Protein AF-A0A964A871-F1 (afdb_monomer_lite)

Radius of gyration: 28.48 Å; chains: 1; bounding box: 63×63×90 Å

Structure (mmCIF, N/CA/C/O backbone):
data_AF-A0A964A871-F1
#
_entry.id   AF-A0A964A871-F1
#
loop_
_atom_site.group_PDB
_atom_site.id
_atom_site.type_symbol
_atom_site.label_atom_id
_atom_site.label_alt_id
_atom_site.label_comp_id
_atom_site.label_asym_id
_atom_site.label_entity_id
_atom_site.label_seq_id
_atom_site.pdbx_PDB_ins_code
_atom_site.Cartn_x
_atom_site.Cartn_y
_atom_site.Cartn_z
_atom_site.occupancy
_atom_site.B_iso_or_equiv
_atom_site.auth_seq_id
_atom_site.auth_comp_id
_atom_site.auth_asym_id
_atom_site.auth_atom_id
_atom_site.pdbx_PDB_model_num
ATOM 1 N N . MET A 1 1 ? 39.917 -18.165 -47.738 1.00 63.12 1 MET A N 1
ATOM 2 C CA . MET A 1 1 ? 38.813 -18.467 -46.802 1.00 63.12 1 MET A CA 1
ATOM 3 C C . MET A 1 1 ? 38.399 -17.151 -46.170 1.00 63.12 1 MET A C 1
ATOM 5 O O . MET A 1 1 ? 39.311 -16.365 -45.932 1.00 63.12 1 MET A O 1
ATOM 9 N N . PRO A 1 2 ? 37.097 -16.884 -45.977 1.00 76.44 2 PRO A N 1
ATOM 10 C CA . PRO A 1 2 ? 36.652 -15.647 -45.343 1.00 76.44 2 PRO A CA 1
ATOM 11 C C . PRO A 1 2 ? 37.225 -15.524 -43.928 1.00 76.44 2 PRO A C 1
ATOM 13 O O . PRO A 1 2 ? 37.448 -16.538 -43.257 1.00 76.44 2 PRO A O 1
ATOM 16 N N . THR A 1 3 ? 37.488 -14.298 -43.483 1.00 82.06 3 THR A N 1
ATOM 17 C CA . THR A 1 3 ? 37.895 -14.032 -42.096 1.00 82.06 3 THR A CA 1
ATOM 18 C C . THR A 1 3 ? 36.736 -14.305 -41.134 1.00 82.06 3 THR A C 1
ATOM 20 O O . THR A 1 3 ? 35.573 -14.426 -41.538 1.00 82.06 3 THR A O 1
ATOM 23 N N . ILE A 1 4 ? 37.028 -14.406 -39.833 1.00 72.31 4 ILE A N 1
ATOM 24 C CA . ILE A 1 4 ? 35.968 -14.550 -38.828 1.00 72.31 4 ILE A CA 1
ATOM 25 C C . ILE A 1 4 ? 35.052 -13.317 -38.835 1.00 72.31 4 ILE A C 1
ATOM 27 O O . ILE A 1 4 ? 33.841 -13.462 -38.708 1.00 72.31 4 ILE A O 1
ATOM 31 N N . GLU A 1 5 ? 35.599 -12.123 -39.081 1.00 73.31 5 GLU A N 1
ATOM 32 C CA . GLU A 1 5 ? 34.842 -10.877 -39.211 1.00 73.31 5 GLU A CA 1
ATOM 33 C C . GLU A 1 5 ? 33.914 -10.882 -40.432 1.00 73.31 5 GLU A C 1
ATOM 35 O O . GLU A 1 5 ? 32.744 -10.527 -40.307 1.00 73.31 5 GLU A O 1
ATOM 40 N N . GLU A 1 6 ? 34.399 -11.328 -41.594 1.00 75.69 6 GLU A N 1
ATOM 41 C CA . GLU A 1 6 ? 33.590 -11.452 -42.815 1.00 75.69 6 GLU A CA 1
ATOM 42 C C . GLU A 1 6 ? 32.471 -12.485 -42.641 1.00 75.69 6 GLU A C 1
ATOM 44 O O . GLU A 1 6 ? 31.343 -12.274 -43.086 1.00 75.69 6 GLU A O 1
ATOM 49 N N . THR A 1 7 ? 32.762 -13.578 -41.932 1.00 75.56 7 THR A N 1
ATOM 50 C CA . THR A 1 7 ? 31.786 -14.635 -41.639 1.00 75.56 7 THR A CA 1
ATOM 51 C C . THR A 1 7 ? 30.716 -14.149 -40.657 1.00 75.56 7 THR A C 1
ATOM 53 O O . THR A 1 7 ? 29.531 -14.402 -40.868 1.00 75.56 7 THR A O 1
ATOM 56 N N . ILE A 1 8 ? 31.104 -13.401 -39.617 1.00 70.19 8 ILE A N 1
ATOM 57 C CA . ILE A 1 8 ? 30.173 -12.772 -38.668 1.00 70.19 8 ILE A CA 1
ATOM 58 C C . ILE A 1 8 ? 29.296 -11.741 -39.386 1.00 70.19 8 ILE A C 1
ATOM 60 O O . ILE A 1 8 ? 28.079 -11.767 -39.226 1.00 70.19 8 ILE A O 1
ATOM 64 N N . ALA A 1 9 ? 29.884 -10.857 -40.196 1.00 71.31 9 ALA A N 1
ATOM 65 C CA . ALA A 1 9 ? 29.142 -9.832 -40.926 1.00 71.31 9 ALA A CA 1
ATOM 66 C C . ALA A 1 9 ? 28.119 -10.451 -41.892 1.00 71.31 9 ALA A C 1
ATOM 68 O O . ALA A 1 9 ? 26.971 -10.007 -41.939 1.00 71.31 9 ALA A O 1
ATOM 69 N N . ALA A 1 10 ? 28.503 -11.517 -42.602 1.00 76.50 10 ALA A N 1
ATOM 70 C CA . ALA A 1 10 ? 27.599 -12.265 -43.470 1.00 76.50 10 ALA A CA 1
ATOM 71 C C . ALA A 1 10 ? 26.461 -12.940 -42.684 1.00 76.50 10 ALA A C 1
ATOM 73 O O . ALA A 1 10 ? 25.301 -12.822 -43.074 1.00 76.50 10 ALA A O 1
ATOM 74 N N . ALA A 1 11 ? 26.766 -13.587 -41.553 1.00 71.50 11 ALA A N 1
ATOM 75 C CA . ALA A 1 11 ? 25.762 -14.238 -40.709 1.00 71.50 11 ALA A CA 1
ATOM 76 C C . ALA A 1 11 ? 24.770 -13.235 -40.089 1.00 71.50 11 ALA A C 1
ATOM 78 O O . ALA A 1 11 ? 23.569 -13.502 -40.038 1.00 71.50 11 ALA A O 1
ATOM 79 N N . VAL A 1 12 ? 25.249 -12.059 -39.666 1.00 68.19 12 VAL A N 1
ATOM 80 C CA . VAL A 1 12 ? 24.412 -10.961 -39.149 1.00 68.19 12 VAL A CA 1
ATOM 81 C C . VAL A 1 12 ? 23.514 -10.391 -40.248 1.00 68.19 12 VAL A C 1
ATOM 83 O O . VAL A 1 12 ? 22.324 -10.195 -40.010 1.00 68.19 12 VAL A O 1
ATOM 86 N N . ALA A 1 13 ? 24.049 -10.170 -41.452 1.00 72.50 13 ALA A N 1
ATOM 87 C CA . ALA A 1 13 ? 23.281 -9.669 -42.592 1.00 72.50 13 ALA A CA 1
ATOM 88 C C . ALA A 1 13 ? 22.192 -10.650 -43.064 1.00 72.50 13 ALA A C 1
ATOM 90 O O . ALA A 1 13 ? 21.162 -10.226 -43.580 1.00 72.50 13 ALA A O 1
ATOM 91 N N . GLN A 1 14 ? 22.413 -11.954 -42.879 1.00 76.81 14 GLN A N 1
ATOM 92 C CA . GLN A 1 14 ? 21.472 -13.013 -43.255 1.00 76.81 14 GLN A CA 1
ATOM 93 C C . GLN A 1 14 ? 20.518 -13.425 -42.130 1.00 76.81 14 GLN A C 1
ATOM 95 O O . GLN A 1 14 ? 19.639 -14.249 -42.368 1.00 76.81 14 GLN A O 1
ATOM 100 N N . HIS A 1 15 ? 20.670 -12.872 -40.923 1.00 68.12 15 HIS A N 1
ATOM 101 C CA . HIS A 1 15 ? 19.947 -13.319 -39.732 1.00 68.12 15 HIS A CA 1
ATOM 102 C C . HIS A 1 15 ? 20.097 -14.840 -39.484 1.00 68.12 15 HIS A C 1
ATOM 104 O O . HIS A 1 15 ? 19.110 -15.532 -39.256 1.00 68.12 15 HIS A O 1
ATOM 110 N N . ASP A 1 16 ? 21.318 -15.391 -39.530 1.00 74.25 16 ASP A N 1
ATOM 111 C CA . ASP A 1 16 ? 21.575 -16.819 -39.253 1.00 74.25 16 ASP A CA 1
ATOM 112 C C . ASP A 1 16 ? 21.994 -17.037 -37.784 1.00 74.25 16 ASP A C 1
ATOM 114 O O . ASP A 1 16 ? 23.165 -16.892 -37.415 1.00 74.25 16 ASP A O 1
ATOM 118 N N . THR A 1 17 ? 21.036 -17.398 -36.915 1.00 61.75 17 THR A N 1
ATOM 119 C CA . THR A 1 17 ? 21.287 -17.607 -35.473 1.00 61.75 17 THR A CA 1
ATOM 120 C C . THR A 1 17 ? 22.282 -18.727 -35.227 1.00 61.75 17 THR A C 1
ATOM 122 O O . THR A 1 17 ? 23.081 -18.667 -34.294 1.00 61.75 17 THR A O 1
ATOM 125 N N . LEU A 1 18 ? 22.201 -19.783 -36.034 1.00 60.41 18 LEU A N 1
ATOM 126 C CA . LEU A 1 18 ? 22.966 -20.996 -35.817 1.00 60.41 18 LEU A CA 1
ATOM 127 C C . LEU A 1 18 ? 24.430 -20.744 -36.174 1.00 60.41 18 LEU A C 1
ATOM 129 O O . LEU A 1 18 ? 25.315 -21.196 -35.450 1.00 60.41 18 LEU A O 1
ATOM 133 N N . ALA A 1 19 ? 24.688 -19.976 -37.236 1.00 67.81 19 ALA A N 1
ATOM 134 C CA . ALA A 1 19 ? 26.023 -19.500 -37.574 1.00 67.81 19 ALA A CA 1
ATOM 135 C C . ALA A 1 19 ? 26.585 -18.567 -36.490 1.00 67.81 19 ALA A C 1
ATOM 137 O O . ALA A 1 19 ? 27.701 -18.793 -36.030 1.00 67.81 19 ALA A O 1
ATOM 138 N N . ILE A 1 20 ? 25.809 -17.587 -36.012 1.00 67.69 20 ILE A N 1
ATOM 139 C CA . ILE A 1 20 ? 26.242 -16.666 -34.942 1.00 67.69 20 ILE A CA 1
ATOM 140 C C . ILE A 1 20 ? 26.603 -17.432 -33.658 1.00 67.69 20 ILE A C 1
ATOM 142 O O . ILE A 1 20 ? 27.668 -17.208 -33.082 1.00 67.69 20 ILE A O 1
ATOM 146 N N . LEU A 1 21 ? 25.758 -18.375 -33.230 1.00 65.50 21 LEU A N 1
ATOM 147 C CA . LEU A 1 21 ? 26.001 -19.185 -32.032 1.00 65.50 21 LEU A CA 1
ATOM 148 C C . LEU A 1 21 ? 27.200 -20.127 -32.196 1.00 65.50 21 LEU A C 1
ATOM 150 O O . LEU A 1 21 ? 27.968 -20.301 -31.252 1.00 65.50 21 LEU A O 1
ATOM 154 N N . ARG A 1 22 ? 27.401 -20.703 -33.389 1.00 71.06 22 ARG A N 1
ATOM 155 C CA . ARG A 1 22 ? 28.573 -21.543 -33.700 1.00 71.06 22 ARG A CA 1
ATOM 156 C C . ARG A 1 22 ? 29.882 -20.753 -33.707 1.00 71.06 22 ARG A C 1
ATOM 158 O O . ARG A 1 22 ? 30.920 -21.325 -33.395 1.00 71.06 22 ARG A O 1
ATOM 165 N N . LEU A 1 23 ? 29.836 -19.466 -34.053 1.00 69.31 23 LEU A N 1
ATOM 166 C CA . LEU A 1 23 ? 30.998 -18.570 -34.078 1.00 69.31 23 LEU A CA 1
ATOM 167 C C . LEU A 1 23 ? 31.337 -17.988 -32.694 1.00 69.31 23 LEU A C 1
ATOM 169 O O . LEU A 1 23 ? 32.443 -17.492 -32.500 1.00 69.31 23 LEU A O 1
ATOM 173 N N . ALA A 1 24 ? 30.426 -18.061 -31.719 1.00 71.94 24 ALA A N 1
ATOM 174 C CA . ALA A 1 24 ? 30.599 -17.528 -30.364 1.00 71.94 24 ALA A CA 1
ATOM 175 C C . ALA A 1 24 ? 31.431 -18.453 -29.446 1.00 71.94 24 ALA A C 1
ATOM 177 O O . ALA A 1 24 ? 31.011 -18.814 -28.339 1.00 71.94 24 ALA A O 1
ATOM 178 N N . THR A 1 25 ? 32.616 -18.850 -29.911 1.00 70.88 25 THR A N 1
ATOM 179 C CA . THR A 1 25 ? 33.481 -19.847 -29.259 1.00 70.88 25 THR A CA 1
ATOM 180 C C . THR A 1 25 ? 34.234 -19.309 -28.039 1.00 70.88 25 THR A C 1
ATOM 182 O O . THR A 1 25 ? 34.526 -20.076 -27.125 1.00 70.88 25 THR A O 1
ATOM 185 N N . ASP A 1 26 ? 34.503 -18.002 -27.983 1.00 75.81 26 ASP A N 1
ATOM 186 C CA . ASP A 1 26 ? 35.212 -17.321 -26.890 1.00 75.81 26 ASP A CA 1
ATOM 187 C C . ASP A 1 26 ? 34.774 -15.847 -26.733 1.00 75.81 26 ASP A C 1
ATOM 189 O O . ASP A 1 26 ? 33.965 -15.333 -27.511 1.00 75.81 26 ASP A O 1
ATOM 193 N N . ASP A 1 27 ? 35.299 -15.155 -25.716 1.00 73.19 27 ASP A N 1
ATOM 194 C CA . ASP A 1 27 ? 34.928 -13.768 -25.391 1.00 73.19 27 ASP A CA 1
ATOM 195 C C . ASP A 1 27 ? 35.350 -12.754 -26.465 1.00 73.19 27 ASP A C 1
ATOM 197 O O . ASP A 1 27 ? 34.672 -11.742 -26.667 1.00 73.19 27 ASP A O 1
ATOM 201 N N . THR A 1 28 ? 36.431 -13.031 -27.199 1.00 76.69 28 THR A N 1
ATOM 202 C CA . THR A 1 28 ? 36.906 -12.168 -28.289 1.00 76.69 28 THR A CA 1
ATOM 203 C C . THR A 1 28 ? 35.955 -12.254 -29.478 1.00 76.69 28 THR A C 1
ATOM 205 O O . THR A 1 28 ? 35.540 -11.223 -30.013 1.00 76.69 28 THR A O 1
ATOM 208 N N . ALA A 1 29 ? 35.554 -13.466 -29.867 1.00 74.56 29 ALA A N 1
ATOM 209 C CA . ALA A 1 29 ? 34.570 -13.688 -30.920 1.00 74.56 29 ALA A CA 1
ATOM 210 C C . ALA A 1 29 ? 33.202 -13.088 -30.549 1.00 74.56 29 ALA A C 1
ATOM 212 O O . ALA A 1 29 ? 32.589 -12.407 -31.371 1.00 74.56 29 ALA A O 1
ATOM 213 N N . ARG A 1 30 ? 32.760 -13.234 -29.291 1.00 78.62 30 ARG A N 1
ATOM 214 C CA . ARG A 1 30 ? 31.531 -12.591 -28.780 1.00 78.62 30 ARG A CA 1
ATOM 215 C C . ARG A 1 30 ? 31.594 -11.070 -28.854 1.00 78.62 30 ARG A C 1
ATOM 217 O O . ARG A 1 30 ? 30.640 -10.451 -29.316 1.00 78.62 30 ARG A O 1
ATOM 224 N N . GLY A 1 31 ? 32.714 -10.466 -28.451 1.00 75.25 31 GLY A N 1
ATOM 225 C CA . GLY A 1 31 ? 32.927 -9.022 -28.567 1.00 75.25 31 GLY A CA 1
ATOM 226 C C . GLY A 1 31 ? 32.790 -8.532 -30.011 1.00 75.25 31 GLY A C 1
ATOM 227 O O . GLY A 1 31 ? 32.080 -7.561 -30.261 1.00 75.25 31 GLY A O 1
ATOM 228 N N . LYS A 1 32 ? 33.382 -9.258 -30.969 1.00 78.38 32 LYS A N 1
ATOM 229 C CA . LYS A 1 32 ? 33.272 -8.952 -32.405 1.00 78.38 32 LYS A CA 1
ATOM 230 C C . LYS A 1 32 ? 31.845 -9.107 -32.938 1.00 78.38 32 LYS A C 1
ATOM 232 O O . LYS A 1 32 ? 31.415 -8.283 -33.737 1.00 78.38 32 LYS A O 1
ATOM 237 N N . ILE A 1 33 ? 31.097 -10.113 -32.478 1.00 74.44 33 ILE A N 1
ATOM 238 C CA . ILE A 1 33 ? 29.673 -10.282 -32.813 1.00 74.44 33 ILE A CA 1
ATOM 239 C C . ILE A 1 33 ? 28.850 -9.101 -32.281 1.00 74.44 33 ILE A C 1
ATOM 241 O O . ILE A 1 33 ? 28.061 -8.532 -33.032 1.00 74.44 33 ILE A O 1
ATOM 245 N N . ILE A 1 34 ? 29.056 -8.693 -31.023 1.00 73.75 34 ILE A N 1
ATOM 246 C CA . ILE A 1 34 ? 28.368 -7.535 -30.426 1.00 73.75 34 ILE A CA 1
ATOM 247 C C . ILE A 1 34 ? 28.674 -6.263 -31.221 1.00 73.75 34 ILE A C 1
ATOM 249 O O . ILE A 1 34 ? 27.758 -5.516 -31.559 1.00 73.75 34 ILE A O 1
ATOM 253 N N . ASP A 1 35 ? 29.944 -6.026 -31.552 1.00 77.12 35 ASP A N 1
ATOM 254 C CA . ASP A 1 35 ? 30.360 -4.846 -32.310 1.00 77.12 35 ASP A CA 1
ATOM 255 C C . ASP A 1 35 ? 29.781 -4.863 -33.739 1.00 77.12 35 ASP A C 1
ATOM 257 O O . ASP A 1 35 ? 29.324 -3.827 -34.228 1.00 77.12 35 ASP A O 1
ATOM 261 N N . ALA A 1 36 ? 29.705 -6.035 -34.382 1.00 72.81 36 ALA A N 1
ATOM 262 C CA . ALA A 1 36 ? 29.074 -6.206 -35.690 1.00 72.81 36 ALA A CA 1
ATOM 263 C C . ALA A 1 36 ? 27.561 -5.940 -35.644 1.00 72.81 36 ALA A C 1
ATOM 265 O O . ALA A 1 36 ? 27.058 -5.182 -36.471 1.00 72.81 36 ALA A O 1
ATOM 266 N N . VAL A 1 37 ? 26.840 -6.481 -34.653 1.00 70.69 37 VAL A N 1
ATOM 267 C CA . VAL A 1 37 ? 25.411 -6.189 -34.438 1.00 70.69 37 VAL A CA 1
ATOM 268 C C . VAL A 1 37 ? 25.214 -4.694 -34.194 1.00 70.69 37 VAL A C 1
ATOM 270 O O . VAL A 1 37 ? 24.400 -4.062 -34.855 1.00 70.69 37 VAL A O 1
ATOM 273 N N . ASN A 1 38 ? 26.015 -4.086 -33.324 1.00 70.62 38 ASN A N 1
ATOM 274 C CA . ASN A 1 38 ? 25.939 -2.659 -33.019 1.00 70.62 38 ASN A CA 1
ATOM 275 C C . ASN A 1 38 ? 26.237 -1.737 -34.214 1.00 70.62 38 ASN A C 1
ATOM 277 O O . ASN A 1 38 ? 25.784 -0.593 -34.218 1.00 70.62 38 ASN A O 1
ATOM 281 N N . THR A 1 39 ? 27.015 -2.206 -35.190 1.00 71.44 39 THR A N 1
ATOM 282 C CA . THR A 1 39 ? 27.419 -1.428 -36.374 1.00 71.44 39 THR A CA 1
ATOM 283 C C . THR A 1 39 ? 26.468 -1.635 -37.554 1.00 71.44 39 THR A C 1
ATOM 285 O O . THR A 1 39 ? 26.250 -0.709 -38.329 1.00 71.44 39 THR A O 1
ATOM 288 N N . ALA A 1 40 ? 25.889 -2.830 -37.691 1.00 59.25 40 ALA A N 1
ATOM 289 C CA . ALA A 1 40 ? 25.063 -3.215 -38.837 1.00 59.25 40 ALA A CA 1
ATOM 290 C C . ALA A 1 40 ? 23.543 -3.111 -38.595 1.00 59.25 40 ALA A C 1
ATOM 292 O O . ALA A 1 40 ? 22.768 -3.280 -39.536 1.00 59.25 40 ALA A O 1
ATOM 293 N N . ALA A 1 41 ? 23.088 -2.905 -37.354 1.00 58.81 41 ALA A N 1
ATOM 294 C CA . ALA A 1 41 ? 21.712 -3.228 -36.980 1.00 58.81 41 ALA A CA 1
ATOM 295 C C . ALA A 1 41 ? 20.633 -2.264 -37.495 1.00 58.81 41 ALA A C 1
ATOM 297 O O . ALA A 1 41 ? 20.577 -1.086 -37.147 1.00 58.81 41 ALA A O 1
ATOM 298 N N . SER A 1 42 ? 19.663 -2.861 -38.188 1.00 64.19 42 SER A N 1
ATOM 299 C CA . SER A 1 42 ? 18.258 -2.472 -38.076 1.00 64.19 42 SER A CA 1
ATOM 300 C C . SER A 1 42 ? 17.673 -3.010 -36.753 1.00 64.19 42 SER A C 1
ATOM 302 O O . SER A 1 42 ? 18.202 -3.985 -36.205 1.00 64.19 42 SER A O 1
ATOM 304 N N . PRO A 1 43 ? 16.548 -2.473 -36.249 1.00 63.78 43 PRO A N 1
ATOM 305 C CA . PRO A 1 43 ? 15.905 -2.992 -35.040 1.00 63.78 43 PRO A CA 1
ATOM 306 C C . PRO A 1 43 ? 15.613 -4.502 -35.038 1.00 63.78 43 PRO A C 1
ATOM 308 O O . PRO A 1 43 ? 15.657 -5.139 -33.985 1.00 63.78 43 PRO A O 1
ATOM 311 N N . ALA A 1 44 ? 15.363 -5.091 -36.214 1.00 63.03 44 ALA A N 1
ATOM 312 C CA . ALA A 1 44 ? 15.117 -6.524 -36.374 1.00 63.03 44 ALA A CA 1
ATOM 313 C C . ALA A 1 44 ? 16.355 -7.374 -36.033 1.00 63.03 44 ALA A C 1
ATOM 315 O O . ALA A 1 44 ? 16.238 -8.424 -35.403 1.00 63.03 44 ALA A O 1
ATOM 316 N N . THR A 1 45 ? 17.553 -6.899 -36.385 1.00 66.31 45 THR A N 1
ATOM 317 C CA . THR A 1 45 ? 18.824 -7.576 -36.090 1.00 66.31 45 THR A CA 1
ATOM 318 C C . THR A 1 45 ? 19.107 -7.606 -34.583 1.00 66.31 45 THR A C 1
ATOM 320 O O . THR A 1 45 ? 19.540 -8.633 -34.059 1.00 66.31 45 THR A O 1
ATOM 323 N N . CYS A 1 46 ? 18.797 -6.521 -33.863 1.00 65.56 46 CYS A N 1
ATOM 324 C CA . CYS A 1 46 ? 18.915 -6.465 -32.401 1.00 65.56 46 CYS A CA 1
ATOM 325 C C . CYS A 1 46 ? 17.930 -7.411 -31.696 1.00 65.56 46 CYS A C 1
ATOM 327 O O . CYS A 1 46 ? 18.336 -8.150 -30.798 1.00 65.56 46 CYS A O 1
ATOM 329 N N . GLY A 1 47 ? 16.657 -7.432 -32.114 1.00 62.59 47 GLY A N 1
ATOM 330 C CA . GLY A 1 47 ? 15.648 -8.342 -31.552 1.00 62.59 47 GLY A CA 1
ATOM 331 C C . GLY A 1 47 ? 15.998 -9.819 -31.769 1.00 62.59 47 GLY A C 1
ATOM 332 O O . GLY A 1 47 ? 15.869 -10.639 -30.860 1.00 62.59 47 GLY A O 1
ATOM 333 N N . PHE A 1 48 ? 16.538 -10.144 -32.943 1.00 64.81 48 PHE A N 1
ATOM 334 C CA . PHE A 1 48 ? 17.005 -11.488 -33.277 1.00 64.81 48 PHE A CA 1
ATOM 335 C C . PHE A 1 48 ? 18.194 -11.944 -32.417 1.00 64.81 48 PHE A C 1
ATOM 337 O O . PHE A 1 48 ? 18.203 -13.065 -31.906 1.00 64.81 48 PHE A O 1
ATOM 344 N N . PHE A 1 49 ? 19.178 -11.062 -32.204 1.00 70.12 49 PHE A N 1
ATOM 345 C CA . PHE A 1 49 ? 20.314 -11.335 -31.323 1.00 70.12 49 PHE A CA 1
ATOM 346 C C . PHE A 1 49 ? 19.860 -11.586 -29.878 1.00 70.12 49 PHE A C 1
ATOM 348 O O . PHE A 1 49 ? 20.286 -12.571 -29.276 1.00 70.12 49 PHE A O 1
ATOM 355 N N . LEU A 1 50 ? 18.925 -10.784 -29.351 1.00 68.19 50 LEU A N 1
ATOM 356 C CA . LEU A 1 50 ? 18.339 -11.000 -28.021 1.00 68.19 50 LEU A CA 1
ATOM 357 C C . LEU A 1 50 ? 17.707 -12.390 -27.876 1.00 68.19 50 LEU A C 1
ATOM 359 O O . LEU A 1 50 ? 17.959 -13.069 -26.883 1.00 68.19 50 LEU A O 1
ATOM 363 N N . GLY A 1 51 ? 16.968 -12.854 -28.888 1.00 62.53 51 GLY A N 1
ATOM 364 C CA . GLY A 1 51 ? 16.380 -14.198 -28.900 1.00 62.53 51 GLY A CA 1
ATOM 365 C C . GLY A 1 51 ? 17.395 -15.331 -28.691 1.00 62.53 51 GLY A C 1
ATOM 366 O O . GLY A 1 51 ? 17.085 -16.344 -28.061 1.00 62.53 51 GLY A O 1
ATOM 367 N N . SER A 1 52 ? 18.627 -15.137 -29.167 1.00 65.50 52 SER A N 1
ATOM 368 C CA . SER A 1 52 ? 19.681 -16.158 -29.192 1.00 65.50 52 SER A CA 1
ATOM 369 C C . SER A 1 52 ? 20.517 -16.281 -27.910 1.00 65.50 52 SER A C 1
ATOM 371 O O . SER A 1 52 ? 21.162 -17.304 -27.695 1.00 65.50 52 SER A O 1
ATOM 373 N N . ILE A 1 53 ? 20.499 -15.274 -27.030 1.00 67.31 53 ILE A N 1
ATOM 374 C CA . ILE A 1 53 ? 21.369 -15.205 -25.834 1.00 67.31 53 ILE A CA 1
ATOM 375 C C . ILE A 1 53 ? 20.894 -16.132 -24.703 1.00 67.31 53 ILE A C 1
ATOM 377 O O . ILE A 1 53 ? 21.668 -16.470 -23.803 1.00 67.31 53 ILE A O 1
ATOM 381 N N . SER A 1 54 ? 19.640 -16.586 -24.755 1.00 61.38 54 SER A N 1
ATOM 382 C CA . SER A 1 54 ? 18.975 -17.304 -23.660 1.00 61.38 54 SER A CA 1
ATOM 383 C C . SER A 1 54 ? 19.646 -18.622 -23.226 1.00 61.38 54 SER A C 1
ATOM 385 O O . SER A 1 54 ? 19.378 -19.081 -22.118 1.00 61.38 54 SER A O 1
ATOM 387 N N . SER A 1 55 ? 20.562 -19.205 -24.014 1.00 54.34 55 SER A N 1
ATOM 388 C CA . SER A 1 55 ? 21.205 -20.496 -23.708 1.00 54.34 55 SER A CA 1
ATOM 389 C C . SER A 1 55 ? 22.666 -20.444 -23.210 1.00 54.34 55 SER A C 1
ATOM 391 O O . SER A 1 55 ? 23.176 -21.484 -22.798 1.00 54.34 55 SER A O 1
ATOM 393 N N . THR A 1 56 ? 23.369 -19.294 -23.222 1.00 59.06 56 THR A N 1
ATOM 394 C CA . THR A 1 56 ? 24.803 -19.178 -22.804 1.00 59.06 56 THR A CA 1
ATOM 395 C C . THR A 1 56 ? 25.153 -17.878 -22.048 1.00 59.06 56 THR A C 1
ATOM 397 O O . THR A 1 56 ? 26.285 -17.382 -22.090 1.00 59.06 56 THR A O 1
ATOM 400 N N . ALA A 1 57 ? 24.172 -17.340 -21.320 1.00 61.84 57 ALA A N 1
ATOM 401 C CA . ALA A 1 57 ? 24.148 -16.039 -20.639 1.00 61.84 57 ALA A CA 1
ATOM 402 C C . ALA A 1 57 ? 25.473 -15.524 -20.030 1.00 61.84 57 ALA A C 1
ATOM 404 O O . ALA A 1 57 ? 25.874 -14.398 -20.318 1.00 61.84 57 ALA A O 1
ATOM 405 N N . GLY A 1 58 ? 26.171 -16.320 -19.208 1.00 65.25 58 GLY A N 1
ATOM 406 C CA . GLY A 1 58 ? 27.295 -15.827 -18.391 1.00 65.25 58 GLY A CA 1
ATOM 407 C C . GLY A 1 58 ? 28.476 -15.261 -19.190 1.00 65.25 58 GLY A C 1
ATOM 408 O O . GLY A 1 58 ? 29.120 -14.308 -18.765 1.00 65.25 58 GLY A O 1
ATOM 409 N N . SER A 1 59 ? 28.723 -15.803 -20.381 1.00 66.81 59 SER A N 1
ATOM 410 C CA . SER A 1 59 ? 29.854 -15.399 -21.223 1.00 66.81 59 SER A CA 1
ATOM 411 C C . SER A 1 59 ? 29.572 -14.174 -22.105 1.00 66.81 59 SER A C 1
ATOM 413 O O . SER A 1 59 ? 30.470 -13.398 -22.425 1.00 66.81 59 SER A O 1
ATOM 415 N N . TRP A 1 60 ? 28.303 -13.938 -22.442 1.00 72.06 60 TRP A N 1
ATOM 416 C CA . TRP A 1 60 ? 27.871 -12.729 -23.147 1.00 72.06 60 TRP A CA 1
ATOM 417 C C . TRP A 1 60 ? 27.864 -11.504 -22.235 1.00 72.06 60 TRP A C 1
ATOM 419 O O . TRP A 1 60 ? 28.206 -10.410 -22.678 1.00 72.06 60 TRP A O 1
ATOM 429 N N . VAL A 1 61 ? 27.525 -11.692 -20.955 1.00 73.56 61 VAL A N 1
ATOM 430 C CA . VAL A 1 61 ? 27.554 -10.627 -19.942 1.00 73.56 61 VAL A CA 1
ATOM 431 C C . VAL A 1 61 ? 28.955 -10.031 -19.806 1.00 73.56 61 VAL A C 1
ATOM 433 O O . VAL A 1 61 ? 29.092 -8.810 -19.824 1.00 73.56 61 VAL A O 1
ATOM 436 N N . ALA A 1 62 ? 29.993 -10.872 -19.740 1.00 73.12 62 ALA A N 1
ATOM 437 C CA . ALA A 1 62 ? 31.382 -10.428 -19.602 1.00 73.12 62 ALA A CA 1
ATOM 438 C C . ALA A 1 62 ? 31.875 -9.591 -20.801 1.00 73.12 62 ALA A C 1
ATOM 440 O O . ALA A 1 62 ? 32.633 -8.638 -20.626 1.00 73.12 62 ALA A O 1
ATOM 441 N N . ALA A 1 63 ? 31.414 -9.903 -22.017 1.00 74.19 63 ALA A N 1
ATOM 442 C CA . ALA A 1 63 ? 31.790 -9.182 -23.236 1.00 74.19 63 ALA A CA 1
ATOM 443 C C . ALA A 1 63 ? 31.034 -7.847 -23.431 1.00 74.19 63 ALA A C 1
ATOM 445 O O . ALA A 1 63 ? 31.434 -7.005 -24.249 1.00 74.19 63 ALA A O 1
ATOM 446 N N . MET A 1 64 ? 29.938 -7.649 -22.696 1.00 77.12 64 MET A N 1
ATOM 447 C CA . MET A 1 64 ? 29.029 -6.518 -22.839 1.00 77.12 64 MET A CA 1
ATOM 448 C C . MET A 1 64 ? 29.441 -5.370 -21.910 1.00 77.12 64 MET A C 1
ATOM 450 O O . MET A 1 64 ? 28.971 -5.281 -20.778 1.00 77.12 64 MET A O 1
ATOM 454 N N . THR A 1 65 ? 30.320 -4.481 -22.379 1.00 81.00 65 THR A N 1
ATOM 455 C CA . THR A 1 65 ? 30.695 -3.250 -21.656 1.00 81.00 65 THR A CA 1
ATOM 456 C C . THR A 1 65 ? 29.556 -2.233 -21.638 1.00 81.00 65 THR A C 1
ATOM 458 O O . THR A 1 65 ? 28.613 -2.335 -22.422 1.00 81.00 65 THR A O 1
ATOM 461 N N . ASP A 1 66 ? 29.664 -1.214 -20.787 1.00 78.81 66 ASP A N 1
ATOM 462 C CA . ASP A 1 66 ? 28.648 -0.168 -20.677 1.00 78.81 66 ASP A CA 1
ATOM 463 C C . ASP A 1 66 ? 28.405 0.565 -22.009 1.00 78.81 66 ASP A C 1
ATOM 465 O O . ASP A 1 66 ? 27.276 0.619 -22.492 1.00 78.81 66 ASP A O 1
ATOM 469 N N . ALA A 1 67 ? 29.472 0.996 -22.688 1.00 79.19 67 ALA A N 1
ATOM 470 C CA . ALA A 1 67 ? 29.374 1.649 -23.996 1.00 79.19 67 ALA A CA 1
ATOM 471 C C . ALA A 1 67 ? 28.766 0.743 -25.088 1.00 79.19 67 ALA A C 1
ATOM 473 O O . ALA A 1 67 ? 28.056 1.219 -25.979 1.00 79.19 67 ALA A O 1
ATOM 474 N N . ARG A 1 68 ? 29.037 -0.571 -25.039 1.00 79.44 68 ARG A N 1
ATOM 475 C CA . ARG A 1 68 ? 28.440 -1.547 -25.968 1.00 79.44 68 ARG A CA 1
ATOM 476 C C . ARG A 1 68 ? 26.959 -1.741 -25.685 1.00 79.44 68 ARG A C 1
ATOM 478 O O . ARG A 1 68 ? 26.182 -1.821 -26.632 1.00 79.44 68 ARG A O 1
ATOM 485 N N . PHE A 1 69 ? 26.585 -1.790 -24.412 1.00 80.19 69 PHE A N 1
ATOM 486 C CA . PHE A 1 69 ? 25.210 -1.964 -23.977 1.00 80.19 69 PHE A CA 1
ATOM 487 C C . PHE A 1 69 ? 24.353 -0.735 -24.309 1.00 80.19 69 PHE A C 1
ATOM 489 O O . PHE A 1 69 ? 23.264 -0.884 -24.854 1.00 80.19 69 PHE A O 1
ATOM 496 N N . GLU A 1 70 ? 24.846 0.480 -24.055 1.00 76.25 70 GLU A N 1
ATOM 497 C CA . GLU A 1 70 ? 24.146 1.719 -24.424 1.00 76.25 70 GLU A CA 1
ATOM 498 C C . GLU A 1 70 ? 23.871 1.787 -25.927 1.00 76.25 70 GLU A C 1
ATOM 500 O O . GLU A 1 70 ? 22.741 2.045 -26.345 1.00 76.25 70 GLU A O 1
ATOM 505 N N . ARG A 1 71 ? 24.882 1.482 -26.749 1.00 74.94 71 ARG A N 1
ATOM 506 C CA . ARG A 1 71 ? 24.737 1.426 -28.208 1.00 74.94 71 ARG A CA 1
ATOM 507 C C . ARG A 1 71 ? 23.727 0.362 -28.636 1.00 74.94 71 ARG A C 1
ATOM 509 O O . ARG A 1 71 ? 22.877 0.627 -29.483 1.00 74.94 71 ARG A O 1
ATOM 516 N N . PHE A 1 72 ? 23.788 -0.810 -28.010 1.00 75.69 72 PHE A N 1
ATOM 517 C CA . PHE A 1 72 ? 22.870 -1.912 -28.268 1.00 75.69 72 PHE A CA 1
ATOM 518 C C . PHE A 1 72 ? 21.414 -1.527 -27.973 1.00 75.69 72 PHE A C 1
ATOM 520 O O . PHE A 1 72 ? 20.535 -1.708 -28.816 1.00 75.69 72 PHE A O 1
ATOM 527 N N . MET A 1 73 ? 21.160 -0.924 -26.810 1.00 76.12 73 MET A N 1
ATOM 528 C CA . MET A 1 73 ? 19.827 -0.450 -26.427 1.00 76.12 73 MET A CA 1
ATOM 529 C C . MET A 1 73 ? 19.356 0.737 -27.272 1.00 76.12 73 MET A C 1
ATOM 531 O O . MET A 1 73 ? 18.157 0.874 -27.513 1.00 76.12 73 MET A O 1
ATOM 535 N N . GLY A 1 74 ? 20.276 1.580 -27.751 1.00 73.31 74 GLY A N 1
ATOM 536 C CA . GLY A 1 74 ? 19.978 2.645 -28.708 1.00 73.31 74 GLY A CA 1
ATOM 537 C C . GLY A 1 74 ? 19.405 2.110 -30.024 1.00 73.31 74 GLY A C 1
ATOM 538 O O . GLY A 1 74 ? 18.436 2.669 -30.535 1.00 73.31 74 GLY A O 1
ATOM 539 N N . ASN A 1 75 ? 19.946 0.990 -30.515 1.00 70.12 75 ASN A N 1
ATOM 540 C CA . ASN A 1 75 ? 19.546 0.362 -31.779 1.00 70.12 75 ASN A CA 1
ATOM 541 C C . ASN A 1 75 ? 18.345 -0.592 -31.651 1.00 70.12 75 ASN A C 1
ATOM 543 O O . ASN A 1 75 ? 17.610 -0.798 -32.620 1.00 70.12 75 ASN A O 1
ATOM 547 N N . ALA A 1 76 ? 18.121 -1.179 -30.473 1.00 67.38 76 ALA A N 1
ATOM 548 C CA . ALA A 1 76 ? 16.943 -2.000 -30.223 1.00 67.38 76 ALA A CA 1
ATOM 549 C C . ALA A 1 76 ? 15.670 -1.131 -30.281 1.00 67.38 76 ALA A C 1
ATOM 551 O O . ALA A 1 76 ? 15.529 -0.166 -29.522 1.00 67.38 76 ALA A O 1
ATOM 552 N N . ALA A 1 77 ? 14.717 -1.468 -31.160 1.00 64.94 77 ALA A N 1
ATOM 553 C CA . ALA A 1 77 ? 13.356 -0.936 -31.039 1.00 64.94 77 ALA A CA 1
ATOM 554 C C . ALA A 1 77 ? 12.697 -1.462 -29.754 1.00 64.94 77 ALA A C 1
ATOM 556 O O . ALA A 1 77 ? 13.303 -2.218 -28.994 1.00 64.94 77 ALA A O 1
ATOM 557 N N . ASN A 1 78 ? 11.461 -1.030 -29.499 1.00 62.78 78 ASN A N 1
ATOM 558 C CA . ASN A 1 78 ? 10.669 -1.484 -28.360 1.00 62.78 78 ASN A CA 1
ATOM 559 C C . ASN A 1 78 ? 10.772 -3.007 -28.211 1.00 62.78 78 ASN A C 1
ATOM 561 O O . ASN A 1 78 ? 10.454 -3.756 -29.133 1.00 62.78 78 ASN A O 1
ATOM 565 N N . ILE A 1 79 ? 11.225 -3.440 -27.039 1.00 66.75 79 ILE A N 1
ATOM 566 C CA . ILE A 1 79 ? 11.265 -4.845 -26.650 1.00 66.75 79 ILE A CA 1
ATOM 567 C C . ILE A 1 79 ? 9.804 -5.231 -26.523 1.00 66.75 79 ILE A C 1
ATOM 569 O O . ILE A 1 79 ? 9.136 -4.690 -25.654 1.00 66.75 79 ILE A O 1
ATOM 573 N N . ALA A 1 80 ? 9.249 -6.044 -27.412 1.00 60.84 80 ALA A N 1
ATOM 574 C CA . ALA A 1 80 ? 7.804 -6.310 -27.416 1.00 60.84 80 ALA A CA 1
ATOM 575 C C . ALA A 1 80 ? 7.464 -7.694 -26.850 1.00 60.84 80 ALA A C 1
ATOM 577 O O . ALA A 1 80 ? 6.389 -7.872 -26.285 1.00 60.84 80 ALA A O 1
ATOM 578 N N . ASP A 1 81 ? 8.389 -8.652 -26.946 1.00 69.00 81 ASP A N 1
ATOM 579 C CA . ASP A 1 81 ? 8.171 -10.031 -26.513 1.00 69.00 81 ASP A CA 1
ATOM 580 C C . ASP A 1 81 ? 8.934 -10.400 -25.223 1.00 69.00 81 ASP A C 1
ATOM 582 O O . ASP A 1 81 ? 9.891 -9.738 -24.803 1.00 69.00 81 ASP A O 1
ATOM 586 N N . ALA A 1 82 ? 8.481 -11.476 -24.571 1.00 66.56 82 ALA A N 1
ATOM 587 C CA . ALA A 1 82 ? 9.030 -11.961 -23.305 1.00 66.56 82 ALA A CA 1
ATOM 588 C C . ALA A 1 82 ? 10.466 -12.507 -23.424 1.00 66.56 82 ALA A C 1
ATOM 590 O O . ALA A 1 82 ? 11.229 -12.454 -22.457 1.00 66.56 82 ALA A O 1
ATOM 591 N N . ILE A 1 83 ? 10.860 -13.013 -24.597 1.00 66.81 83 ILE A N 1
ATOM 592 C CA . ILE A 1 83 ? 12.207 -13.545 -24.827 1.00 66.81 83 ILE A CA 1
ATOM 593 C C . ILE A 1 83 ? 13.205 -12.386 -24.843 1.00 66.81 83 ILE A C 1
ATOM 595 O O . ILE A 1 83 ? 14.219 -12.433 -24.147 1.00 66.81 83 ILE A O 1
ATOM 599 N N . GLN A 1 84 ? 12.890 -11.316 -25.571 1.00 70.06 84 GLN A N 1
ATOM 600 C CA . GLN A 1 84 ? 13.696 -10.104 -25.632 1.00 70.06 84 GLN A CA 1
ATOM 601 C C . GLN A 1 84 ? 13.784 -9.421 -24.261 1.00 70.06 84 GLN A C 1
ATOM 603 O O . GLN A 1 84 ? 14.865 -8.983 -23.872 1.00 70.06 84 GLN A O 1
ATOM 608 N N . TYR A 1 85 ? 12.686 -9.387 -23.496 1.00 75.62 85 TYR A N 1
ATOM 609 C CA . TYR A 1 85 ? 12.679 -8.887 -22.114 1.00 75.62 85 TYR A CA 1
ATOM 610 C C . TYR A 1 85 ? 13.678 -9.650 -21.231 1.00 75.62 85 TYR A C 1
ATOM 612 O O . TYR A 1 85 ? 14.547 -9.046 -20.598 1.00 75.62 85 TYR A O 1
ATOM 620 N N . ASN A 1 86 ? 13.613 -10.984 -21.243 1.00 73.56 86 ASN A N 1
ATOM 621 C CA . ASN A 1 86 ? 14.519 -11.830 -20.467 1.00 73.56 86 ASN A CA 1
ATOM 622 C C . ASN A 1 86 ? 15.974 -11.696 -20.929 1.00 73.56 86 ASN A C 1
ATOM 624 O O . ASN A 1 86 ? 16.888 -11.670 -20.103 1.00 73.56 86 ASN A O 1
ATOM 628 N N . ALA A 1 87 ? 16.207 -11.574 -22.235 1.00 72.12 87 ALA A N 1
ATOM 629 C CA . ALA A 1 87 ? 17.537 -11.386 -22.795 1.00 72.12 87 ALA A CA 1
ATOM 630 C C . ALA A 1 87 ? 18.152 -10.038 -22.392 1.00 72.12 87 ALA A C 1
ATOM 632 O O . ALA A 1 87 ? 19.331 -9.988 -22.042 1.00 72.12 87 ALA A O 1
ATOM 633 N N . VAL A 1 88 ? 17.364 -8.959 -22.353 1.00 78.19 88 VAL A N 1
ATOM 634 C CA . VAL A 1 88 ? 17.842 -7.657 -21.866 1.00 78.19 88 VAL A CA 1
ATOM 635 C C . VAL A 1 88 ? 18.171 -7.703 -20.383 1.00 78.19 88 VAL A C 1
ATOM 637 O O . VAL A 1 88 ? 19.240 -7.231 -20.007 1.00 78.19 88 VAL A O 1
ATOM 640 N N . TRP A 1 89 ? 17.343 -8.331 -19.546 1.00 79.56 89 TRP A N 1
ATOM 641 C CA . TRP A 1 89 ? 17.698 -8.541 -18.137 1.00 79.56 89 TRP A CA 1
ATOM 642 C C . TRP A 1 89 ? 18.940 -9.406 -17.958 1.00 79.56 89 TRP A C 1
ATOM 644 O O . TRP A 1 89 ? 19.749 -9.148 -17.069 1.00 79.56 89 TRP A O 1
ATOM 654 N N . THR A 1 90 ? 19.110 -10.410 -18.813 1.00 76.31 90 THR A N 1
ATOM 655 C CA . THR A 1 90 ? 20.294 -11.267 -18.815 1.00 76.31 90 THR A CA 1
ATOM 656 C C . THR A 1 90 ? 21.549 -10.457 -19.132 1.00 76.31 90 THR A C 1
ATOM 658 O O . THR A 1 90 ? 22.520 -10.534 -18.388 1.00 76.31 90 THR A O 1
ATOM 661 N N . LEU A 1 91 ? 21.522 -9.638 -20.188 1.00 74.31 91 LEU A N 1
ATOM 662 C CA . LEU A 1 91 ? 22.641 -8.779 -20.591 1.00 74.31 91 LEU A CA 1
ATOM 663 C C . LEU A 1 91 ? 22.922 -7.649 -19.592 1.00 74.31 91 LEU A C 1
ATOM 665 O O . LEU A 1 91 ? 24.085 -7.315 -19.337 1.00 74.31 91 LEU A O 1
ATOM 669 N N . TYR A 1 92 ? 21.863 -7.056 -19.039 1.00 76.56 92 TYR A N 1
ATOM 670 C CA . TYR A 1 92 ? 21.963 -6.029 -18.008 1.00 76.56 92 TYR A CA 1
ATOM 671 C C . TYR A 1 92 ? 22.604 -6.600 -16.736 1.00 76.56 92 TYR A C 1
ATOM 673 O O . TYR A 1 92 ? 23.424 -5.921 -16.123 1.00 76.56 92 TYR A O 1
ATOM 681 N N . ASN A 1 93 ? 22.353 -7.882 -16.434 1.00 72.69 93 ASN A N 1
ATOM 682 C CA . ASN A 1 93 ? 22.916 -8.632 -15.310 1.00 72.69 93 ASN A CA 1
ATOM 683 C C . ASN A 1 93 ? 22.482 -8.068 -13.938 1.00 72.69 93 ASN A C 1
ATOM 685 O O . ASN A 1 93 ? 21.284 -7.884 -13.717 1.00 72.69 93 ASN A O 1
ATOM 689 N N . ASP A 1 94 ? 23.405 -7.873 -12.987 1.00 70.44 94 ASP A N 1
ATOM 690 C CA . ASP A 1 94 ? 23.138 -7.264 -11.685 1.00 70.44 94 ASP A CA 1
ATOM 691 C C . ASP A 1 94 ? 23.074 -5.734 -11.845 1.00 70.44 94 ASP A C 1
ATOM 693 O O . ASP A 1 94 ? 24.105 -5.115 -12.148 1.00 70.44 94 ASP A O 1
ATOM 697 N N . PRO A 1 95 ? 21.900 -5.110 -11.624 1.00 65.19 95 PRO A N 1
ATOM 698 C CA . PRO A 1 95 ? 21.730 -3.665 -11.739 1.00 65.19 95 PRO A CA 1
ATOM 699 C C . PRO A 1 95 ? 22.710 -2.855 -10.879 1.00 65.19 95 PRO A C 1
ATOM 701 O O . PRO A 1 95 ? 23.036 -1.726 -11.240 1.00 65.19 95 PRO A O 1
ATOM 704 N N . GLY A 1 96 ? 23.209 -3.422 -9.772 1.00 66.31 96 GLY A N 1
ATOM 705 C CA . GLY A 1 96 ? 24.188 -2.772 -8.894 1.00 66.31 96 GLY A CA 1
ATOM 706 C C . GLY A 1 96 ? 25.601 -2.665 -9.479 1.00 66.31 96 GLY A C 1
ATOM 707 O O . GLY A 1 96 ? 26.434 -1.950 -8.930 1.00 66.31 96 GLY A O 1
ATOM 708 N N . THR A 1 97 ? 25.877 -3.349 -10.594 1.00 70.69 97 THR A N 1
ATOM 709 C CA . THR A 1 97 ? 27.199 -3.370 -11.250 1.00 70.69 97 THR A CA 1
ATOM 710 C C . THR A 1 97 ? 27.268 -2.536 -12.531 1.00 70.69 97 THR A C 1
ATOM 712 O O . THR A 1 97 ? 28.352 -2.323 -13.069 1.00 70.69 97 THR A O 1
ATOM 715 N N . ARG A 1 98 ? 26.122 -2.051 -13.024 1.00 76.19 98 ARG A N 1
ATOM 716 C CA . ARG A 1 98 ? 25.996 -1.250 -14.252 1.00 76.19 98 ARG A CA 1
ATOM 717 C C . ARG A 1 98 ? 25.836 0.224 -13.924 1.00 76.19 98 ARG A C 1
ATOM 719 O O . ARG A 1 98 ? 25.200 0.556 -12.928 1.00 76.19 98 ARG A O 1
ATOM 726 N N . SER A 1 99 ? 26.327 1.125 -14.774 1.00 80.62 99 SER A N 1
ATOM 727 C CA . SER A 1 99 ? 26.091 2.563 -14.584 1.00 80.62 99 SER A CA 1
ATOM 728 C C . SER A 1 99 ? 24.597 2.926 -14.580 1.00 80.62 99 SER A C 1
ATOM 730 O O . SER A 1 99 ? 23.740 2.250 -15.156 1.00 80.62 99 SER A O 1
ATOM 732 N N . ALA A 1 100 ? 24.258 4.031 -13.922 1.00 78.75 100 ALA A N 1
ATOM 733 C CA . ALA A 1 100 ? 22.878 4.498 -13.859 1.00 78.75 100 ALA A CA 1
ATOM 734 C C . ALA A 1 100 ? 22.346 5.034 -15.195 1.00 78.75 100 ALA A C 1
ATOM 736 O O . ALA A 1 100 ? 21.146 4.942 -15.446 1.00 78.75 100 ALA A O 1
ATOM 737 N N . ALA A 1 101 ? 23.217 5.540 -16.075 1.00 80.94 101 ALA A N 1
ATOM 738 C CA . ALA A 1 101 ? 22.845 5.894 -17.446 1.00 80.94 101 ALA A CA 1
ATOM 739 C C . ALA A 1 101 ? 22.239 4.683 -18.175 1.00 80.94 101 ALA A C 1
ATOM 741 O O . ALA A 1 101 ? 21.155 4.777 -18.755 1.00 80.94 101 ALA A O 1
ATOM 742 N N . ILE A 1 102 ? 22.860 3.511 -18.015 1.00 81.94 102 ILE A N 1
ATOM 743 C CA . ILE A 1 102 ? 22.321 2.253 -18.528 1.00 81.94 102 ILE A CA 1
ATOM 744 C C . ILE A 1 102 ? 21.005 1.895 -17.856 1.00 81.94 102 ILE A C 1
ATOM 746 O O . ILE A 1 102 ? 20.062 1.543 -18.556 1.00 81.94 102 ILE A O 1
ATOM 750 N N . ALA A 1 103 ? 20.902 2.004 -16.529 1.00 85.00 103 ALA A N 1
ATOM 751 C CA . ALA A 1 103 ? 19.651 1.721 -15.820 1.00 85.00 103 ALA A CA 1
ATOM 752 C C . ALA A 1 103 ? 18.469 2.523 -16.404 1.00 85.00 103 ALA A C 1
ATOM 754 O O . ALA A 1 103 ? 17.398 1.966 -16.648 1.00 85.00 103 ALA A O 1
ATOM 755 N N . ARG A 1 104 ? 18.682 3.812 -16.705 1.00 83.31 104 ARG A N 1
ATOM 756 C CA . ARG A 1 104 ? 17.685 4.687 -17.348 1.00 83.31 104 ARG A CA 1
ATOM 757 C C . ARG A 1 104 ? 17.379 4.261 -18.787 1.00 83.31 104 ARG A C 1
ATOM 759 O O . ARG A 1 104 ? 16.209 4.203 -19.164 1.00 83.31 104 ARG A O 1
ATOM 766 N N . ALA A 1 105 ? 18.401 3.936 -19.580 1.00 81.75 105 ALA A N 1
ATOM 767 C CA . ALA A 1 105 ? 18.224 3.475 -20.958 1.00 81.75 105 ALA A CA 1
ATOM 768 C C . ALA A 1 105 ? 17.452 2.146 -21.030 1.00 81.75 105 ALA A C 1
ATOM 770 O O . ALA A 1 105 ? 16.569 1.986 -21.870 1.00 81.75 105 ALA A O 1
ATOM 771 N N . VAL A 1 106 ? 17.742 1.212 -20.119 1.00 84.44 106 VAL A N 1
ATOM 772 C CA . VAL A 1 106 ? 17.009 -0.053 -19.979 1.00 84.44 106 VAL A CA 1
ATOM 773 C C . VAL A 1 106 ? 15.563 0.209 -19.587 1.00 84.44 106 VAL A C 1
ATOM 775 O O . VAL A 1 106 ? 14.662 -0.337 -20.222 1.00 84.44 106 VAL A O 1
ATOM 778 N N . TRP A 1 107 ? 15.330 1.059 -18.583 1.00 87.00 107 TRP A N 1
ATOM 779 C CA . TRP A 1 107 ? 13.982 1.395 -18.127 1.00 87.00 107 TRP A CA 1
ATOM 780 C C . TRP A 1 107 ? 13.091 1.853 -19.282 1.00 87.00 107 TRP A C 1
ATOM 782 O O . TRP A 1 107 ? 12.036 1.268 -19.513 1.00 87.00 107 TRP A O 1
ATOM 792 N N . ALA A 1 108 ? 13.560 2.836 -20.056 1.00 82.88 108 ALA A N 1
ATOM 793 C CA . ALA A 1 108 ? 12.818 3.414 -21.176 1.00 82.88 108 ALA A CA 1
ATOM 794 C C . ALA A 1 108 ? 12.498 2.411 -22.303 1.00 82.88 108 ALA A C 1
ATOM 796 O O . ALA A 1 108 ? 11.669 2.698 -23.162 1.00 82.88 108 ALA A O 1
ATOM 797 N N . LYS A 1 109 ? 13.168 1.253 -22.330 1.00 80.56 109 LYS A N 1
ATOM 798 C CA . LYS A 1 109 ? 12.955 0.193 -23.326 1.00 80.56 109 LYS A CA 1
ATOM 799 C C . LYS A 1 109 ? 12.088 -0.945 -22.803 1.00 80.56 109 LYS A C 1
ATOM 801 O O . LYS A 1 109 ? 11.373 -1.563 -23.590 1.00 80.56 109 LYS A O 1
ATOM 806 N N . LEU A 1 110 ? 12.177 -1.243 -21.507 1.00 80.19 110 LEU A N 1
ATOM 807 C CA . LEU A 1 110 ? 11.428 -2.329 -20.879 1.00 80.19 110 LEU A CA 1
ATOM 808 C C . LEU A 1 110 ? 10.029 -1.908 -20.435 1.00 80.19 110 LEU A C 1
ATOM 810 O O . LEU A 1 110 ? 9.127 -2.739 -20.463 1.00 80.19 110 LEU A O 1
ATOM 814 N N . PHE A 1 111 ? 9.834 -0.654 -20.032 1.00 83.94 111 PHE A N 1
ATOM 815 C CA . PHE A 1 111 ? 8.608 -0.226 -19.363 1.00 83.94 111 PHE A CA 1
ATOM 816 C C . PHE A 1 111 ? 7.959 0.959 -20.060 1.00 83.94 111 PHE A C 1
ATOM 818 O O . PHE A 1 111 ? 8.638 1.855 -20.559 1.00 83.94 111 PHE A O 1
ATOM 825 N N . THR A 1 112 ? 6.627 0.975 -20.061 1.00 79.44 112 THR A N 1
ATOM 826 C CA . THR A 1 112 ? 5.855 2.122 -20.556 1.00 79.44 112 THR A CA 1
ATOM 827 C C . THR A 1 112 ? 5.734 3.231 -19.515 1.00 79.44 112 THR A C 1
ATOM 829 O O . THR A 1 112 ? 5.489 4.378 -19.883 1.00 79.44 112 THR A O 1
ATOM 832 N N . ALA A 1 113 ? 5.903 2.905 -18.228 1.00 85.50 113 ALA A N 1
ATOM 833 C CA . ALA A 1 113 ? 5.845 3.881 -17.150 1.00 85.50 113 ALA A CA 1
ATOM 834 C C . ALA A 1 113 ? 6.949 4.927 -17.291 1.00 85.50 113 ALA A C 1
ATOM 836 O O . ALA A 1 113 ? 8.137 4.603 -17.374 1.00 85.50 113 ALA A O 1
ATOM 837 N N . GLN A 1 114 ? 6.558 6.198 -17.276 1.00 88.81 114 GLN A N 1
ATOM 838 C CA . GLN A 1 114 ? 7.498 7.306 -17.377 1.00 88.81 114 GLN A CA 1
ATOM 839 C C . GLN A 1 114 ? 8.012 7.706 -15.997 1.00 88.81 114 GLN A C 1
ATOM 841 O O . GLN A 1 114 ? 7.236 7.883 -15.061 1.00 88.81 114 GLN A O 1
ATOM 846 N N . ILE A 1 115 ? 9.324 7.900 -15.871 1.00 89.94 115 ILE A N 1
ATOM 847 C CA . ILE A 1 115 ? 9.890 8.552 -14.688 1.00 89.94 115 ILE A CA 1
ATOM 848 C C . ILE A 1 115 ? 9.741 10.056 -14.878 1.00 89.94 115 ILE A C 1
ATOM 850 O O . ILE A 1 115 ? 10.305 10.630 -15.813 1.00 89.94 115 ILE A O 1
ATOM 854 N N . LEU A 1 116 ? 8.971 10.693 -14.002 1.00 89.31 116 LEU A N 1
ATOM 855 C CA . LEU A 1 116 ? 8.675 12.113 -14.131 1.00 89.31 116 LEU A CA 1
ATOM 856 C C . LEU A 1 116 ? 9.906 12.975 -13.869 1.00 89.31 116 LEU A C 1
ATOM 858 O O . LEU A 1 116 ? 10.683 12.743 -12.944 1.00 89.31 116 LEU A O 1
ATOM 862 N N . SER A 1 117 ? 10.060 13.994 -14.709 1.00 88.31 117 SER A N 1
ATOM 863 C CA . SER A 1 117 ? 11.127 14.985 -14.592 1.00 88.31 117 SER A CA 1
ATOM 864 C C . SER A 1 117 ? 10.776 16.067 -13.564 1.00 88.31 117 SER A C 1
ATOM 866 O O . SER A 1 117 ? 9.589 16.315 -13.321 1.00 88.31 117 SER A O 1
ATOM 868 N N . PRO A 1 118 ? 11.781 16.766 -13.000 1.00 88.00 118 PRO A N 1
ATOM 869 C CA . PRO A 1 118 ? 11.543 17.933 -12.161 1.00 88.00 118 PRO A CA 1
ATOM 870 C C . PRO A 1 118 ? 10.596 18.949 -12.803 1.00 88.00 118 PRO A C 1
ATOM 872 O O . PRO A 1 118 ? 10.734 19.280 -13.979 1.00 88.00 118 PRO A O 1
ATOM 875 N N . GLY A 1 119 ? 9.632 19.441 -12.022 1.00 79.94 119 GLY A N 1
ATOM 876 C CA . GLY A 1 119 ? 8.633 20.413 -12.480 1.00 79.94 119 GLY A CA 1
ATOM 877 C C . GLY A 1 119 ? 7.432 19.825 -13.232 1.00 79.94 119 GLY A C 1
ATOM 878 O O . GLY A 1 119 ? 6.566 20.587 -13.662 1.00 79.94 119 GLY A O 1
ATOM 879 N N . ALA A 1 120 ? 7.331 18.499 -13.381 1.00 81.81 120 ALA A N 1
ATOM 880 C CA . ALA A 1 120 ? 6.143 17.880 -13.963 1.00 81.81 120 ALA A CA 1
ATOM 881 C C . ALA A 1 120 ? 4.899 18.128 -13.087 1.00 81.81 120 ALA A C 1
ATOM 883 O O . ALA A 1 120 ? 4.851 17.751 -11.919 1.00 81.81 120 ALA A O 1
ATOM 884 N N . THR A 1 121 ? 3.868 18.741 -13.671 1.00 69.94 121 THR A N 1
ATOM 885 C CA . THR A 1 121 ? 2.612 19.112 -12.991 1.00 69.94 121 THR A CA 1
ATOM 886 C C . THR A 1 121 ? 1.522 18.041 -13.086 1.00 69.94 121 THR A C 1
ATOM 888 O O . THR A 1 121 ? 0.406 18.251 -12.615 1.00 69.94 121 THR A O 1
ATOM 891 N N . SER A 1 122 ? 1.829 16.886 -13.686 1.00 65.94 122 SER A N 1
ATOM 892 C CA . SER A 1 122 ? 0.897 15.767 -13.891 1.00 65.94 122 SER A CA 1
ATOM 893 C C . SER A 1 122 ? 0.536 15.011 -12.610 1.00 65.94 122 SER A C 1
ATOM 895 O O . SER A 1 122 ? -0.364 14.174 -12.630 1.00 65.94 122 SER A O 1
ATOM 897 N N . VAL A 1 123 ? 1.192 15.309 -11.487 1.00 67.56 123 VAL A N 1
ATOM 898 C CA . VAL A 1 123 ? 0.954 14.636 -10.209 1.00 67.56 123 VAL A CA 1
ATOM 899 C C . VAL A 1 123 ? 0.212 15.584 -9.270 1.00 67.56 123 VAL A C 1
ATOM 901 O O . VAL A 1 123 ? 0.803 16.432 -8.601 1.00 67.56 123 VAL A O 1
ATOM 904 N N . THR A 1 124 ? -1.112 15.449 -9.243 1.00 69.88 124 THR A N 1
ATOM 905 C CA . THR A 1 124 ? -1.986 16.163 -8.301 1.00 69.88 124 THR A CA 1
ATOM 906 C C . THR A 1 124 ? -2.536 15.173 -7.277 1.00 69.88 124 THR A C 1
ATOM 908 O O . THR A 1 124 ? -3.007 14.100 -7.659 1.00 69.88 124 THR A O 1
ATOM 911 N N . TRP A 1 125 ? -2.487 15.537 -5.991 1.00 66.88 125 TRP A N 1
ATOM 912 C CA . TRP A 1 125 ? -2.993 14.721 -4.879 1.00 66.88 125 TRP A CA 1
ATOM 913 C C . TRP A 1 125 ? -4.459 14.276 -5.125 1.00 66.88 125 TRP A C 1
ATOM 915 O O . TRP A 1 125 ? -5.279 15.112 -5.527 1.00 66.88 125 TRP A O 1
ATOM 925 N N . PRO A 1 126 ? -4.840 13.003 -4.884 1.00 57.03 126 PRO A N 1
ATOM 926 C CA . PRO A 1 126 ? -6.210 12.510 -5.037 1.00 57.03 126 PRO A CA 1
ATOM 927 C C . PRO A 1 126 ? -7.155 13.208 -4.065 1.00 57.03 126 PRO A C 1
ATOM 929 O O . PRO A 1 126 ? -6.918 13.229 -2.861 1.00 57.03 126 PRO A O 1
ATOM 932 N N . GLY A 1 127 ? -8.224 13.818 -4.579 1.00 57.16 127 GLY A N 1
ATOM 933 C CA . GLY A 1 127 ? -9.096 14.667 -3.758 1.00 57.16 127 GLY A CA 1
ATOM 934 C C . GLY A 1 127 ? -8.422 15.963 -3.288 1.00 57.16 127 GLY A C 1
ATOM 935 O O . GLY A 1 127 ? -9.003 16.710 -2.510 1.00 57.16 127 GLY A O 1
ATOM 936 N N . GLY A 1 128 ? -7.212 16.255 -3.781 1.00 56.72 128 GLY A N 1
ATOM 937 C CA . GLY A 1 128 ? -6.473 17.474 -3.475 1.00 56.72 128 GLY A CA 1
ATOM 938 C C . GLY A 1 128 ? -7.098 18.714 -4.094 1.00 56.72 128 GLY A C 1
ATOM 939 O O . GLY A 1 128 ? -6.721 19.811 -3.706 1.00 56.72 128 GLY A O 1
ATOM 940 N N . THR A 1 129 ? -8.042 18.552 -5.026 1.00 68.94 129 THR A N 1
ATOM 941 C CA . THR A 1 129 ? -8.837 19.661 -5.537 1.00 68.94 129 THR A CA 1
ATOM 942 C C . THR A 1 129 ? -10.068 19.896 -4.687 1.00 68.94 129 THR A C 1
ATOM 944 O O . THR A 1 129 ? -10.998 19.089 -4.715 1.00 68.94 129 THR A O 1
ATOM 947 N N . SER A 1 130 ? -10.086 21.011 -3.964 1.00 79.25 130 SER A N 1
ATOM 948 C CA . SER A 1 130 ? -11.263 21.492 -3.246 1.00 79.25 130 SER A CA 1
ATOM 949 C C . SER A 1 130 ? -11.712 22.826 -3.820 1.00 79.25 130 SER A C 1
ATOM 951 O O . SER A 1 130 ? -10.912 23.601 -4.346 1.00 79.25 130 SER A O 1
ATOM 953 N N . THR A 1 131 ? -13.009 23.093 -3.730 1.00 83.81 131 THR A N 1
ATOM 954 C CA . THR A 1 131 ? -13.579 24.387 -4.095 1.00 83.81 131 THR A CA 1
ATOM 955 C C . THR A 1 131 ? -14.025 25.115 -2.841 1.00 83.81 131 THR A C 1
ATOM 957 O O . THR A 1 131 ? -14.740 24.536 -2.023 1.00 83.81 131 THR A O 1
ATOM 960 N N . SER A 1 132 ? -13.636 26.378 -2.701 1.00 86.06 132 SER A N 1
ATOM 961 C CA . SER A 1 132 ? -14.155 27.269 -1.664 1.00 86.06 132 SER A CA 1
ATOM 962 C C . SER A 1 132 ? -14.823 28.479 -2.306 1.00 86.06 132 SER A C 1
ATOM 964 O O . SER A 1 132 ? -14.382 28.960 -3.349 1.00 86.06 132 SER A O 1
ATOM 966 N N . THR A 1 133 ? -15.882 28.982 -1.680 1.00 83.50 133 THR A N 1
ATOM 967 C CA . THR A 1 133 ? -16.604 30.171 -2.140 1.00 83.50 133 THR A CA 1
ATOM 968 C C . THR A 1 133 ? -16.635 31.187 -1.010 1.00 83.50 133 THR A C 1
ATOM 970 O O . THR A 1 133 ? -17.024 30.852 0.105 1.00 83.50 133 THR A O 1
ATOM 973 N N . ASP A 1 134 ? -16.222 32.415 -1.310 1.00 83.88 134 ASP A N 1
ATOM 974 C CA . ASP A 1 134 ? -16.301 33.565 -0.414 1.00 83.88 134 ASP A CA 1
ATOM 975 C C . ASP A 1 134 ? -17.061 34.690 -1.127 1.00 83.88 134 ASP A C 1
ATOM 977 O O . ASP A 1 134 ? -16.584 35.291 -2.098 1.00 83.88 134 ASP A O 1
ATOM 981 N N . GLY A 1 135 ? -18.307 34.903 -0.701 1.00 88.75 135 GLY A N 1
ATOM 982 C CA . GLY A 1 135 ? -19.244 35.799 -1.372 1.00 88.75 135 GLY A CA 1
ATOM 983 C C . GLY A 1 135 ? -19.443 35.429 -2.846 1.00 88.75 135 GLY A C 1
ATOM 984 O O . GLY A 1 135 ? -19.929 34.348 -3.170 1.00 88.75 135 GLY A O 1
ATOM 985 N N . SER A 1 136 ? -19.080 36.344 -3.748 1.00 87.44 136 SER A N 1
ATOM 986 C CA . SER A 1 136 ? -19.170 36.161 -5.204 1.00 87.44 136 SER A CA 1
ATOM 987 C C . SER A 1 136 ? -17.918 35.545 -5.839 1.00 87.44 136 SER A C 1
ATOM 989 O O . SER A 1 136 ? -17.897 35.336 -7.053 1.00 87.44 136 SER A O 1
ATOM 991 N N . THR A 1 137 ? -16.877 35.260 -5.053 1.00 88.19 137 THR A N 1
ATOM 992 C CA . THR A 1 137 ? -15.603 34.730 -5.551 1.00 88.19 137 THR A CA 1
ATOM 993 C C . THR A 1 137 ? -15.498 33.251 -5.219 1.00 88.19 137 THR A C 1
ATOM 995 O O . THR A 1 137 ? -15.753 32.840 -4.091 1.00 88.19 137 THR A O 1
ATOM 998 N N . SER A 1 138 ? -15.113 32.434 -6.197 1.00 91.12 138 SER A N 1
ATOM 999 C CA . SER A 1 138 ? -14.829 31.013 -5.972 1.00 91.12 138 SER A CA 1
ATOM 1000 C C . SER A 1 138 ? -13.385 30.695 -6.311 1.00 91.12 138 SER A C 1
ATOM 1002 O O . SER A 1 138 ? -12.817 31.256 -7.251 1.00 91.12 138 SER A O 1
ATOM 1004 N N . TRP A 1 139 ? -12.816 29.780 -5.539 1.00 88.94 139 TRP A N 1
ATOM 1005 C CA . TRP A 1 139 ? -11.439 29.333 -5.634 1.00 88.94 139 TRP A CA 1
ATOM 1006 C C . TRP A 1 139 ? -11.406 27.824 -5.784 1.00 88.94 139 TRP A C 1
ATOM 1008 O O . TRP A 1 139 ? -12.174 27.110 -5.144 1.00 88.94 139 TRP A O 1
ATOM 1018 N N . GLU A 1 140 ? -10.490 27.345 -6.609 1.00 91.38 140 GLU A N 1
ATOM 1019 C CA . GLU A 1 140 ? -10.094 25.948 -6.649 1.00 91.38 140 GLU A CA 1
ATOM 1020 C C . GLU A 1 140 ? -8.698 25.836 -6.052 1.00 91.38 140 GLU A C 1
ATOM 1022 O O . GLU A 1 140 ? -7.794 26.585 -6.423 1.00 91.38 140 GLU A O 1
ATOM 1027 N N . TRP A 1 141 ? -8.527 24.902 -5.134 1.00 88.88 141 TRP A N 1
ATOM 1028 C CA . TRP A 1 141 ? -7.256 24.567 -4.510 1.00 88.88 141 TRP A CA 1
ATOM 1029 C C . TRP A 1 141 ? -6.709 23.296 -5.137 1.00 88.88 141 TRP A C 1
ATOM 1031 O O . TRP A 1 141 ? -7.475 22.519 -5.690 1.00 88.88 141 TRP A O 1
ATOM 1041 N N . ARG A 1 142 ? -5.398 23.068 -5.080 1.00 87.56 142 ARG A N 1
ATOM 1042 C CA . ARG A 1 142 ? -4.783 21.773 -5.383 1.00 87.56 142 ARG A CA 1
ATOM 1043 C C . ARG A 1 142 ? -3.496 21.572 -4.605 1.00 87.56 142 ARG A C 1
ATOM 1045 O O . ARG A 1 142 ? -2.778 22.532 -4.347 1.00 87.56 142 ARG A O 1
ATOM 1052 N N . THR A 1 143 ? -3.149 20.321 -4.333 1.00 85.88 143 THR A N 1
ATOM 1053 C CA . THR A 1 143 ? -1.808 19.951 -3.865 1.00 85.88 143 THR A CA 1
ATOM 1054 C C . THR A 1 143 ? -1.045 19.303 -5.013 1.00 85.88 143 THR A C 1
ATOM 1056 O O . THR A 1 143 ? -1.455 18.258 -5.522 1.00 85.88 143 THR A O 1
ATOM 1059 N N . LEU A 1 144 ? 0.054 19.933 -5.422 1.00 86.94 144 LEU A N 1
ATOM 1060 C CA . LEU A 1 144 ? 1.013 19.380 -6.368 1.00 86.94 144 LEU A CA 1
ATOM 1061 C C . LEU A 1 144 ? 2.099 18.616 -5.629 1.00 86.94 144 LEU A C 1
ATOM 1063 O O . LEU A 1 144 ? 2.602 19.074 -4.604 1.00 86.94 144 LEU A O 1
ATOM 1067 N N . TYR A 1 145 ? 2.516 17.498 -6.200 1.00 87.69 145 TYR A N 1
ATOM 1068 C CA . TYR A 1 145 ? 3.802 16.910 -5.860 1.00 87.69 145 TYR A CA 1
ATOM 1069 C C . TYR A 1 145 ? 4.890 17.571 -6.685 1.00 87.69 145 TYR A C 1
ATOM 1071 O O . TYR A 1 145 ? 4.641 17.995 -7.812 1.00 87.69 145 TYR A O 1
ATOM 1079 N N . MET A 1 146 ? 6.085 17.664 -6.115 1.00 88.38 146 MET A N 1
ATOM 1080 C CA . MET A 1 146 ? 7.240 18.288 -6.747 1.00 88.38 146 MET A CA 1
ATOM 1081 C C . MET A 1 146 ? 8.257 17.199 -7.096 1.00 88.38 146 MET A C 1
ATOM 1083 O O . MET A 1 146 ? 9.088 16.863 -6.246 1.00 88.38 146 MET A O 1
ATOM 1087 N N . PRO A 1 147 ? 8.189 16.590 -8.298 1.00 90.50 147 PRO A N 1
ATOM 1088 C CA . PRO A 1 147 ? 9.142 15.562 -8.663 1.00 90.50 147 PRO A CA 1
ATOM 1089 C C . PRO A 1 147 ? 10.573 16.095 -8.650 1.00 90.50 147 PRO A C 1
ATOM 1091 O O . PRO A 1 147 ? 10.828 17.252 -8.993 1.00 90.50 147 PRO A O 1
ATOM 1094 N N . VAL A 1 148 ? 11.505 15.222 -8.307 1.00 90.69 148 VAL A N 1
ATOM 1095 C CA . VAL A 1 148 ? 12.944 15.414 -8.444 1.00 90.69 148 VAL A CA 1
ATOM 1096 C C . VAL A 1 148 ? 13.495 14.329 -9.360 1.00 90.69 148 VAL A C 1
ATOM 1098 O O . VAL A 1 148 ? 12.903 13.262 -9.523 1.00 90.69 148 VAL A O 1
ATOM 1101 N N . ALA A 1 149 ? 14.641 14.588 -9.981 1.00 90.56 149 ALA A N 1
ATOM 1102 C CA . ALA A 1 149 ? 15.313 13.556 -10.752 1.00 90.56 149 ALA A CA 1
ATOM 1103 C C . ALA A 1 149 ? 15.868 12.513 -9.770 1.00 90.56 149 ALA A C 1
ATOM 1105 O O . ALA A 1 149 ? 16.572 12.909 -8.840 1.00 90.56 149 ALA A O 1
ATOM 1106 N N . PRO A 1 150 ? 15.602 11.206 -9.945 1.00 89.44 150 PRO A N 1
ATOM 1107 C CA . PRO A 1 150 ? 16.210 10.208 -9.082 1.00 89.44 150 PRO A CA 1
ATOM 1108 C C . PRO A 1 150 ? 17.725 10.234 -9.255 1.00 89.44 150 PRO A C 1
ATOM 1110 O O . PRO A 1 150 ? 18.232 10.261 -10.388 1.00 89.44 150 PRO A O 1
ATOM 1113 N N . ALA A 1 151 ? 18.432 10.172 -8.130 1.00 89.62 151 ALA A N 1
ATOM 1114 C CA . ALA A 1 151 ? 19.866 9.964 -8.115 1.00 89.62 151 ALA A CA 1
ATOM 1115 C C . ALA A 1 151 ? 20.209 8.630 -8.791 1.00 89.62 151 ALA A C 1
ATOM 1117 O O . ALA A 1 151 ? 19.411 7.690 -8.832 1.00 89.62 151 ALA A O 1
ATOM 1118 N N . ASP A 1 152 ? 21.425 8.538 -9.307 1.00 85.88 152 ASP A N 1
ATOM 1119 C CA . ASP A 1 152 ? 21.897 7.381 -10.066 1.00 85.88 152 ASP A CA 1
ATOM 1120 C C . ASP A 1 152 ? 21.769 6.061 -9.292 1.00 85.88 152 ASP A C 1
ATOM 1122 O O . ASP A 1 152 ? 21.208 5.083 -9.793 1.00 85.88 152 ASP A O 1
ATOM 1126 N N . LEU A 1 153 ? 22.193 6.060 -8.028 1.00 83.62 153 LEU A N 1
ATOM 1127 C CA . LEU A 1 153 ? 22.066 4.901 -7.146 1.00 83.62 153 LEU A CA 1
ATOM 1128 C C . LEU A 1 153 ? 20.598 4.554 -6.844 1.00 83.62 153 LEU A C 1
ATOM 1130 O O . LEU A 1 153 ? 20.233 3.380 -6.793 1.00 83.62 153 LEU A O 1
ATOM 1134 N N . THR A 1 154 ? 19.734 5.559 -6.686 1.00 87.12 154 THR A N 1
ATOM 1135 C CA . THR A 1 154 ? 18.287 5.362 -6.502 1.00 87.12 154 THR A CA 1
ATOM 1136 C C . THR A 1 154 ? 17.673 4.662 -7.711 1.00 87.12 154 THR A C 1
ATOM 1138 O O . THR A 1 154 ? 16.873 3.740 -7.554 1.00 87.12 154 THR A O 1
ATOM 1141 N N . MET A 1 155 ? 18.080 5.051 -8.922 1.00 88.31 155 MET A N 1
ATOM 1142 C CA . MET A 1 155 ? 17.619 4.418 -10.156 1.00 88.31 155 MET A CA 1
ATOM 1143 C C . MET A 1 155 ? 18.056 2.949 -10.241 1.00 88.31 155 MET A C 1
ATOM 1145 O O . MET A 1 155 ? 17.242 2.081 -10.552 1.00 88.31 155 MET A O 1
ATOM 1149 N N . GLN A 1 156 ? 19.317 2.646 -9.918 1.00 83.88 156 GLN A N 1
ATOM 1150 C CA . GLN A 1 156 ? 19.801 1.260 -9.860 1.00 83.88 156 GLN A CA 1
ATOM 1151 C C . GLN A 1 156 ? 19.001 0.426 -8.852 1.00 83.88 156 GLN A C 1
ATOM 1153 O O . GLN A 1 156 ? 18.591 -0.693 -9.154 1.00 83.88 156 GLN A O 1
ATOM 1158 N N . ARG A 1 157 ? 18.715 0.982 -7.669 1.00 83.56 157 ARG A N 1
ATOM 1159 C CA . ARG A 1 157 ? 17.897 0.313 -6.647 1.00 83.56 157 ARG A CA 1
ATOM 1160 C C . ARG A 1 157 ? 16.486 0.052 -7.138 1.00 83.56 157 ARG A C 1
ATOM 1162 O O . ARG A 1 157 ? 16.002 -1.064 -6.982 1.00 83.56 157 ARG A O 1
ATOM 1169 N N . LEU A 1 158 ? 15.848 1.029 -7.782 1.00 86.50 158 LEU A N 1
ATOM 1170 C CA . LEU A 1 158 ? 14.532 0.817 -8.380 1.00 86.50 158 LEU A CA 1
ATOM 1171 C C . LEU A 1 158 ? 14.569 -0.382 -9.339 1.00 86.50 158 LEU A C 1
ATOM 1173 O O . LEU A 1 158 ? 13.734 -1.274 -9.209 1.00 86.50 158 LEU A O 1
ATOM 1177 N N . MET A 1 159 ? 15.578 -0.461 -10.216 1.00 86.25 159 MET A N 1
ATOM 1178 C CA . MET A 1 159 ? 15.759 -1.591 -11.138 1.00 86.25 159 MET A CA 1
ATOM 1179 C C . MET A 1 159 ? 15.897 -2.941 -10.417 1.00 86.25 159 MET A C 1
ATOM 1181 O O . MET A 1 159 ? 15.292 -3.920 -10.848 1.00 86.25 159 MET A O 1
ATOM 1185 N N . VAL A 1 160 ? 16.633 -3.011 -9.301 1.00 82.19 160 VAL A N 1
ATOM 1186 C CA . VAL A 1 160 ? 16.697 -4.223 -8.454 1.00 82.19 160 VAL A CA 1
ATOM 1187 C C . VAL A 1 160 ? 15.318 -4.573 -7.890 1.00 82.19 160 VAL A C 1
ATOM 1189 O O . VAL A 1 160 ? 14.903 -5.734 -7.903 1.00 82.19 160 VAL A O 1
ATOM 1192 N N . GLY A 1 161 ? 14.595 -3.566 -7.402 1.00 80.69 161 GLY A N 1
ATOM 1193 C CA . GLY A 1 161 ? 13.268 -3.721 -6.819 1.00 80.69 161 GLY A CA 1
ATOM 1194 C C . GLY A 1 161 ? 12.266 -4.280 -7.819 1.00 80.69 161 GLY A C 1
ATOM 1195 O O . GLY A 1 161 ? 11.549 -5.221 -7.494 1.00 80.69 161 GLY A O 1
ATOM 1196 N N . ILE A 1 162 ? 12.251 -3.764 -9.042 1.00 85.81 162 ILE A N 1
ATOM 1197 C CA . ILE A 1 162 ? 11.238 -4.122 -10.038 1.00 85.81 162 ILE A CA 1
ATOM 1198 C C . ILE A 1 162 ? 11.597 -5.336 -10.901 1.00 85.81 162 ILE A C 1
ATOM 1200 O O . ILE A 1 162 ? 10.699 -5.921 -11.495 1.00 85.81 162 ILE A O 1
ATOM 1204 N N . ARG A 1 163 ? 12.869 -5.757 -10.961 1.00 84.38 163 ARG A N 1
ATOM 1205 C CA . ARG A 1 163 ? 13.313 -6.893 -11.791 1.00 84.38 163 ARG A CA 1
ATOM 1206 C C . ARG A 1 163 ? 12.487 -8.180 -11.611 1.00 84.38 163 ARG A C 1
ATOM 1208 O O . ARG A 1 163 ? 12.233 -8.830 -12.619 1.00 84.38 163 ARG A O 1
ATOM 1215 N N . PRO A 1 164 ? 12.076 -8.591 -10.394 1.00 85.12 164 PRO A N 1
ATOM 1216 C CA . PRO A 1 164 ? 11.285 -9.814 -10.228 1.00 85.12 164 PRO A CA 1
ATOM 1217 C C . PRO A 1 164 ? 9.818 -9.672 -10.645 1.00 85.12 164 PRO A C 1
ATOM 1219 O O . PRO A 1 164 ? 9.087 -10.657 -10.601 1.00 85.12 164 PRO A O 1
ATOM 1222 N N . LEU A 1 165 ? 9.367 -8.460 -10.978 1.00 87.81 165 LEU A N 1
ATOM 1223 C CA . LEU A 1 165 ? 7.974 -8.177 -11.295 1.00 87.81 165 LEU A CA 1
ATOM 1224 C C . LEU A 1 165 ? 7.705 -8.453 -12.782 1.00 87.81 165 LEU A C 1
ATOM 1226 O O . LEU A 1 165 ? 8.509 -8.052 -13.630 1.00 87.81 165 LEU A O 1
ATOM 1230 N N . PRO A 1 166 ? 6.565 -9.076 -13.130 1.00 86.56 166 PRO A N 1
ATOM 1231 C CA . PRO A 1 166 ? 6.128 -9.177 -14.513 1.00 86.56 166 PRO A CA 1
ATOM 1232 C C . PRO A 1 166 ? 6.057 -7.800 -15.163 1.00 86.56 166 PRO A C 1
ATOM 1234 O O . PRO A 1 166 ? 5.587 -6.830 -14.569 1.00 86.56 166 PRO A O 1
ATOM 1237 N N . ARG A 1 167 ? 6.505 -7.714 -16.413 1.00 82.38 167 ARG A N 1
ATOM 1238 C CA . ARG A 1 167 ? 6.577 -6.446 -17.142 1.00 82.38 167 ARG A CA 1
ATOM 1239 C C . ARG A 1 167 ? 5.245 -5.690 -17.169 1.00 82.38 167 ARG A C 1
ATOM 1241 O O . ARG A 1 167 ? 5.228 -4.508 -16.835 1.00 82.38 167 ARG A O 1
ATOM 1248 N N . GLY A 1 168 ? 4.142 -6.380 -17.470 1.00 79.88 168 GLY A N 1
ATOM 1249 C CA . GLY A 1 168 ? 2.807 -5.772 -17.541 1.00 79.88 168 GLY A CA 1
ATOM 1250 C C . GLY A 1 168 ? 2.331 -5.165 -16.221 1.00 79.88 168 GLY A C 1
ATOM 1251 O O . GLY A 1 168 ? 1.491 -4.261 -16.203 1.00 79.88 168 GLY A O 1
ATOM 1252 N N . HIS A 1 169 ? 2.930 -5.567 -15.099 1.00 87.00 169 HIS A N 1
ATOM 1253 C CA . HIS A 1 169 ? 2.620 -4.986 -13.800 1.00 87.00 169 HIS A CA 1
ATOM 1254 C C . HIS A 1 169 ? 3.216 -3.582 -13.641 1.00 87.00 169 HIS A C 1
ATOM 1256 O O . HIS A 1 169 ? 2.632 -2.758 -12.940 1.00 87.00 169 HIS A O 1
ATOM 1262 N N . ILE A 1 170 ? 4.311 -3.277 -14.343 1.00 84.06 170 ILE A N 1
ATOM 1263 C CA . ILE A 1 170 ? 4.981 -1.966 -14.344 1.00 84.06 170 ILE A CA 1
ATOM 1264 C C . ILE A 1 170 ? 4.416 -1.034 -15.422 1.00 84.06 170 ILE A C 1
ATOM 1266 O O . ILE A 1 170 ? 4.799 0.129 -15.492 1.00 84.06 170 ILE A O 1
ATOM 1270 N N . ASN A 1 171 ? 3.450 -1.487 -16.225 1.00 74.00 171 ASN A N 1
ATOM 1271 C CA . ASN A 1 171 ? 2.751 -0.642 -17.194 1.00 74.00 171 ASN A CA 1
ATOM 1272 C C . ASN A 1 171 ? 1.686 0.242 -16.534 1.00 74.00 171 ASN A C 1
ATOM 1274 O O . ASN A 1 171 ? 0.486 0.127 -16.782 1.00 74.00 171 ASN A O 1
ATOM 1278 N N . MET A 1 172 ? 2.158 1.110 -15.652 1.00 78.38 172 MET A N 1
ATOM 1279 C CA . MET A 1 172 ? 1.437 2.252 -15.101 1.00 78.38 172 MET A CA 1
ATOM 1280 C C . MET A 1 172 ? 1.770 3.516 -15.901 1.00 78.38 172 MET A C 1
ATOM 1282 O O . MET A 1 172 ? 2.662 3.493 -16.751 1.00 78.38 172 MET A O 1
ATOM 1286 N N . ALA A 1 173 ? 1.068 4.620 -15.639 1.00 80.19 173 ALA A N 1
ATOM 1287 C CA . ALA A 1 173 ? 1.318 5.869 -16.351 1.00 80.19 173 ALA A CA 1
ATOM 1288 C C . ALA A 1 173 ? 2.688 6.451 -15.975 1.00 80.19 173 ALA A C 1
ATOM 1290 O O . ALA A 1 173 ? 3.510 6.731 -16.849 1.00 80.19 173 ALA A O 1
ATOM 1291 N N . ASN A 1 174 ? 2.953 6.600 -14.671 1.00 87.88 174 ASN A N 1
ATOM 1292 C CA . ASN A 1 174 ? 4.140 7.307 -14.197 1.00 87.88 174 ASN A CA 1
ATOM 1293 C C . ASN A 1 174 ? 4.730 6.730 -12.903 1.00 87.88 174 ASN A C 1
ATOM 1295 O O . ASN A 1 174 ? 4.031 6.142 -12.077 1.00 87.88 174 ASN A O 1
ATOM 1299 N N . ILE A 1 175 ? 6.013 7.016 -12.691 1.00 90.31 175 ILE A N 1
ATOM 1300 C CA . ILE A 1 175 ? 6.691 6.956 -11.397 1.00 90.31 175 ILE A CA 1
ATOM 1301 C C . ILE A 1 175 ? 7.251 8.344 -11.093 1.00 90.31 175 ILE A C 1
ATOM 1303 O O . ILE A 1 175 ? 7.960 8.934 -11.910 1.00 90.31 175 ILE A O 1
ATOM 1307 N N . ALA A 1 176 ? 6.946 8.868 -9.912 1.00 91.00 176 ALA A N 1
ATOM 1308 C CA . ALA A 1 176 ? 7.425 10.163 -9.453 1.00 91.00 176 ALA A CA 1
ATOM 1309 C C . ALA A 1 176 ? 8.329 9.977 -8.234 1.00 91.00 176 ALA A C 1
ATOM 1311 O O . ALA A 1 176 ? 7.880 9.473 -7.210 1.00 91.00 176 ALA A O 1
ATOM 1312 N N . PHE A 1 177 ? 9.579 10.425 -8.317 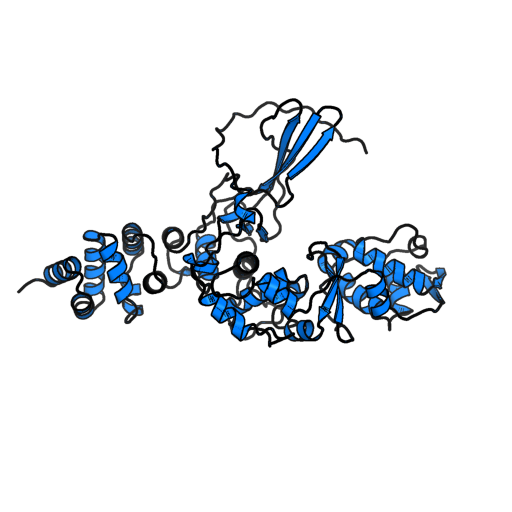1.00 91.19 177 PHE A N 1
ATOM 1313 C CA . PHE A 1 177 ? 10.430 10.586 -7.138 1.00 91.19 177 PHE A CA 1
ATOM 1314 C C . PHE A 1 177 ? 10.163 11.961 -6.556 1.00 91.19 177 PHE A C 1
ATOM 1316 O O . PHE A 1 177 ? 10.295 12.943 -7.277 1.00 91.19 177 PHE A O 1
ATOM 1323 N N . VAL A 1 178 ? 9.724 12.047 -5.306 1.00 89.75 178 VAL A N 1
ATOM 1324 C CA . VAL A 1 178 ? 9.195 13.293 -4.748 1.00 89.75 178 VAL A CA 1
ATOM 1325 C C . VAL A 1 178 ? 9.743 13.521 -3.346 1.00 89.75 178 VAL A C 1
ATOM 1327 O O . VAL A 1 178 ? 9.727 12.622 -2.507 1.00 89.75 178 VAL A O 1
ATOM 1330 N N . ASN A 1 179 ? 10.179 14.749 -3.073 1.00 87.25 179 ASN A N 1
ATOM 1331 C CA . ASN A 1 179 ? 10.616 15.181 -1.743 1.00 87.25 179 ASN A CA 1
ATOM 1332 C C . ASN A 1 179 ? 9.580 16.077 -1.033 1.00 87.25 179 ASN A C 1
ATOM 1334 O O . ASN A 1 179 ? 9.531 16.129 0.198 1.00 87.25 179 ASN A O 1
ATOM 1338 N N . GLN A 1 180 ? 8.768 16.805 -1.803 1.00 89.56 180 GLN A N 1
ATOM 1339 C CA . GLN A 1 180 ? 7.924 17.890 -1.320 1.00 89.56 180 GLN A CA 1
ATOM 1340 C C . GLN A 1 180 ? 6.584 17.971 -2.057 1.00 89.56 180 GLN A C 1
ATOM 1342 O O . GLN A 1 180 ? 6.410 17.487 -3.177 1.00 89.56 180 GLN A O 1
ATOM 1347 N N . THR A 1 181 ? 5.640 18.651 -1.414 1.00 89.44 181 THR A N 1
ATOM 1348 C CA . THR A 1 181 ? 4.362 19.084 -1.977 1.00 89.44 181 THR A CA 1
ATOM 1349 C C . THR A 1 181 ? 4.271 20.604 -1.997 1.00 89.44 181 THR A C 1
ATOM 1351 O O . THR A 1 181 ? 4.863 21.280 -1.158 1.00 89.44 181 THR A O 1
ATOM 1354 N N . GLN A 1 182 ? 3.491 21.146 -2.928 1.00 89.62 182 GLN A N 1
ATOM 1355 C CA . GLN A 1 182 ? 3.149 22.562 -3.009 1.00 89.62 182 GLN A CA 1
ATOM 1356 C C . GLN A 1 182 ? 1.633 22.705 -3.113 1.00 89.62 182 GLN A C 1
ATOM 1358 O O . GLN A 1 182 ? 1.021 22.188 -4.048 1.00 89.62 182 GLN A O 1
ATOM 1363 N N . GLN A 1 183 ? 1.020 23.446 -2.191 1.00 89.69 183 GLN A N 1
ATOM 1364 C CA . GLN A 1 183 ? -0.365 23.867 -2.373 1.00 89.69 183 GLN A CA 1
ATOM 1365 C C . GLN A 1 183 ? -0.435 25.010 -3.381 1.00 89.69 183 GLN A C 1
ATOM 1367 O O . GLN A 1 183 ? 0.396 25.920 -3.376 1.00 89.69 183 GLN A O 1
ATOM 1372 N N . GLN A 1 184 ? -1.432 24.960 -4.252 1.00 90.81 184 GLN A N 1
ATOM 1373 C CA . GLN A 1 184 ? -1.753 26.013 -5.196 1.00 90.81 184 GLN A CA 1
ATOM 1374 C C . GLN A 1 184 ? -3.242 26.319 -5.149 1.00 90.81 184 GLN A C 1
ATOM 1376 O O . GLN A 1 184 ? -4.051 25.467 -4.793 1.00 90.81 184 GLN A O 1
ATOM 1381 N N . TYR A 1 185 ? -3.603 27.522 -5.563 1.00 92.12 185 TYR A N 1
ATOM 1382 C CA . TYR A 1 185 ? -4.985 27.946 -5.713 1.00 92.12 185 TYR A CA 1
ATOM 1383 C C . TYR A 1 185 ? -5.149 28.749 -6.997 1.00 92.12 185 TYR A C 1
ATOM 1385 O O . TYR A 1 185 ? -4.201 29.374 -7.476 1.00 92.12 185 TYR A O 1
ATOM 1393 N N . ARG A 1 186 ? -6.347 28.733 -7.568 1.00 93.19 186 ARG A N 1
ATOM 1394 C CA . ARG A 1 186 ? -6.744 29.636 -8.648 1.00 93.19 186 ARG A CA 1
ATOM 1395 C C . ARG A 1 186 ? -8.154 30.134 -8.407 1.00 93.19 186 ARG A C 1
ATOM 1397 O O . ARG A 1 186 ? -9.001 29.400 -7.906 1.00 93.19 186 ARG A O 1
ATOM 1404 N N . GLN A 1 187 ? -8.416 31.369 -8.801 1.00 93.44 187 GLN A N 1
ATOM 1405 C CA . GLN A 1 187 ? -9.782 31.869 -8.869 1.00 93.44 187 GLN A CA 1
ATOM 1406 C C . GLN A 1 187 ? -10.512 31.148 -10.008 1.00 93.44 187 GLN A C 1
ATOM 1408 O O . GLN A 1 187 ? -9.915 30.916 -11.060 1.00 93.44 187 GLN A O 1
ATOM 1413 N N . THR A 1 188 ? -11.780 30.800 -9.822 1.00 92.19 188 THR A N 1
ATOM 1414 C CA . THR A 1 188 ? -12.649 30.234 -10.868 1.00 92.19 188 THR A CA 1
ATOM 1415 C C . THR A 1 188 ? -13.828 31.145 -11.206 1.00 92.19 188 THR A C 1
ATOM 1417 O O . THR A 1 188 ? -14.325 31.097 -12.329 1.00 92.19 188 THR A O 1
ATOM 1420 N N . VAL A 1 189 ? -14.238 32.014 -10.275 1.00 89.44 189 VAL A N 1
ATOM 1421 C CA . VAL A 1 189 ? -15.329 32.992 -10.433 1.00 89.44 189 VAL A CA 1
ATOM 1422 C C . VAL A 1 189 ? -14.893 34.329 -9.820 1.00 89.44 189 VAL A C 1
ATOM 1424 O O . VAL A 1 189 ? -14.320 34.293 -8.730 1.00 89.44 189 VAL A O 1
ATOM 1427 N N . PRO A 1 190 ? -15.160 35.491 -10.460 1.00 89.75 190 PRO A N 1
ATOM 1428 C CA . PRO A 1 190 ? -15.909 35.681 -11.717 1.00 89.75 190 PRO A CA 1
ATOM 1429 C C . PRO A 1 190 ? -15.138 35.314 -12.992 1.00 89.75 190 PRO A C 1
ATOM 1431 O O . PRO A 1 190 ? -15.744 35.120 -14.041 1.00 89.75 190 PRO A O 1
ATOM 1434 N N . SER A 1 191 ? -13.817 35.201 -12.912 1.00 91.75 191 SER A N 1
ATOM 1435 C CA . SER A 1 191 ? -12.962 34.774 -14.019 1.00 91.75 191 SER A CA 1
ATOM 1436 C C . SER A 1 191 ? -11.928 33.763 -13.539 1.00 91.75 191 SER A C 1
ATOM 1438 O O . SER A 1 191 ? -11.477 33.817 -12.390 1.00 91.75 191 SER A O 1
ATOM 1440 N N . VAL A 1 192 ? -11.564 32.837 -14.429 1.00 93.44 192 VAL A N 1
ATOM 1441 C CA . VAL A 1 192 ? -10.561 31.810 -14.144 1.00 93.44 192 VAL A CA 1
ATOM 1442 C C . VAL A 1 192 ? -9.169 32.438 -14.167 1.00 93.44 192 VAL A C 1
ATOM 1444 O O . VAL A 1 192 ? -8.724 32.937 -15.199 1.00 93.44 192 VAL A O 1
ATOM 1447 N N . GLY A 1 193 ? -8.493 32.413 -13.020 1.00 91.75 193 GLY A N 1
ATOM 1448 C CA . GLY A 1 193 ? -7.120 32.883 -12.857 1.00 91.75 193 GLY A CA 1
ATOM 1449 C C . GLY A 1 193 ? -6.072 31.802 -13.133 1.00 91.75 193 GLY A C 1
ATOM 1450 O O . GLY A 1 193 ? -6.381 30.624 -13.331 1.00 91.75 193 GLY A O 1
ATOM 1451 N N . ALA A 1 194 ? -4.801 32.208 -13.108 1.00 92.62 194 ALA A N 1
ATOM 1452 C CA . ALA A 1 194 ? -3.675 31.280 -13.100 1.00 92.62 194 ALA A CA 1
ATOM 1453 C C . ALA A 1 194 ? -3.530 30.592 -11.731 1.00 92.62 194 ALA A C 1
ATOM 1455 O O . ALA A 1 194 ? -3.983 31.107 -10.706 1.00 92.62 194 ALA A O 1
ATOM 1456 N N . TRP A 1 195 ? -2.866 29.437 -11.718 1.00 90.75 195 TRP A N 1
ATOM 1457 C CA . TRP A 1 195 ? -2.478 28.778 -10.474 1.00 90.75 195 TRP A CA 1
ATOM 1458 C C . TRP A 1 195 ? -1.395 29.584 -9.756 1.00 90.75 195 TRP A C 1
ATOM 1460 O O . TRP A 1 195 ? -0.353 29.882 -10.335 1.00 90.75 195 TRP A O 1
ATOM 1470 N N . THR A 1 196 ? -1.638 29.883 -8.485 1.00 92.81 196 THR A N 1
ATOM 1471 C CA . THR A 1 196 ? -0.733 30.615 -7.597 1.00 92.81 196 THR A CA 1
ATOM 1472 C C . THR A 1 196 ? -0.309 29.705 -6.451 1.00 92.81 196 THR A C 1
ATOM 1474 O O . THR A 1 196 ? -1.147 29.018 -5.871 1.00 92.81 196 THR A O 1
ATOM 1477 N N . ASN A 1 197 ? 0.981 29.690 -6.109 1.00 91.75 197 ASN A N 1
ATOM 1478 C CA . ASN A 1 197 ? 1.475 28.952 -4.945 1.00 91.75 197 ASN A CA 1
ATOM 1479 C C . ASN A 1 197 ? 0.902 29.547 -3.651 1.00 91.75 197 ASN A C 1
ATOM 1481 O O . ASN A 1 197 ? 0.859 30.765 -3.482 1.00 91.75 197 ASN A O 1
ATOM 1485 N N . HIS A 1 198 ? 0.492 28.682 -2.729 1.00 89.44 198 HIS A N 1
ATOM 1486 C CA . HIS A 1 198 ? 0.035 29.054 -1.398 1.00 89.44 198 HIS A CA 1
ATOM 1487 C C . HIS A 1 198 ? 0.899 28.395 -0.329 1.00 89.44 198 HIS A C 1
ATOM 1489 O O . HIS A 1 198 ? 1.110 27.183 -0.360 1.00 89.44 198 HIS A O 1
ATOM 1495 N N . GLY A 1 199 ? 1.349 29.196 0.636 1.00 86.31 199 GLY A N 1
ATOM 1496 C CA . GLY A 1 199 ? 2.091 28.715 1.796 1.00 86.31 199 GLY A CA 1
ATOM 1497 C C . GLY A 1 199 ? 3.464 28.121 1.471 1.00 86.31 199 GLY A C 1
ATOM 1498 O O . GLY A 1 199 ? 3.973 28.208 0.351 1.00 86.31 199 GLY A O 1
ATOM 1499 N N . ALA A 1 200 ? 4.074 27.535 2.502 1.00 83.94 200 ALA A N 1
ATOM 1500 C CA . ALA A 1 200 ? 5.327 26.804 2.382 1.00 83.94 200 ALA A CA 1
ATOM 1501 C C . ALA A 1 200 ? 5.103 25.425 1.743 1.00 83.94 200 ALA A C 1
ATOM 1503 O O . ALA A 1 200 ? 4.029 24.833 1.856 1.00 83.94 200 ALA A O 1
ATOM 1504 N N . THR A 1 201 ? 6.146 24.891 1.113 1.00 86.50 201 THR A N 1
ATOM 1505 C CA . THR A 1 201 ? 6.161 23.504 0.643 1.00 86.50 201 THR A CA 1
ATOM 1506 C C . THR A 1 201 ? 6.047 22.536 1.820 1.00 86.50 201 THR A C 1
ATOM 1508 O O . THR A 1 201 ? 6.765 22.685 2.811 1.00 86.50 201 THR A O 1
ATOM 1511 N N . GLY A 1 202 ? 5.192 21.521 1.702 1.00 83.50 202 GLY A N 1
ATOM 1512 C CA . GLY A 1 202 ? 5.097 20.432 2.675 1.00 83.50 202 GLY A CA 1
ATOM 1513 C C . GLY A 1 202 ? 6.121 19.337 2.381 1.00 83.50 202 GLY A C 1
ATOM 1514 O O . GLY A 1 202 ? 6.428 19.076 1.220 1.00 83.50 202 GLY A O 1
ATOM 1515 N N . THR A 1 203 ? 6.642 18.667 3.404 1.00 84.06 203 THR A N 1
ATOM 1516 C CA . THR A 1 203 ? 7.460 17.459 3.224 1.00 84.06 203 THR A CA 1
ATOM 1517 C C . THR A 1 203 ? 6.576 16.238 2.990 1.00 84.06 203 THR A C 1
ATOM 1519 O O . THR A 1 203 ? 5.431 16.188 3.439 1.00 84.06 203 THR A O 1
ATOM 1522 N N . ILE A 1 204 ? 7.105 15.235 2.290 1.00 80.12 204 ILE A N 1
ATOM 1523 C CA . ILE A 1 204 ? 6.420 13.949 2.120 1.00 80.12 204 ILE A CA 1
ATOM 1524 C C . ILE A 1 204 ? 7.068 12.914 3.027 1.00 80.12 204 ILE A C 1
ATOM 1526 O O . ILE A 1 204 ? 8.278 12.710 2.981 1.00 80.12 204 ILE A O 1
ATOM 1530 N N . GLY A 1 205 ? 6.247 12.266 3.854 1.00 73.56 205 GLY A N 1
ATOM 1531 C CA . GLY A 1 205 ? 6.715 11.280 4.827 1.00 73.56 205 GLY A CA 1
ATOM 1532 C C . GLY A 1 205 ? 6.818 9.847 4.298 1.00 73.56 205 GLY A C 1
ATOM 1533 O O . GLY A 1 205 ? 7.585 9.065 4.848 1.00 73.56 205 GLY A O 1
ATOM 1534 N N . THR A 1 206 ? 6.063 9.478 3.255 1.00 79.62 206 THR A N 1
ATOM 1535 C CA . THR A 1 206 ? 6.033 8.100 2.727 1.00 79.62 206 THR A CA 1
ATOM 1536 C C . THR A 1 206 ? 5.655 8.033 1.248 1.00 79.62 206 THR A C 1
ATOM 1538 O O . THR A 1 206 ? 5.017 8.949 0.730 1.00 79.62 206 THR A O 1
ATOM 1541 N N . SER A 1 207 ? 6.070 6.953 0.584 1.00 84.69 207 SER A N 1
ATOM 1542 C CA . SER A 1 207 ? 5.603 6.549 -0.748 1.00 84.69 207 SER A CA 1
ATOM 1543 C C . SER A 1 207 ? 4.122 6.144 -0.708 1.00 84.69 207 SER A C 1
ATOM 1545 O O . SER A 1 207 ? 3.625 5.801 0.368 1.00 84.69 207 SER A O 1
ATOM 1547 N N . TYR A 1 208 ? 3.432 6.241 -1.847 1.00 84.75 208 TYR A N 1
ATOM 1548 C CA . TYR A 1 208 ? 2.040 5.802 -2.037 1.00 84.75 208 TYR A CA 1
ATOM 1549 C C . TYR A 1 208 ? 1.707 5.687 -3.537 1.00 84.75 208 TYR A C 1
ATOM 1551 O O . TYR A 1 208 ? 2.348 6.313 -4.389 1.00 84.75 208 TYR A O 1
ATOM 1559 N N . TYR A 1 209 ? 0.652 4.946 -3.866 1.00 86.50 209 TYR A N 1
ATOM 1560 C CA . TYR A 1 209 ? 0.047 4.914 -5.196 1.00 86.50 209 TYR A CA 1
ATOM 1561 C C . TYR A 1 209 ? -1.092 5.932 -5.345 1.00 86.50 209 TYR A C 1
ATOM 1563 O O . TYR A 1 209 ? -1.957 6.074 -4.481 1.00 86.50 209 TYR A O 1
ATOM 1571 N N . LEU A 1 210 ? -1.104 6.625 -6.483 1.00 81.81 210 LEU A N 1
ATOM 1572 C CA . LEU A 1 210 ? -2.126 7.585 -6.879 1.00 81.81 210 LEU A CA 1
ATOM 1573 C C . LEU A 1 210 ? -3.002 7.002 -7.978 1.00 81.81 210 LEU A C 1
ATOM 1575 O O . LEU A 1 210 ? -2.627 7.022 -9.149 1.00 81.81 210 LEU A O 1
ATOM 1579 N N . ASP A 1 211 ? -4.180 6.519 -7.599 1.00 76.38 211 ASP A N 1
ATOM 1580 C CA . ASP A 1 211 ? -5.115 5.869 -8.521 1.00 76.38 211 ASP A CA 1
ATOM 1581 C C . ASP A 1 211 ? -5.627 6.824 -9.617 1.00 76.38 211 ASP A C 1
ATOM 1583 O O . ASP A 1 211 ? -5.620 6.500 -10.803 1.00 76.38 211 ASP A O 1
ATOM 1587 N N . ASN A 1 212 ? -5.937 8.075 -9.253 1.00 73.44 212 ASN A N 1
ATOM 1588 C CA . ASN A 1 212 ? -6.478 9.098 -10.160 1.00 73.44 212 ASN A CA 1
ATOM 1589 C C . ASN A 1 212 ? -5.573 9.446 -11.354 1.00 73.44 212 ASN A C 1
ATOM 1591 O O . ASN A 1 212 ? -6.073 9.903 -12.379 1.00 73.44 212 ASN A O 1
ATOM 1595 N N . CYS A 1 213 ? -4.256 9.306 -11.206 1.00 72.12 213 CYS A N 1
ATOM 1596 C CA . CYS A 1 213 ? -3.280 9.555 -12.268 1.00 72.12 213 CYS A CA 1
ATOM 1597 C C . CYS A 1 213 ? -2.363 8.353 -12.515 1.00 72.12 213 CYS A C 1
ATOM 1599 O O . CYS A 1 213 ? -1.320 8.500 -13.156 1.00 72.12 213 CYS A O 1
ATOM 1601 N N . GLN A 1 214 ? -2.733 7.185 -11.981 1.00 82.19 214 GLN A N 1
ATOM 1602 C CA . GLN A 1 214 ? -2.002 5.922 -12.068 1.00 82.19 214 GLN A CA 1
ATOM 1603 C C . GLN A 1 214 ? -0.490 6.088 -11.863 1.00 82.19 214 GLN A C 1
ATOM 1605 O O . GLN A 1 214 ? 0.323 5.598 -12.652 1.00 82.19 214 GLN A O 1
ATOM 1610 N N . THR A 1 215 ? -0.121 6.839 -10.825 1.00 85.44 215 THR A N 1
ATOM 1611 C CA . THR A 1 215 ? 1.266 7.225 -10.550 1.00 85.44 215 THR A CA 1
ATOM 1612 C C . THR A 1 215 ? 1.731 6.623 -9.237 1.00 85.44 215 THR A C 1
ATOM 1614 O O . THR A 1 215 ? 1.110 6.839 -8.201 1.00 85.44 215 THR A O 1
ATOM 1617 N N . VAL A 1 216 ? 2.854 5.911 -9.257 1.00 88.69 216 VAL A N 1
ATOM 1618 C CA . VAL A 1 216 ? 3.549 5.530 -8.023 1.00 88.69 216 VAL A CA 1
ATOM 1619 C C . VAL A 1 216 ? 4.424 6.696 -7.584 1.00 88.69 216 VAL A C 1
ATOM 1621 O O . VAL A 1 216 ? 5.326 7.113 -8.314 1.00 88.69 216 VAL A O 1
ATOM 1624 N N . VAL A 1 217 ? 4.159 7.231 -6.395 1.00 88.00 217 VAL A N 1
ATOM 1625 C CA . VAL A 1 217 ? 5.010 8.242 -5.772 1.00 88.00 217 VAL A CA 1
ATOM 1626 C C . VAL A 1 217 ? 5.984 7.563 -4.827 1.00 88.00 217 VAL A C 1
ATOM 1628 O O . VAL A 1 217 ? 5.593 6.844 -3.912 1.00 88.00 217 VAL A O 1
ATOM 1631 N N . ILE A 1 218 ? 7.264 7.824 -5.047 1.00 89.12 218 ILE A N 1
ATOM 1632 C CA . ILE A 1 218 ? 8.378 7.300 -4.276 1.00 89.12 218 ILE A CA 1
ATOM 1633 C C . ILE A 1 218 ? 9.023 8.458 -3.529 1.00 89.12 218 ILE A C 1
ATOM 1635 O O . ILE A 1 218 ? 9.463 9.429 -4.147 1.00 89.12 218 ILE A O 1
ATOM 1639 N N . VAL A 1 219 ? 9.112 8.359 -2.205 1.00 87.25 219 VAL A N 1
ATOM 1640 C CA . VAL A 1 219 ? 9.787 9.400 -1.424 1.00 87.25 219 VAL A CA 1
ATOM 1641 C C . VAL A 1 219 ? 11.287 9.364 -1.652 1.00 87.25 219 VAL A C 1
ATOM 1643 O O . VAL A 1 219 ? 11.934 8.320 -1.535 1.00 87.25 219 VAL A O 1
ATOM 1646 N N . SER A 1 220 ? 11.834 10.540 -1.935 1.00 87.94 220 SER A N 1
ATOM 1647 C CA . SER A 1 220 ? 13.261 10.782 -2.090 1.00 87.94 220 SER A CA 1
ATOM 1648 C C . SER A 1 220 ? 13.682 12.049 -1.352 1.00 87.94 220 SER A C 1
ATOM 1650 O O . SER A 1 220 ? 12.854 12.885 -0.990 1.00 87.94 220 SER A O 1
ATOM 1652 N N . ASP A 1 221 ? 14.984 12.217 -1.137 1.00 87.25 221 ASP A N 1
ATOM 1653 C CA . ASP A 1 221 ? 15.521 13.496 -0.680 1.00 87.25 221 ASP A CA 1
ATOM 1654 C C . ASP A 1 221 ? 15.523 14.531 -1.825 1.00 87.25 221 ASP A C 1
ATOM 1656 O O . ASP A 1 221 ? 15.141 14.244 -2.963 1.00 87.25 221 ASP A O 1
ATOM 1660 N N . ALA A 1 222 ? 15.946 15.763 -1.528 1.00 85.19 222 ALA A N 1
ATOM 1661 C CA . ALA A 1 222 ? 16.004 16.837 -2.520 1.00 85.19 222 ALA A CA 1
ATOM 1662 C C . ALA A 1 222 ? 17.029 16.614 -3.644 1.00 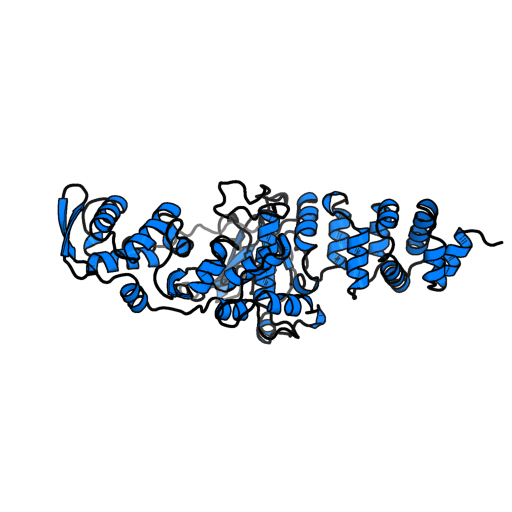85.19 222 ALA A C 1
ATOM 1664 O O . ALA A 1 222 ? 16.895 17.215 -4.706 1.00 85.19 222 ALA A O 1
ATOM 1665 N N . ALA A 1 223 ? 18.022 15.750 -3.429 1.00 86.25 223 ALA A N 1
ATOM 1666 C CA . ALA A 1 223 ? 18.983 15.326 -4.441 1.00 86.25 223 ALA A CA 1
ATOM 1667 C C . ALA A 1 223 ? 18.518 14.066 -5.205 1.00 86.25 223 ALA A C 1
ATOM 1669 O O . ALA A 1 223 ? 19.252 13.563 -6.055 1.00 86.25 223 ALA A O 1
ATOM 1670 N N . GLY A 1 224 ? 17.319 13.544 -4.914 1.00 83.31 224 GLY A N 1
ATOM 1671 C CA . GLY A 1 224 ? 16.786 12.322 -5.516 1.00 83.31 224 GLY A CA 1
ATOM 1672 C C . GLY A 1 224 ? 17.338 11.026 -4.917 1.00 83.31 224 GLY A C 1
ATOM 1673 O O . GLY A 1 224 ? 17.179 9.956 -5.515 1.00 83.31 224 GLY A O 1
ATOM 1674 N N . GLY A 1 225 ? 18.010 11.093 -3.768 1.00 84.94 225 GLY A N 1
ATOM 1675 C CA . GLY A 1 225 ? 18.476 9.944 -2.996 1.00 84.94 225 GLY A CA 1
ATOM 1676 C C . GLY A 1 225 ? 17.338 9.209 -2.281 1.00 84.94 225 GLY A C 1
ATOM 1677 O O . GLY A 1 225 ? 16.243 9.740 -2.093 1.00 84.94 225 GLY A O 1
ATOM 1678 N N . THR A 1 226 ? 17.582 7.962 -1.879 1.00 79.25 226 THR A N 1
ATOM 1679 C CA . THR A 1 226 ? 16.629 7.172 -1.083 1.00 79.25 226 THR A CA 1
ATOM 1680 C C . THR A 1 226 ? 16.677 7.598 0.383 1.00 79.25 226 THR A C 1
ATOM 1682 O O . THR A 1 226 ? 17.743 7.549 0.995 1.00 79.25 226 THR A O 1
ATOM 1685 N N . THR A 1 227 ? 15.537 7.932 0.983 1.00 64.62 227 THR A N 1
ATOM 1686 C CA . THR A 1 227 ? 15.474 8.425 2.372 1.00 64.62 227 THR A CA 1
ATOM 1687 C C . THR A 1 227 ? 15.475 7.326 3.440 1.00 64.62 227 THR A C 1
ATOM 1689 O O . THR A 1 227 ? 15.679 7.635 4.606 1.00 64.62 227 THR A O 1
ATOM 1692 N N . ASN A 1 228 ? 15.300 6.049 3.069 1.00 65.25 228 ASN A N 1
ATOM 1693 C CA . ASN A 1 228 ? 15.194 4.916 3.998 1.00 65.25 228 ASN A CA 1
ATOM 1694 C C . ASN A 1 228 ? 15.790 3.641 3.377 1.00 65.25 228 ASN A C 1
ATOM 1696 O O . ASN A 1 228 ? 15.087 2.868 2.728 1.00 65.25 228 ASN A O 1
ATOM 1700 N N . ASP A 1 229 ? 17.094 3.426 3.543 1.00 64.00 229 ASP A N 1
ATOM 1701 C CA . ASP A 1 229 ? 17.802 2.306 2.901 1.00 64.00 229 ASP A CA 1
ATOM 1702 C C . ASP A 1 229 ? 18.284 1.219 3.873 1.00 64.00 229 ASP A C 1
ATOM 1704 O O . ASP A 1 229 ? 19.115 0.376 3.547 1.00 64.00 229 ASP A O 1
ATOM 1708 N N . PHE A 1 230 ? 17.754 1.204 5.093 1.00 61.19 230 PHE A N 1
ATOM 1709 C CA . PHE A 1 230 ? 18.030 0.115 6.023 1.00 61.19 230 PHE A CA 1
ATOM 1710 C C . PHE A 1 230 ? 17.294 -1.163 5.593 1.00 61.19 230 PHE A C 1
ATOM 1712 O O . PHE A 1 230 ? 16.174 -1.122 5.072 1.00 61.19 230 PHE A O 1
ATOM 1719 N N . ALA A 1 231 ? 17.935 -2.311 5.818 1.00 59.09 231 ALA A N 1
ATOM 1720 C CA . ALA A 1 231 ? 17.344 -3.621 5.576 1.00 59.09 231 ALA A CA 1
ATOM 1721 C C . ALA A 1 231 ? 16.154 -3.861 6.519 1.00 59.09 231 ALA A C 1
ATOM 1723 O O . ALA A 1 231 ? 16.251 -3.664 7.737 1.00 59.09 231 ALA A O 1
ATOM 1724 N N . MET A 1 232 ? 15.034 -4.316 5.962 1.00 53.09 232 MET A N 1
ATOM 1725 C CA . MET A 1 232 ? 13.871 -4.717 6.747 1.00 53.09 232 MET A CA 1
ATOM 1726 C C . MET A 1 232 ? 14.104 -6.065 7.441 1.00 53.09 232 MET A C 1
ATOM 1728 O O . MET A 1 232 ? 14.805 -6.927 6.923 1.00 53.09 232 MET A O 1
ATOM 1732 N N . GLY A 1 233 ? 13.498 -6.275 8.612 1.00 48.06 233 GLY A N 1
ATOM 1733 C CA . GLY A 1 233 ? 13.680 -7.508 9.395 1.00 48.06 233 GLY A CA 1
ATOM 1734 C C . GLY A 1 233 ? 14.782 -7.439 10.457 1.00 48.06 233 GLY A C 1
ATOM 1735 O O . GLY A 1 233 ? 15.024 -8.423 11.152 1.00 48.06 233 GLY A O 1
ATOM 1736 N N . THR A 1 234 ? 15.401 -6.272 10.660 1.00 39.62 234 THR A N 1
ATOM 1737 C CA . THR A 1 234 ? 16.047 -5.962 11.942 1.00 39.62 234 THR A CA 1
ATOM 1738 C C . THR A 1 234 ? 14.957 -5.675 12.985 1.00 39.62 234 THR A C 1
ATOM 1740 O O . THR A 1 234 ? 13.902 -5.108 12.678 1.00 39.62 234 THR A O 1
ATOM 1743 N N . SER A 1 235 ? 15.178 -6.141 14.212 1.00 33.19 235 SER A N 1
ATOM 1744 C CA . SER A 1 235 ? 14.213 -6.389 15.301 1.00 33.19 235 SER A CA 1
ATOM 1745 C C . SER A 1 235 ? 13.338 -5.212 15.782 1.00 33.19 235 SER A C 1
ATOM 1747 O O . SER A 1 235 ? 12.555 -5.390 16.710 1.00 33.19 235 SER A O 1
ATOM 1749 N N . GLY A 1 236 ? 13.405 -4.034 15.156 1.00 34.78 236 GLY A N 1
ATOM 1750 C CA . GLY A 1 236 ? 12.581 -2.861 15.480 1.00 34.78 236 GLY A CA 1
ATOM 1751 C C . GLY A 1 236 ? 11.355 -2.630 14.582 1.00 34.78 236 GLY A C 1
ATOM 1752 O O . GLY A 1 236 ? 10.532 -1.780 14.901 1.00 34.78 236 GLY A O 1
ATOM 1753 N N . SER A 1 237 ? 11.204 -3.358 13.469 1.00 35.84 237 SER A N 1
ATOM 1754 C CA . SER A 1 237 ? 10.173 -3.064 12.447 1.00 35.84 237 SER A CA 1
ATOM 1755 C C . SER A 1 237 ? 8.799 -3.710 12.692 1.00 35.84 237 SER A C 1
ATOM 1757 O O . SER A 1 237 ? 7.843 -3.412 11.980 1.00 35.84 237 SER A O 1
ATOM 1759 N N . GLY A 1 238 ? 8.664 -4.599 13.683 1.00 37.38 238 GLY A N 1
ATOM 1760 C CA . GLY A 1 238 ? 7.402 -5.304 13.963 1.00 37.38 238 GLY A CA 1
ATOM 1761 C C . GLY A 1 238 ? 6.936 -6.259 12.850 1.00 37.38 238 GLY A C 1
ATOM 1762 O O . GLY A 1 238 ? 5.856 -6.839 12.954 1.00 37.38 238 GLY A O 1
ATOM 1763 N N . VAL A 1 239 ? 7.745 -6.439 11.803 1.00 38.88 239 VAL A N 1
ATOM 1764 C CA . VAL A 1 239 ? 7.582 -7.465 10.775 1.00 38.88 239 VAL A CA 1
ATOM 1765 C C . VAL A 1 239 ? 8.354 -8.687 11.260 1.00 38.88 239 VAL A C 1
ATOM 1767 O O . VAL A 1 239 ? 9.557 -8.601 11.511 1.00 38.88 239 VAL A O 1
ATOM 1770 N N . GLY A 1 240 ? 7.661 -9.814 11.452 1.00 38.59 240 GLY A N 1
ATOM 1771 C CA . GLY A 1 240 ? 8.319 -11.085 11.749 1.00 38.59 240 GLY A CA 1
ATOM 1772 C C . GLY A 1 240 ? 9.385 -11.346 10.689 1.00 38.59 240 GLY A C 1
ATOM 1773 O O . GLY A 1 240 ? 9.100 -11.217 9.501 1.00 38.59 240 GLY A O 1
ATOM 1774 N N . GLY A 1 241 ? 10.619 -11.623 11.119 1.00 35.44 241 GLY A N 1
ATOM 1775 C CA . GLY A 1 241 ? 11.741 -11.837 10.212 1.00 35.44 241 GLY A CA 1
ATOM 1776 C C . GLY A 1 241 ? 11.376 -12.887 9.168 1.00 35.44 241 GLY A C 1
ATOM 1777 O O . GLY A 1 241 ? 11.204 -14.060 9.500 1.00 35.44 241 GLY A O 1
ATOM 1778 N N . VAL A 1 242 ? 11.222 -12.454 7.916 1.00 38.53 242 VAL A N 1
ATOM 1779 C CA . VAL A 1 242 ? 10.941 -13.345 6.792 1.00 38.53 242 VAL A CA 1
ATOM 1780 C C . VAL A 1 242 ? 12.193 -14.191 6.595 1.00 38.53 242 VAL A C 1
ATOM 1782 O O . VAL A 1 242 ? 13.220 -13.724 6.107 1.00 38.53 242 VAL A O 1
ATOM 1785 N N . THR A 1 243 ? 12.144 -15.429 7.069 1.00 34.88 243 THR A N 1
ATOM 1786 C CA . THR A 1 243 ? 13.247 -16.379 6.957 1.00 34.88 243 THR A CA 1
ATOM 1787 C C . THR A 1 243 ? 13.280 -16.887 5.517 1.00 34.88 243 THR A C 1
ATOM 1789 O O . THR A 1 243 ? 12.341 -17.549 5.086 1.00 34.88 243 THR A O 1
ATOM 1792 N N . GLY A 1 244 ? 14.343 -16.576 4.763 1.00 38.38 244 GLY A N 1
ATOM 1793 C CA . GLY A 1 244 ? 14.647 -17.271 3.500 1.00 38.38 244 GLY A CA 1
ATOM 1794 C C . GLY A 1 244 ? 14.907 -16.428 2.245 1.00 38.38 244 GLY A C 1
ATOM 1795 O O . GLY A 1 244 ? 15.160 -17.019 1.200 1.00 38.38 244 GLY A O 1
ATOM 1796 N N . GLY A 1 245 ? 14.898 -15.092 2.308 1.00 42.31 245 GLY A N 1
ATOM 1797 C CA . GLY A 1 245 ? 15.260 -14.228 1.171 1.00 42.31 245 GLY A CA 1
ATOM 1798 C C . GLY A 1 245 ? 16.185 -13.076 1.578 1.00 42.31 245 GLY A C 1
ATOM 1799 O O . GLY A 1 245 ? 16.265 -12.768 2.770 1.00 42.31 245 GLY A O 1
ATOM 1800 N N . PRO A 1 246 ? 16.902 -12.430 0.635 1.00 50.81 246 PRO A N 1
ATOM 1801 C CA . PRO A 1 246 ? 17.642 -11.214 0.949 1.00 50.81 246 PRO A CA 1
ATOM 1802 C C . PRO A 1 246 ? 16.661 -10.163 1.476 1.00 50.81 246 PRO A C 1
ATOM 1804 O O . PRO A 1 246 ? 15.663 -9.852 0.824 1.00 50.81 246 PRO A O 1
ATOM 1807 N N . ALA A 1 247 ? 16.930 -9.640 2.672 1.00 60.62 247 ALA A N 1
ATOM 1808 C CA . ALA A 1 247 ? 16.132 -8.577 3.260 1.00 60.62 247 ALA A CA 1
ATOM 1809 C C . ALA A 1 247 ? 16.105 -7.376 2.306 1.00 60.62 247 ALA A C 1
ATOM 1811 O O . ALA A 1 247 ? 17.142 -6.771 2.030 1.00 60.62 247 ALA A O 1
ATOM 1812 N N . LEU A 1 248 ? 14.922 -7.041 1.786 1.00 69.94 248 LEU A N 1
ATOM 1813 C CA . LEU A 1 248 ? 14.753 -5.817 1.016 1.00 69.94 248 LEU A CA 1
ATOM 1814 C C . LEU A 1 248 ? 15.055 -4.611 1.900 1.00 69.94 248 LEU A C 1
ATOM 1816 O O . LEU A 1 248 ? 14.736 -4.605 3.092 1.00 69.94 248 LEU A O 1
ATOM 1820 N N . THR A 1 249 ? 15.621 -3.566 1.304 1.00 75.38 249 THR A N 1
ATOM 1821 C CA . THR A 1 249 ? 15.624 -2.261 1.959 1.00 75.38 249 THR A CA 1
ATOM 1822 C C . THR A 1 249 ? 14.203 -1.711 1.985 1.00 75.38 249 THR A C 1
ATOM 1824 O O . THR A 1 249 ? 13.357 -2.093 1.168 1.00 75.38 249 THR A O 1
ATOM 1827 N N . TRP A 1 250 ? 13.927 -0.824 2.936 1.00 74.62 250 TRP A N 1
ATOM 1828 C CA . TRP A 1 250 ? 12.614 -0.191 3.073 1.00 74.62 250 TRP A CA 1
ATOM 1829 C C . TRP A 1 250 ? 12.132 0.434 1.754 1.00 74.62 250 TRP A C 1
ATOM 1831 O O . TRP A 1 250 ? 11.001 0.207 1.332 1.00 74.62 250 TRP A O 1
ATOM 1841 N N . PHE A 1 251 ? 13.026 1.127 1.043 1.00 81.00 251 PHE A N 1
ATOM 1842 C CA . PHE A 1 251 ? 12.768 1.660 -0.295 1.00 81.00 251 PHE A CA 1
ATOM 1843 C C . PHE A 1 251 ? 12.276 0.598 -1.293 1.00 81.00 251 PHE A C 1
ATOM 1845 O O . PHE A 1 251 ? 11.271 0.808 -1.972 1.00 81.00 251 PHE A O 1
ATOM 1852 N N . LEU A 1 252 ? 12.966 -0.544 -1.387 1.00 82.38 252 LEU A N 1
ATOM 1853 C CA . LEU A 1 252 ? 12.623 -1.602 -2.345 1.00 82.38 252 LEU A CA 1
ATOM 1854 C C . LEU A 1 252 ? 11.278 -2.245 -2.018 1.00 82.38 252 LEU A C 1
ATOM 1856 O O . LEU A 1 252 ? 10.509 -2.570 -2.922 1.00 82.38 252 LEU A O 1
ATOM 1860 N N . ASN A 1 253 ? 11.006 -2.436 -0.729 1.00 83.19 253 ASN A N 1
ATOM 1861 C CA . ASN A 1 253 ? 9.738 -2.976 -0.276 1.00 83.19 253 ASN A CA 1
ATOM 1862 C C . ASN A 1 253 ? 8.582 -2.020 -0.581 1.00 83.19 253 ASN A C 1
ATOM 1864 O O . ASN A 1 253 ? 7.626 -2.441 -1.222 1.00 83.19 253 ASN A O 1
ATOM 1868 N N . HIS A 1 254 ? 8.724 -0.737 -0.241 1.00 84.19 254 HIS A N 1
ATOM 1869 C CA . HIS A 1 254 ? 7.727 0.284 -0.556 1.00 84.19 254 HIS A CA 1
ATOM 1870 C C . HIS A 1 254 ? 7.471 0.379 -2.059 1.00 84.19 254 HIS A C 1
ATOM 1872 O O . HIS A 1 254 ? 6.327 0.337 -2.485 1.00 84.19 254 HIS A O 1
ATOM 1878 N N . ALA A 1 255 ? 8.514 0.429 -2.893 1.00 85.94 255 ALA A N 1
ATOM 1879 C CA . ALA A 1 255 ? 8.327 0.494 -4.343 1.00 85.94 255 ALA A CA 1
ATOM 1880 C C . ALA A 1 255 ? 7.495 -0.689 -4.877 1.00 85.94 255 ALA A C 1
ATOM 1882 O O . ALA A 1 255 ? 6.615 -0.496 -5.713 1.00 85.94 255 ALA A O 1
ATOM 1883 N N . ARG A 1 256 ? 7.730 -1.910 -4.376 1.00 89.56 256 ARG A N 1
ATOM 1884 C CA . ARG A 1 256 ? 6.924 -3.092 -4.735 1.00 89.56 256 ARG A CA 1
ATOM 1885 C C . ARG A 1 256 ? 5.504 -3.014 -4.198 1.00 89.56 256 ARG A C 1
ATOM 1887 O O . ARG A 1 256 ? 4.585 -3.391 -4.919 1.00 89.56 256 ARG A O 1
ATOM 1894 N N . HIS A 1 257 ? 5.347 -2.522 -2.976 1.00 90.69 257 HIS A N 1
ATOM 1895 C CA . HIS A 1 257 ? 4.056 -2.315 -2.340 1.00 90.69 257 HIS A CA 1
ATOM 1896 C C . HIS A 1 257 ? 3.189 -1.363 -3.171 1.00 90.69 257 HIS A C 1
ATOM 1898 O O . HIS A 1 257 ? 2.074 -1.719 -3.551 1.00 90.69 257 HIS A O 1
ATOM 1904 N N . GLU A 1 258 ? 3.740 -0.222 -3.589 1.00 91.00 258 GLU A N 1
ATOM 1905 C CA . GLU A 1 258 ? 3.004 0.743 -4.410 1.00 91.00 258 GLU A CA 1
ATOM 1906 C C . GLU A 1 258 ? 2.674 0.212 -5.811 1.00 91.00 258 GLU A C 1
ATOM 1908 O O . GLU A 1 258 ? 1.587 0.458 -6.338 1.00 91.00 258 GLU A O 1
ATOM 1913 N N . VAL A 1 259 ? 3.573 -0.572 -6.421 1.00 91.62 259 VAL A N 1
ATOM 1914 C CA . VAL A 1 259 ? 3.245 -1.306 -7.655 1.00 91.62 259 VAL A CA 1
ATOM 1915 C C . VAL A 1 259 ? 2.111 -2.304 -7.396 1.00 91.62 259 VAL A C 1
ATOM 1917 O O . VAL A 1 259 ? 1.228 -2.456 -8.238 1.00 91.62 259 VAL A O 1
ATOM 1920 N N . GLY A 1 260 ? 2.103 -2.959 -6.235 1.00 93.81 260 GLY A N 1
ATOM 1921 C CA . GLY A 1 260 ? 1.038 -3.852 -5.793 1.00 93.81 260 GLY A CA 1
ATOM 1922 C C . GLY A 1 260 ? -0.321 -3.158 -5.750 1.00 93.81 260 GLY A C 1
ATOM 1923 O O . GLY A 1 260 ? -1.285 -3.706 -6.281 1.00 93.81 260 GLY A O 1
ATOM 1924 N N . HIS A 1 261 ? -0.402 -1.930 -5.231 1.00 92.44 261 HIS A N 1
ATOM 1925 C CA . HIS A 1 261 ? -1.625 -1.124 -5.326 1.00 92.44 261 HIS A CA 1
ATOM 1926 C C . HIS A 1 261 ? -2.026 -0.843 -6.779 1.00 92.44 261 HIS A C 1
ATOM 1928 O O . HIS A 1 261 ? -3.183 -1.059 -7.146 1.00 92.44 261 HIS A O 1
ATOM 1934 N N . ALA A 1 262 ? -1.076 -0.433 -7.626 1.00 89.56 262 ALA A N 1
ATOM 1935 C CA . ALA A 1 262 ? -1.340 -0.151 -9.037 1.00 89.56 262 ALA A CA 1
ATOM 1936 C C . ALA A 1 262 ? -1.848 -1.381 -9.805 1.00 89.56 262 ALA A C 1
ATOM 1938 O O . ALA A 1 262 ? -2.694 -1.281 -10.692 1.00 89.56 262 ALA A O 1
ATOM 1939 N N . VAL A 1 263 ? -1.324 -2.567 -9.499 1.00 91.94 263 VAL A N 1
ATOM 1940 C CA . VAL A 1 263 ? -1.806 -3.836 -10.056 1.00 91.94 263 VAL A CA 1
ATOM 1941 C C . VAL A 1 263 ? -3.173 -4.194 -9.478 1.00 91.94 263 VAL A C 1
ATOM 1943 O O . VAL A 1 263 ? -4.072 -4.556 -10.230 1.00 91.94 263 VAL A O 1
ATOM 1946 N N . GLY A 1 264 ? -3.352 -4.050 -8.165 1.00 92.56 264 GLY A N 1
ATOM 1947 C CA . GLY A 1 264 ? -4.580 -4.412 -7.461 1.00 92.56 264 GLY A CA 1
ATOM 1948 C C . GLY A 1 264 ? -5.803 -3.613 -7.895 1.00 92.56 264 GLY A C 1
ATOM 1949 O O . GLY A 1 264 ? -6.910 -4.152 -7.886 1.00 92.56 264 GLY A O 1
ATOM 1950 N N . ALA A 1 265 ? -5.605 -2.364 -8.320 1.00 89.00 265 ALA A N 1
ATOM 1951 C CA . ALA A 1 265 ? -6.661 -1.497 -8.833 1.00 89.00 265 ALA A CA 1
ATOM 1952 C C . ALA A 1 265 ? -7.104 -1.834 -10.272 1.00 89.00 265 ALA A C 1
ATOM 1954 O O . ALA A 1 265 ? -8.204 -1.462 -10.677 1.00 89.00 265 ALA A O 1
ATOM 1955 N N . ARG A 1 266 ? -6.284 -2.546 -11.059 1.00 86.75 266 ARG A N 1
ATOM 1956 C CA . ARG A 1 266 ? -6.539 -2.774 -12.490 1.00 86.75 266 ARG A CA 1
ATOM 1957 C C . ARG A 1 266 ? -7.315 -4.059 -12.764 1.00 86.75 266 ARG A C 1
ATOM 1959 O O . ARG A 1 266 ? -7.137 -5.078 -12.100 1.00 86.75 266 ARG A O 1
ATOM 1966 N N . SER A 1 267 ? -8.120 -4.011 -13.825 1.00 86.69 267 SER A N 1
ATOM 1967 C CA . SER A 1 267 ? -8.642 -5.206 -14.494 1.00 86.69 267 SER A CA 1
ATOM 1968 C C . SER A 1 267 ? -7.661 -5.644 -15.578 1.00 86.69 267 SER A C 1
ATOM 1970 O O . SER A 1 267 ? -7.263 -4.837 -16.420 1.00 86.69 267 SER A O 1
ATOM 1972 N N . LEU A 1 268 ? -7.269 -6.915 -15.551 1.00 84.81 268 LEU A N 1
ATOM 1973 C CA . LEU A 1 268 ? -6.286 -7.492 -16.466 1.00 84.81 268 LEU A CA 1
ATOM 1974 C C . LEU A 1 268 ? -6.923 -8.672 -17.199 1.00 84.81 268 LEU A C 1
ATOM 1976 O O . LEU A 1 268 ? -7.560 -9.524 -16.579 1.00 84.81 268 LEU A O 1
ATOM 1980 N N . ALA A 1 269 ? -6.791 -8.721 -18.524 1.00 81.94 269 ALA A N 1
ATOM 1981 C CA . ALA A 1 269 ? -7.413 -9.773 -19.320 1.00 81.94 269 ALA A CA 1
ATOM 1982 C C . ALA A 1 269 ? -6.882 -11.157 -18.913 1.00 81.94 269 ALA A C 1
ATOM 1984 O O . ALA A 1 269 ? -5.686 -11.344 -18.700 1.00 81.94 269 ALA A O 1
ATOM 1985 N N . GLY A 1 270 ? -7.789 -12.130 -18.810 1.00 84.62 270 GLY A N 1
ATOM 1986 C CA . GLY A 1 270 ? -7.472 -13.479 -18.329 1.00 84.62 270 GLY A CA 1
ATOM 1987 C C . GLY A 1 270 ? -7.421 -13.612 -16.803 1.00 84.62 270 GLY A C 1
ATOM 1988 O O . GLY A 1 270 ? -7.360 -14.734 -16.305 1.00 84.62 270 GLY A O 1
ATOM 1989 N N . VAL A 1 271 ? -7.518 -12.505 -16.058 1.00 91.19 271 VAL A N 1
ATOM 1990 C CA . VAL A 1 271 ? -7.668 -12.508 -14.599 1.00 91.19 271 VAL A CA 1
ATOM 1991 C C . VAL A 1 271 ? -9.149 -12.276 -14.265 1.00 91.19 271 VAL A C 1
ATOM 1993 O O . VAL A 1 271 ? -9.734 -11.308 -14.748 1.00 91.19 271 VAL A O 1
ATOM 1996 N N . PRO A 1 272 ? -9.796 -13.152 -13.475 1.00 91.50 272 PRO A N 1
ATOM 1997 C CA . PRO A 1 272 ? -11.250 -13.115 -13.280 1.00 91.50 272 PRO A CA 1
ATOM 1998 C C . PRO A 1 272 ? -11.754 -11.906 -12.475 1.00 91.50 272 PRO A C 1
ATOM 2000 O O . PRO A 1 272 ? -12.942 -11.599 -12.515 1.00 91.50 272 PRO A O 1
ATOM 2003 N N . GLU A 1 273 ? -10.879 -11.243 -11.722 1.00 94.38 273 GLU A N 1
ATOM 2004 C CA . GLU A 1 273 ? -11.198 -10.096 -10.871 1.00 94.38 273 GLU A CA 1
ATOM 2005 C C . GLU A 1 273 ? -9.939 -9.246 -10.633 1.00 94.38 273 GLU A C 1
ATOM 2007 O O . GLU A 1 273 ? -8.817 -9.713 -10.841 1.00 94.38 273 GLU A O 1
ATOM 2012 N N . THR A 1 274 ? -10.106 -8.004 -10.175 1.00 94.38 274 THR A N 1
ATOM 2013 C CA . THR A 1 274 ? -8.967 -7.168 -9.768 1.00 94.38 274 THR A CA 1
ATOM 2014 C C . THR A 1 274 ? -8.330 -7.698 -8.481 1.00 94.38 274 THR A C 1
ATOM 2016 O O . THR A 1 274 ? -8.979 -8.378 -7.683 1.00 94.38 274 THR A O 1
ATOM 2019 N N . GLY A 1 275 ? -7.067 -7.353 -8.219 1.00 95.62 275 GLY A N 1
ATOM 2020 C CA . GLY A 1 275 ? -6.406 -7.756 -6.971 1.00 95.62 275 GLY A CA 1
ATOM 2021 C C . GLY A 1 275 ? -7.124 -7.249 -5.712 1.00 95.62 275 GLY A C 1
ATOM 2022 O O . GLY A 1 275 ? -7.249 -7.980 -4.728 1.00 95.62 275 GLY A O 1
ATOM 2023 N N . ASN A 1 276 ? -7.690 -6.039 -5.760 1.00 94.69 276 ASN A N 1
ATOM 2024 C CA . ASN A 1 276 ? -8.472 -5.477 -4.655 1.00 94.69 276 ASN A CA 1
ATOM 2025 C C . ASN A 1 276 ? -9.775 -6.264 -4.410 1.00 94.69 276 ASN A C 1
ATOM 2027 O O . ASN A 1 276 ? -10.153 -6.493 -3.256 1.00 94.69 276 ASN A O 1
ATOM 2031 N N . ALA A 1 277 ? -10.452 -6.715 -5.472 1.00 96.31 277 ALA A N 1
ATOM 2032 C CA . ALA A 1 277 ? -11.650 -7.552 -5.364 1.00 96.31 277 ALA A CA 1
ATOM 2033 C C . ALA A 1 277 ? -11.320 -8.952 -4.815 1.00 96.31 277 ALA A C 1
ATOM 2035 O O . ALA A 1 277 ? -12.001 -9.441 -3.902 1.00 96.31 277 ALA A O 1
ATOM 2036 N N . PHE A 1 278 ? -10.214 -9.540 -5.287 1.00 98.00 278 PHE A N 1
ATOM 2037 C CA . PHE A 1 278 ? -9.677 -10.788 -4.754 1.00 98.00 278 PHE A CA 1
ATOM 2038 C C . PHE A 1 278 ? -9.432 -10.678 -3.244 1.00 98.00 278 PHE A C 1
ATOM 2040 O O . PHE A 1 278 ? -9.956 -11.487 -2.479 1.00 98.00 278 PHE A O 1
ATOM 2047 N N . ALA A 1 279 ? -8.701 -9.651 -2.796 1.00 97.06 279 ALA A N 1
ATOM 2048 C CA . ALA A 1 279 ? -8.368 -9.459 -1.384 1.00 97.06 279 ALA A CA 1
ATOM 2049 C C . ALA A 1 279 ? -9.591 -9.139 -0.510 1.00 97.06 279 ALA A C 1
ATOM 2051 O O . ALA A 1 279 ? -9.663 -9.591 0.634 1.00 97.06 279 ALA A O 1
ATOM 2052 N N . THR A 1 280 ? -10.583 -8.425 -1.053 1.00 96.62 280 THR A N 1
ATOM 2053 C CA . THR A 1 280 ? -11.866 -8.181 -0.372 1.00 96.62 280 THR A CA 1
ATOM 2054 C C . THR A 1 280 ? -12.550 -9.503 -0.030 1.00 96.62 280 THR A C 1
ATOM 2056 O O . THR A 1 280 ? -12.919 -9.729 1.125 1.00 96.62 280 THR A O 1
ATOM 2059 N N . THR A 1 281 ? -12.650 -10.410 -1.006 1.00 97.81 281 THR A N 1
ATOM 2060 C CA . THR A 1 281 ? -13.279 -11.723 -0.808 1.00 97.81 281 THR A CA 1
ATOM 2061 C C . THR A 1 281 ? -12.415 -12.645 0.049 1.00 97.81 281 THR A C 1
ATOM 2063 O O . THR A 1 281 ? -12.924 -13.264 0.979 1.00 97.81 281 THR A O 1
ATOM 2066 N N . TYR A 1 282 ? -11.104 -12.696 -0.210 1.00 98.19 282 TYR A N 1
ATOM 2067 C CA . TYR A 1 282 ? -10.147 -13.487 0.565 1.00 98.19 282 TYR A CA 1
ATOM 2068 C C . TYR A 1 282 ? -10.225 -13.139 2.053 1.00 98.19 282 TYR A C 1
ATOM 2070 O O . TYR A 1 282 ? -10.324 -14.026 2.895 1.00 98.19 282 TYR A O 1
ATOM 2078 N N . GLY A 1 283 ? -10.233 -11.844 2.384 1.00 96.62 283 GLY A N 1
ATOM 2079 C CA . GLY A 1 283 ? -10.347 -11.396 3.766 1.00 96.62 283 GLY A CA 1
ATOM 2080 C C . GLY A 1 283 ? -11.759 -11.506 4.337 1.00 96.62 283 GLY A C 1
ATOM 2081 O O . GLY A 1 283 ? -11.916 -11.457 5.551 1.00 96.62 283 GLY A O 1
ATOM 2082 N N . GLY A 1 284 ? -12.791 -11.653 3.499 1.00 97.06 284 GLY A N 1
ATOM 2083 C CA . GLY A 1 284 ? -14.188 -11.590 3.937 1.00 97.06 284 GLY A CA 1
ATOM 2084 C C . GLY A 1 284 ? -14.527 -10.237 4.560 1.00 97.06 284 GLY A C 1
ATOM 2085 O O . GLY A 1 284 ? -15.219 -10.170 5.581 1.00 97.06 284 GLY A O 1
ATOM 2086 N N . TRP A 1 285 ? -13.960 -9.178 3.977 1.00 96.12 285 TRP A N 1
ATOM 2087 C CA . TRP A 1 285 ? -14.063 -7.809 4.458 1.00 96.12 285 TRP A CA 1
ATOM 2088 C C . TRP A 1 285 ? -15.487 -7.277 4.308 1.00 96.12 285 TRP A C 1
ATOM 2090 O O . TRP A 1 285 ? -16.095 -7.392 3.245 1.00 96.12 285 TRP A O 1
ATOM 2100 N N . ALA A 1 286 ? -16.000 -6.648 5.361 1.00 95.19 286 ALA A N 1
ATOM 2101 C CA . ALA A 1 286 ? -17.310 -6.012 5.356 1.00 95.19 286 ALA A CA 1
ATOM 2102 C C . ALA A 1 286 ? -17.337 -4.780 6.265 1.00 95.19 286 ALA A C 1
ATOM 2104 O O . ALA A 1 286 ? -16.763 -4.782 7.359 1.00 95.19 286 ALA A O 1
ATOM 2105 N N . ALA A 1 287 ? -18.057 -3.743 5.833 1.00 94.00 287 ALA A N 1
ATOM 2106 C CA . ALA A 1 287 ? -18.375 -2.607 6.688 1.00 94.00 287 ALA A CA 1
ATOM 2107 C C . ALA A 1 287 ? -19.202 -3.067 7.901 1.00 94.00 287 ALA A C 1
ATOM 2109 O O . ALA A 1 287 ? -20.064 -3.939 7.792 1.00 94.00 287 ALA A O 1
ATOM 2110 N N . SER A 1 288 ? -18.948 -2.461 9.058 1.00 94.81 288 SER A N 1
ATOM 2111 C CA . SER A 1 288 ? -19.689 -2.685 10.299 1.00 94.81 288 SER A CA 1
ATOM 2112 C C . SER A 1 288 ? -20.307 -1.379 10.775 1.00 94.81 288 SER A C 1
ATOM 2114 O O . SER A 1 288 ? -19.744 -0.302 10.593 1.00 94.81 288 SER A O 1
ATOM 2116 N N . SER A 1 289 ? -21.443 -1.463 11.461 1.00 95.38 289 SER A N 1
ATOM 2117 C CA . SER A 1 289 ? -21.925 -0.333 12.250 1.00 95.38 289 SER A CA 1
ATOM 2118 C C . SER A 1 289 ? -21.163 -0.241 13.574 1.00 95.38 289 SER A C 1
ATOM 2120 O O . SER A 1 289 ? -20.640 -1.239 14.084 1.00 95.38 289 SER A O 1
ATOM 2122 N N . GLU A 1 290 ? -21.157 0.950 14.175 1.00 95.56 290 GLU A N 1
ATOM 2123 C CA . GLU A 1 290 ? -20.671 1.140 15.546 1.00 95.56 290 GLU A CA 1
ATOM 2124 C C . GLU A 1 290 ? -21.461 0.276 16.541 1.00 95.56 290 GLU A C 1
ATOM 2126 O O . GLU A 1 290 ? -20.887 -0.298 17.463 1.00 95.56 290 GLU A O 1
ATOM 2131 N N . SER A 1 291 ? -22.775 0.122 16.338 1.00 96.62 291 SER A N 1
ATOM 2132 C CA . SER A 1 291 ? -23.620 -0.719 17.191 1.00 96.62 291 SER A CA 1
ATOM 2133 C C . SER A 1 291 ? -23.235 -2.200 17.129 1.00 96.62 291 SER A C 1
ATOM 2135 O O . SER A 1 291 ? -23.146 -2.844 18.173 1.00 96.62 291 SER A O 1
ATOM 2137 N N . ALA A 1 292 ? -22.955 -2.734 15.936 1.00 96.56 292 ALA A N 1
ATOM 2138 C CA . ALA A 1 292 ? -22.511 -4.114 15.762 1.00 96.56 292 ALA A CA 1
ATOM 2139 C C . ALA A 1 292 ? -21.110 -4.329 16.352 1.00 96.56 292 ALA A C 1
ATOM 2141 O O . ALA A 1 292 ? -20.876 -5.325 17.033 1.00 96.56 292 ALA A O 1
ATOM 2142 N N . PHE A 1 293 ? -20.205 -3.361 16.170 1.00 96.19 293 PHE A N 1
ATOM 2143 C CA . PHE A 1 293 ? -18.883 -3.376 16.794 1.00 96.19 293 PHE A CA 1
ATOM 2144 C C . PHE A 1 293 ? -18.987 -3.411 18.326 1.00 96.19 293 PHE A C 1
ATOM 2146 O O . PHE A 1 293 ? -18.396 -4.274 18.971 1.00 96.19 293 PHE A O 1
ATOM 2153 N N . LYS A 1 294 ? -19.803 -2.528 18.916 1.00 97.00 294 LYS A N 1
ATOM 2154 C CA . LYS A 1 294 ? -20.077 -2.499 20.361 1.00 97.00 294 LYS A CA 1
ATOM 2155 C C . LYS A 1 294 ? -20.625 -3.828 20.872 1.00 97.00 294 LYS A C 1
ATOM 2157 O O . LYS A 1 294 ? -20.142 -4.314 21.886 1.00 97.00 294 LYS A O 1
ATOM 2162 N N . ALA A 1 295 ? -21.602 -4.405 20.175 1.00 96.12 295 ALA A N 1
ATOM 2163 C CA . ALA A 1 295 ? -22.219 -5.670 20.566 1.00 96.12 295 ALA A CA 1
ATOM 2164 C C . ALA A 1 295 ? -21.232 -6.848 20.532 1.00 96.12 295 ALA A C 1
ATOM 2166 O O . ALA A 1 295 ? -21.306 -7.730 21.382 1.00 96.12 295 ALA A O 1
ATOM 2167 N N . ALA A 1 296 ? -20.297 -6.854 19.579 1.00 95.75 296 ALA A N 1
ATOM 2168 C CA . ALA A 1 296 ? -19.263 -7.882 19.491 1.00 95.75 296 ALA A CA 1
ATOM 2169 C C . ALA A 1 296 ? -18.157 -7.709 20.546 1.00 95.75 296 ALA A C 1
ATOM 2171 O O . ALA A 1 296 ? -17.636 -8.693 21.064 1.00 95.75 296 ALA A O 1
ATOM 2172 N N . MET A 1 297 ? -17.797 -6.462 20.867 1.00 96.00 297 MET A N 1
ATOM 2173 C CA . MET A 1 297 ? -16.618 -6.148 21.682 1.00 96.00 297 MET A CA 1
ATOM 2174 C C . MET A 1 297 ? -16.925 -5.920 23.170 1.00 96.00 297 MET A C 1
ATOM 2176 O O . MET A 1 297 ? -15.996 -5.830 23.979 1.00 96.00 297 MET A O 1
ATOM 2180 N N . TRP A 1 298 ? -18.201 -5.789 23.545 1.00 97.62 298 TRP A N 1
ATOM 2181 C CA . TRP A 1 298 ? -18.615 -5.428 24.900 1.00 97.62 298 TRP A CA 1
ATOM 2182 C C . TRP A 1 298 ? -19.916 -6.117 25.323 1.00 97.62 298 TRP A C 1
ATOM 2184 O O . TRP A 1 298 ? -20.961 -5.934 24.702 1.00 97.62 298 TRP A O 1
ATOM 2194 N N . THR A 1 299 ? -19.873 -6.838 26.440 1.00 97.19 299 THR A N 1
ATOM 2195 C CA . THR A 1 299 ? -21.025 -7.537 27.032 1.00 97.19 299 THR A CA 1
ATOM 2196 C C . THR A 1 299 ? -21.366 -7.063 28.444 1.00 97.19 299 THR A C 1
ATOM 2198 O O . THR A 1 299 ? -22.447 -7.374 28.938 1.00 97.19 299 THR A O 1
ATOM 2201 N N . ALA A 1 300 ? -20.476 -6.314 29.103 1.00 97.56 300 ALA A N 1
ATOM 2202 C CA . ALA A 1 300 ? -20.693 -5.835 30.465 1.00 97.56 300 ALA A CA 1
ATOM 2203 C C . ALA A 1 300 ? -21.841 -4.810 30.553 1.00 97.56 300 ALA A C 1
ATOM 2205 O O . ALA A 1 300 ? -21.964 -3.908 29.719 1.00 97.56 300 ALA A O 1
ATOM 2206 N N . THR A 1 301 ? -22.661 -4.930 31.596 1.00 97.25 301 THR A N 1
ATOM 2207 C CA . THR A 1 301 ? -23.834 -4.070 31.854 1.00 97.25 301 THR A CA 1
ATOM 2208 C C . THR A 1 301 ? -23.832 -3.463 33.256 1.00 97.25 301 THR A C 1
ATOM 2210 O O . THR A 1 301 ? -24.791 -2.803 33.644 1.00 97.25 301 THR A O 1
ATOM 2213 N N . ASP A 1 302 ? -22.797 -3.737 34.039 1.00 97.50 302 ASP A N 1
ATOM 2214 C CA . ASP A 1 302 ? -22.662 -3.349 35.434 1.00 97.50 302 ASP A CA 1
ATOM 2215 C C . ASP A 1 302 ? -22.171 -1.903 35.599 1.00 97.50 302 ASP A C 1
ATOM 2217 O O . ASP A 1 302 ? -21.606 -1.295 34.691 1.00 97.50 302 ASP A O 1
ATOM 2221 N N . THR A 1 303 ? -22.390 -1.337 36.783 1.00 98.06 303 THR A N 1
ATOM 2222 C CA . THR A 1 303 ? -21.756 -0.083 37.201 1.00 98.06 303 THR A CA 1
ATOM 2223 C C . THR A 1 303 ? -20.588 -0.431 38.107 1.00 98.06 303 THR A C 1
ATOM 2225 O O . THR A 1 303 ? -20.754 -1.193 39.059 1.00 98.06 303 THR A O 1
ATOM 2228 N N . GLN A 1 304 ? -19.419 0.129 37.814 1.00 97.75 304 GLN A N 1
ATOM 2229 C CA . GLN A 1 304 ? -18.205 -0.071 38.597 1.00 97.75 304 GLN A CA 1
ATOM 2230 C C . GLN A 1 304 ? -17.796 1.241 39.250 1.00 97.75 304 GLN A C 1
ATOM 2232 O O . GLN A 1 304 ? -17.905 2.312 38.650 1.00 97.75 304 GLN A O 1
ATOM 2237 N N . LYS A 1 305 ? -17.284 1.148 40.474 1.00 97.38 305 LYS A N 1
ATOM 2238 C CA . LYS A 1 305 ? -16.680 2.284 41.158 1.00 97.38 305 LYS A CA 1
ATOM 2239 C C . LYS A 1 305 ? -15.218 2.390 40.734 1.00 97.38 305 LYS A C 1
ATOM 2241 O O . LYS A 1 305 ? -14.416 1.504 41.024 1.00 97.38 305 LYS A O 1
ATOM 2246 N N . LEU A 1 306 ? -14.874 3.466 40.037 1.00 97.25 306 LEU A N 1
ATOM 2247 C CA . LEU A 1 306 ? -13.528 3.719 39.532 1.00 97.25 306 LEU A CA 1
ATOM 2248 C C . LEU A 1 306 ? -12.818 4.742 40.414 1.00 97.25 306 LEU A C 1
ATOM 2250 O O . LEU A 1 306 ? -13.411 5.752 40.780 1.00 97.25 306 LEU A O 1
ATOM 2254 N N . ASN A 1 307 ? -11.538 4.517 40.707 1.00 95.81 307 ASN A N 1
ATOM 2255 C CA . ASN A 1 307 ? -10.669 5.541 41.285 1.00 95.81 307 ASN A CA 1
ATOM 2256 C C . ASN A 1 307 ? -9.891 6.225 40.156 1.00 95.81 307 ASN A C 1
ATOM 2258 O O . ASN A 1 307 ? -9.021 5.607 39.538 1.00 95.81 307 ASN A O 1
ATOM 2262 N N . ILE A 1 308 ? -10.216 7.487 39.880 1.00 95.44 308 ILE A N 1
ATOM 2263 C CA . ILE A 1 308 ? -9.577 8.292 38.839 1.00 95.44 308 ILE A CA 1
ATOM 2264 C C . ILE A 1 308 ? -8.973 9.522 39.506 1.00 95.44 308 ILE A C 1
ATOM 2266 O O . ILE A 1 308 ? -9.677 10.314 40.127 1.00 95.44 308 ILE A O 1
ATOM 2270 N N . ALA A 1 309 ? -7.650 9.668 39.400 1.00 93.25 309 ALA A N 1
ATOM 2271 C CA . ALA A 1 309 ? -6.901 10.759 40.028 1.00 93.25 309 ALA A CA 1
ATOM 2272 C C . ALA A 1 309 ? -7.190 10.930 41.540 1.00 93.25 309 ALA A C 1
ATOM 2274 O O . ALA A 1 309 ? -7.196 12.047 42.054 1.00 93.25 309 ALA A O 1
ATOM 2275 N N . GLY A 1 310 ? -7.427 9.826 42.260 1.00 91.06 310 GLY A N 1
ATOM 2276 C CA . GLY A 1 310 ? -7.713 9.833 43.698 1.00 91.06 310 GLY A CA 1
ATOM 2277 C C . GLY A 1 310 ? -9.183 10.067 44.058 1.00 91.06 310 GLY A C 1
ATOM 2278 O O . GLY A 1 310 ? -9.507 10.092 45.243 1.00 91.06 310 GLY A O 1
ATOM 2279 N N . VAL A 1 311 ? -10.069 10.220 43.070 1.00 93.38 311 VAL A N 1
ATOM 2280 C CA . VAL A 1 311 ? -11.509 10.422 43.270 1.00 93.38 311 VAL A CA 1
ATOM 2281 C C . VAL A 1 311 ? -12.261 9.149 42.895 1.00 93.38 311 VAL A C 1
ATOM 2283 O O . VAL A 1 311 ? -12.105 8.633 41.789 1.00 93.38 311 VAL A O 1
ATOM 2286 N N . GLU A 1 312 ? -13.088 8.644 43.810 1.00 96.00 312 GLU A N 1
ATOM 2287 C CA . GLU A 1 312 ? -14.011 7.545 43.515 1.00 96.00 312 GLU A CA 1
ATOM 2288 C C . GLU A 1 312 ? -15.222 8.061 42.732 1.00 96.00 312 GLU A C 1
ATOM 2290 O O . GLU A 1 312 ? -15.848 9.050 43.111 1.00 96.00 312 GLU A O 1
ATOM 2295 N N . THR A 1 313 ? -15.572 7.401 41.632 1.00 95.69 313 THR A N 1
ATOM 2296 C CA . THR A 1 313 ? -16.733 7.749 40.804 1.00 95.69 313 THR A CA 1
ATOM 2297 C C . THR A 1 313 ? -17.416 6.489 40.293 1.00 95.69 313 THR A C 1
ATOM 2299 O O . THR A 1 313 ? -16.751 5.576 39.808 1.00 95.69 313 THR A O 1
ATOM 2302 N N . ASP A 1 314 ? -18.745 6.451 40.361 1.00 97.56 314 ASP A N 1
ATOM 2303 C CA . ASP A 1 314 ? -19.534 5.375 39.765 1.00 97.56 314 ASP A CA 1
ATOM 2304 C C . ASP A 1 314 ? -19.647 5.582 38.251 1.00 97.56 314 ASP A C 1
ATOM 2306 O O . ASP A 1 314 ? -20.148 6.603 37.775 1.00 97.56 314 ASP A O 1
ATOM 2310 N N . VAL A 1 315 ? -19.182 4.600 37.481 1.00 97.81 315 VAL A N 1
ATOM 2311 C CA . VAL A 1 315 ? -19.197 4.630 36.018 1.00 97.81 315 VAL A CA 1
ATOM 2312 C C . VAL A 1 315 ? -19.972 3.427 35.500 1.00 97.81 315 VAL A C 1
ATOM 2314 O O . VAL A 1 315 ? -19.622 2.275 35.755 1.00 97.81 315 VAL A O 1
ATOM 2317 N N . ALA A 1 316 ? -21.037 3.698 34.748 1.00 98.06 316 ALA A N 1
ATOM 2318 C CA . ALA A 1 316 ? -21.802 2.662 34.065 1.00 98.06 316 ALA A CA 1
ATOM 2319 C C . ALA A 1 316 ? -20.975 2.037 32.929 1.00 98.06 316 ALA A C 1
ATOM 2321 O O . ALA A 1 316 ? -20.326 2.757 32.163 1.00 98.06 316 ALA A O 1
ATOM 2322 N N . ALA A 1 317 ? -21.064 0.716 32.748 1.00 97.94 317 ALA A N 1
ATOM 2323 C CA . ALA A 1 317 ? -20.375 0.006 31.668 1.00 97.94 317 ALA A CA 1
ATOM 2324 C C . ALA A 1 317 ? -20.703 0.573 30.274 1.00 97.94 317 ALA A C 1
ATOM 2326 O O . ALA A 1 317 ? -19.833 0.633 29.408 1.00 97.94 317 ALA A O 1
ATOM 2327 N N . THR A 1 318 ? -21.933 1.050 30.052 1.00 97.69 318 THR A N 1
ATOM 2328 C CA . THR A 1 318 ? -22.327 1.705 28.793 1.00 97.69 318 THR A CA 1
ATOM 2329 C C . THR A 1 318 ? -21.563 3.005 28.549 1.00 97.69 318 THR A C 1
ATOM 2331 O O . THR A 1 318 ? -21.102 3.225 27.431 1.00 97.69 318 THR A O 1
ATOM 2334 N N . ALA A 1 319 ? -21.352 3.824 29.585 1.00 98.06 319 ALA A N 1
ATOM 2335 C CA . ALA A 1 319 ? -20.568 5.052 29.482 1.00 98.06 319 ALA A CA 1
ATOM 2336 C C . ALA A 1 319 ? -19.099 4.753 29.149 1.00 98.06 319 ALA A C 1
ATOM 2338 O O . ALA A 1 319 ? -18.535 5.419 28.281 1.00 98.06 319 ALA A O 1
ATOM 2339 N N . ALA A 1 320 ? -18.512 3.722 29.772 1.00 98.25 320 ALA A N 1
ATOM 2340 C CA . ALA A 1 320 ? -17.147 3.267 29.493 1.00 98.25 320 ALA A CA 1
ATOM 2341 C C . ALA A 1 320 ? -16.986 2.735 28.064 1.00 98.25 320 ALA A C 1
ATOM 2343 O O . ALA A 1 320 ? -16.075 3.155 27.348 1.00 98.25 320 ALA A O 1
ATOM 2344 N N . ARG A 1 321 ? -17.905 1.870 27.619 1.00 98.31 321 ARG A N 1
ATOM 2345 C CA . ARG A 1 321 ? -17.956 1.371 26.240 1.00 98.31 321 ARG A CA 1
ATOM 2346 C C . ARG A 1 321 ? -18.018 2.518 25.237 1.00 98.31 321 ARG A C 1
ATOM 2348 O O . ARG A 1 321 ? -17.213 2.558 24.313 1.00 98.31 321 ARG A O 1
ATOM 2355 N N . ASP A 1 322 ? -18.963 3.437 25.423 1.00 98.06 322 ASP A N 1
ATOM 2356 C CA . ASP A 1 322 ? -19.201 4.537 24.487 1.00 98.06 322 ASP A CA 1
ATOM 2357 C C . ASP A 1 322 ? -18.051 5.555 24.494 1.00 98.06 322 ASP A C 1
ATOM 2359 O O . ASP A 1 322 ? -17.733 6.131 23.454 1.00 98.06 322 ASP A O 1
ATOM 2363 N N . TRP A 1 323 ? -17.377 5.731 25.637 1.00 98.00 323 TRP A N 1
ATOM 2364 C CA . TRP A 1 323 ? -16.171 6.552 25.734 1.00 98.00 323 TRP A CA 1
ATOM 2365 C C . TRP A 1 323 ? -15.017 5.950 24.924 1.00 98.00 323 TRP A C 1
ATOM 2367 O O . TRP A 1 323 ? -14.415 6.647 24.109 1.00 98.00 323 TRP A O 1
ATOM 2377 N N . LEU A 1 324 ? -14.755 4.643 25.073 1.00 97.44 324 LEU A N 1
ATOM 2378 C CA . LEU A 1 324 ? -13.713 3.941 24.315 1.00 97.44 324 LEU A CA 1
ATOM 2379 C C . LEU A 1 324 ? -14.005 3.924 22.810 1.00 97.44 324 LEU A C 1
ATOM 2381 O O . LEU A 1 324 ? -13.113 4.216 22.018 1.00 97.44 324 LEU A O 1
ATOM 2385 N N . THR A 1 325 ? -15.235 3.611 22.386 1.00 96.12 325 THR A N 1
ATOM 2386 C CA . THR A 1 325 ? -15.573 3.602 20.951 1.00 96.12 325 THR A CA 1
ATOM 2387 C C . THR A 1 325 ? -15.526 4.991 20.332 1.00 96.12 325 THR A C 1
ATOM 2389 O O . THR A 1 325 ? -15.015 5.128 19.224 1.00 96.12 325 THR A O 1
ATOM 2392 N N . GLY A 1 326 ? -15.999 6.018 21.047 1.00 94.94 326 GLY A N 1
ATOM 2393 C CA . GLY A 1 326 ? -15.902 7.404 20.591 1.00 94.94 326 GLY A CA 1
ATOM 2394 C C . GLY A 1 326 ? -14.450 7.867 20.464 1.00 94.94 326 GLY A C 1
ATOM 2395 O O . GLY A 1 326 ? -14.095 8.515 19.480 1.00 94.94 326 GLY A O 1
ATOM 2396 N N . ALA A 1 327 ? -13.591 7.458 21.404 1.00 94.81 327 ALA A N 1
ATOM 2397 C CA . ALA A 1 327 ? -12.156 7.713 21.345 1.00 94.81 327 ALA A CA 1
ATOM 2398 C C . ALA A 1 327 ? -11.478 7.037 20.142 1.00 94.81 327 ALA A C 1
ATOM 2400 O O . ALA A 1 327 ? -10.643 7.661 19.490 1.00 94.81 327 ALA A O 1
ATOM 2401 N N . ILE A 1 328 ? -11.873 5.805 19.802 1.00 93.06 328 ILE A N 1
ATOM 2402 C CA . IL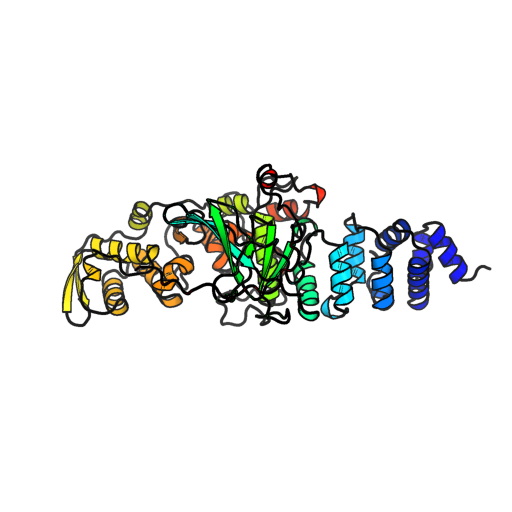E A 1 328 ? -11.367 5.075 18.626 1.00 93.06 328 ILE A CA 1
ATOM 2403 C C . ILE A 1 328 ? -11.676 5.829 17.325 1.00 93.06 328 ILE A C 1
ATOM 2405 O O . ILE A 1 328 ? -10.776 6.067 16.522 1.00 93.06 328 ILE A O 1
ATOM 2409 N N . SER A 1 329 ? -12.940 6.204 17.105 1.00 88.75 329 SER A N 1
ATOM 2410 C CA . SER A 1 329 ? -13.368 6.833 15.849 1.00 88.75 329 SER A CA 1
ATOM 2411 C C . SER A 1 329 ? -12.981 8.312 15.751 1.00 88.75 329 SER A C 1
ATOM 2413 O O . SER A 1 329 ? -12.767 8.826 14.653 1.00 88.75 329 SER A O 1
ATOM 2415 N N . GLY A 1 330 ? -12.918 9.006 16.891 1.00 88.81 330 GLY A N 1
ATOM 2416 C CA . GLY A 1 330 ? -12.642 10.441 16.969 1.00 88.81 330 GLY A CA 1
ATOM 2417 C C . GLY A 1 330 ? -11.167 10.802 17.148 1.00 88.81 330 GLY A C 1
ATOM 2418 O O . GLY A 1 330 ? -10.787 11.925 16.828 1.00 88.81 330 GLY A O 1
ATOM 2419 N N . GLY A 1 331 ? -10.334 9.885 17.655 1.00 90.31 331 GLY A N 1
ATOM 2420 C CA . GLY A 1 331 ? -8.939 10.177 18.009 1.00 90.31 331 GLY A CA 1
ATOM 2421 C C . GLY A 1 331 ? -8.792 11.188 19.156 1.00 90.31 331 GLY A C 1
ATOM 2422 O O . GLY A 1 331 ? -7.754 11.835 19.280 1.00 90.31 331 GLY A O 1
ATOM 2423 N N . ALA A 1 332 ? -9.839 11.361 19.968 1.00 92.88 332 ALA A N 1
ATOM 2424 C CA . ALA A 1 332 ? -9.923 12.295 21.091 1.00 92.88 332 ALA A CA 1
ATOM 2425 C C . ALA A 1 332 ? -10.990 11.826 22.096 1.00 92.88 332 ALA A C 1
ATOM 2427 O O . ALA A 1 332 ? -11.835 10.999 21.756 1.00 92.88 332 ALA A O 1
ATOM 2428 N N . GLU A 1 333 ? -10.993 12.362 23.322 1.00 95.31 333 GLU A N 1
ATOM 2429 C CA . GLU A 1 333 ? -12.084 12.084 24.267 1.00 95.31 333 GLU A CA 1
ATOM 2430 C C . GLU A 1 333 ? -13.430 12.563 23.691 1.00 95.31 333 GLU A C 1
ATOM 2432 O O . GLU A 1 333 ? -13.539 13.726 23.289 1.00 95.31 333 GLU A O 1
ATOM 2437 N N . PRO A 1 334 ? -14.471 11.710 23.643 1.00 95.69 334 PRO A N 1
ATOM 2438 C CA . PRO A 1 334 ? -15.751 12.096 23.064 1.00 95.69 334 PRO A CA 1
ATOM 2439 C C . PRO A 1 334 ? -16.440 13.158 23.924 1.00 95.69 334 PRO A C 1
ATOM 2441 O O . PRO A 1 334 ? -16.646 12.974 25.130 1.00 95.69 334 PRO A O 1
ATOM 2444 N N . SER A 1 335 ? -16.822 14.274 23.304 1.00 94.31 335 SER A N 1
ATOM 2445 C CA . SER A 1 335 ? -17.552 15.346 23.979 1.00 94.31 335 SER A CA 1
ATOM 2446 C C . SER A 1 335 ? -18.922 14.862 24.469 1.00 94.31 335 SER A C 1
ATOM 2448 O O . SER A 1 335 ? -19.568 14.016 23.854 1.00 94.31 335 SER A O 1
ATOM 2450 N N . GLY A 1 336 ? -19.358 15.369 25.624 1.00 92.25 336 GLY A N 1
ATOM 2451 C CA . GLY A 1 336 ? -20.650 15.009 26.221 1.00 92.25 336 GLY A CA 1
ATOM 2452 C C . GLY A 1 336 ? -20.718 13.621 26.875 1.00 92.25 336 GLY A C 1
ATOM 2453 O O . GLY A 1 336 ? -21.733 13.305 27.491 1.00 92.25 336 GLY A O 1
ATOM 2454 N N . ASN A 1 337 ? -19.663 12.800 26.807 1.00 96.88 337 ASN A N 1
ATOM 2455 C CA . ASN A 1 337 ? -19.598 11.553 27.571 1.00 96.88 337 ASN A CA 1
ATOM 2456 C C . ASN A 1 337 ? -19.291 11.835 29.057 1.00 96.88 337 ASN A C 1
ATOM 2458 O O . ASN A 1 337 ? -18.442 12.668 29.376 1.00 96.88 337 ASN A O 1
ATOM 2462 N N . ALA A 1 338 ? -19.949 11.107 29.966 1.00 94.56 338 ALA A N 1
ATOM 2463 C CA . ALA A 1 338 ? -19.802 11.285 31.412 1.00 94.56 338 ALA A CA 1
ATOM 2464 C C . ALA A 1 338 ? -18.350 11.138 31.905 1.00 94.56 338 ALA A C 1
ATOM 2466 O O . ALA A 1 338 ? -17.943 11.866 32.804 1.00 94.56 338 ALA A O 1
ATOM 2467 N N . ILE A 1 339 ? -17.556 10.250 31.295 1.00 97.38 339 ILE A N 1
ATOM 2468 C CA . ILE A 1 339 ? -16.151 10.006 31.664 1.00 97.38 339 ILE A CA 1
ATOM 2469 C C . ILE A 1 339 ? -15.249 11.169 31.239 1.00 97.38 339 ILE A C 1
ATOM 2471 O O . ILE A 1 339 ? -14.300 11.514 31.944 1.00 97.38 339 ILE A O 1
ATOM 2475 N N . THR A 1 340 ? -15.562 11.819 30.117 1.00 97.12 340 THR A N 1
ATOM 2476 C CA . THR A 1 340 ? -14.809 12.981 29.626 1.00 97.12 340 THR A CA 1
ATOM 2477 C C . THR A 1 340 ? -14.842 14.129 30.635 1.00 97.12 340 THR A C 1
ATOM 2479 O O . THR A 1 340 ? -13.827 14.788 30.842 1.00 97.12 340 THR A O 1
ATOM 2482 N N . ALA A 1 341 ? -15.975 14.317 31.321 1.00 94.00 341 ALA A N 1
ATOM 2483 C CA . ALA A 1 341 ? -16.152 15.348 32.343 1.00 94.00 341 ALA A CA 1
ATOM 2484 C C . ALA A 1 341 ? -15.472 15.031 33.690 1.00 94.00 341 ALA A C 1
ATOM 2486 O O . ALA A 1 341 ? -15.387 15.911 34.547 1.00 94.00 341 ALA A O 1
ATOM 2487 N N . LEU A 1 342 ? -15.001 13.796 33.900 1.00 95.19 342 LEU A N 1
ATOM 2488 C CA . LEU A 1 342 ? -14.308 13.425 35.133 1.00 95.19 342 LEU A CA 1
ATOM 2489 C C . LEU A 1 342 ? -12.911 14.044 35.187 1.00 95.19 342 LEU A C 1
ATOM 2491 O O . LEU A 1 342 ? -12.259 14.256 34.161 1.00 95.19 342 LEU A O 1
ATOM 2495 N N . ALA A 1 343 ? -12.445 14.293 36.409 1.00 92.88 343 ALA A N 1
ATOM 2496 C CA . ALA A 1 343 ? -11.086 14.748 36.662 1.00 92.88 343 ALA A CA 1
ATOM 2497 C C . ALA A 1 343 ? -10.045 13.705 36.214 1.00 92.88 343 ALA A C 1
ATOM 2499 O O . ALA A 1 343 ? -10.343 12.521 36.061 1.00 92.88 343 ALA A O 1
ATOM 2500 N N . GLY A 1 344 ? -8.802 14.155 36.046 1.00 94.75 344 GLY A N 1
ATOM 2501 C CA . GLY A 1 344 ? -7.675 13.310 35.654 1.00 94.75 344 GLY A CA 1
ATOM 2502 C C . GLY A 1 344 ? -7.391 13.305 34.153 1.00 94.75 344 GLY A C 1
ATOM 2503 O O . GLY A 1 344 ? -8.151 13.831 33.340 1.00 94.75 344 GLY A O 1
ATOM 2504 N N . THR A 1 345 ? -6.250 12.726 33.792 1.00 95.81 345 THR A N 1
ATOM 2505 C CA . THR A 1 345 ? -5.799 12.609 32.402 1.00 95.81 345 THR A CA 1
ATOM 2506 C C . THR A 1 345 ? -6.484 11.445 31.685 1.00 95.81 345 THR A C 1
ATOM 2508 O O . THR A 1 345 ? -7.004 10.523 32.319 1.00 95.81 345 THR A O 1
ATOM 2511 N N . PHE A 1 346 ? -6.420 11.445 30.351 1.00 95.06 346 PHE A N 1
ATOM 2512 C CA . PHE A 1 346 ? -6.866 10.320 29.527 1.00 95.06 346 PHE A CA 1
ATOM 2513 C C . PHE A 1 346 ? -6.277 8.982 30.001 1.00 95.06 346 PHE A C 1
ATOM 2515 O O . PHE A 1 346 ? -7.010 8.013 30.185 1.00 95.06 346 PHE A O 1
ATOM 2522 N N . ASP A 1 347 ? -4.968 8.947 30.272 1.00 95.00 347 ASP A N 1
ATOM 2523 C CA . ASP A 1 347 ? -4.271 7.742 30.733 1.00 95.00 347 ASP A CA 1
ATOM 2524 C C . ASP A 1 347 ? -4.794 7.235 32.077 1.00 95.00 347 ASP A C 1
ATOM 2526 O O . ASP A 1 347 ? -4.966 6.030 32.259 1.00 95.00 347 ASP A O 1
ATOM 2530 N N . GLN A 1 348 ? -5.082 8.142 33.014 1.00 96.44 348 GLN A N 1
ATOM 2531 C CA . GLN A 1 348 ? -5.628 7.780 34.323 1.00 96.44 348 GLN A CA 1
ATOM 2532 C C . GLN A 1 348 ? -7.033 7.181 34.191 1.00 96.44 348 GLN A C 1
ATOM 2534 O O . GLN A 1 348 ? -7.319 6.146 34.795 1.00 96.44 348 GLN A O 1
ATOM 2539 N N . LYS A 1 349 ? -7.888 7.787 33.358 1.00 97.19 349 LYS A N 1
ATOM 2540 C CA . LYS A 1 349 ? -9.236 7.279 33.058 1.00 97.19 349 LYS A CA 1
ATOM 2541 C C . LYS A 1 349 ? -9.167 5.912 32.373 1.00 97.19 349 LYS A C 1
ATOM 2543 O O . LYS A 1 349 ? -9.824 4.966 32.806 1.00 97.19 349 LYS A O 1
ATOM 2548 N N . LEU A 1 350 ? -8.322 5.778 31.348 1.00 96.12 350 LEU A N 1
ATOM 2549 C CA . LEU A 1 350 ? -8.130 4.528 30.616 1.00 96.12 350 LEU A CA 1
ATOM 2550 C C . LEU A 1 350 ? -7.601 3.411 31.525 1.00 96.12 350 LEU A C 1
ATOM 2552 O O . LEU A 1 350 ? -8.082 2.283 31.437 1.00 96.12 350 LEU A O 1
ATOM 2556 N N . ALA A 1 351 ? -6.636 3.702 32.400 1.00 95.44 351 ALA A N 1
ATOM 2557 C CA . ALA A 1 351 ? -6.100 2.726 33.346 1.00 95.44 351 ALA A CA 1
ATOM 2558 C C . ALA A 1 351 ? -7.189 2.197 34.292 1.00 95.44 351 ALA A C 1
ATOM 2560 O O . ALA A 1 351 ? -7.303 0.983 34.470 1.00 95.44 351 ALA A O 1
ATOM 2561 N N . ALA A 1 352 ? -8.031 3.084 34.834 1.00 96.94 352 ALA A N 1
ATOM 2562 C CA . ALA A 1 352 ? -9.141 2.697 35.703 1.00 96.94 352 ALA A CA 1
ATOM 2563 C C . ALA A 1 352 ? -10.185 1.836 34.966 1.00 96.94 352 ALA A C 1
ATOM 2565 O O . ALA A 1 352 ? -10.583 0.784 35.467 1.00 96.94 352 ALA A O 1
ATOM 2566 N N . ILE A 1 353 ? -10.570 2.225 33.744 1.00 97.75 353 ILE A N 1
ATOM 2567 C CA . ILE A 1 353 ? -11.500 1.455 32.897 1.00 97.75 353 ILE A CA 1
ATOM 2568 C C . ILE A 1 353 ? -10.931 0.069 32.572 1.00 97.75 353 ILE A C 1
ATOM 2570 O O . ILE A 1 353 ? -11.637 -0.935 32.670 1.00 97.75 353 ILE A O 1
ATOM 2574 N N . ARG A 1 354 ? -9.648 -0.010 32.197 1.00 95.75 354 ARG A N 1
ATOM 2575 C CA . ARG A 1 354 ? -8.989 -1.284 31.875 1.00 95.75 354 ARG A CA 1
ATOM 2576 C C . ARG A 1 354 ? -8.910 -2.212 33.078 1.00 95.75 354 ARG A C 1
ATOM 2578 O O . ARG A 1 354 ? -9.010 -3.414 32.881 1.00 95.75 354 ARG A O 1
ATOM 2585 N N . LEU A 1 355 ? -8.741 -1.683 34.290 1.00 96.19 355 LEU A N 1
ATOM 2586 C CA . LEU A 1 355 ? -8.739 -2.491 35.508 1.00 96.19 355 LEU A CA 1
ATOM 2587 C C . LEU A 1 355 ? -10.132 -3.065 35.803 1.00 96.19 355 LEU A C 1
ATOM 2589 O O . LEU A 1 355 ? -10.251 -4.256 36.076 1.00 96.19 355 LEU A O 1
ATOM 2593 N N . ALA A 1 356 ? -11.176 -2.240 35.705 1.00 97.44 356 ALA A N 1
ATOM 2594 C CA . ALA A 1 356 ? -12.547 -2.647 36.013 1.00 97.44 356 ALA A CA 1
ATOM 2595 C C . ALA A 1 356 ? -13.136 -3.628 34.984 1.00 97.44 356 ALA A C 1
ATOM 2597 O O . ALA A 1 356 ? -13.835 -4.569 35.352 1.00 97.44 356 ALA A O 1
ATOM 2598 N N . TRP A 1 357 ? -12.816 -3.455 33.697 1.00 97.88 357 TRP A N 1
ATOM 2599 C CA . TRP A 1 357 ? -13.377 -4.250 32.597 1.00 97.88 357 TRP A CA 1
ATOM 2600 C C . TRP A 1 357 ? -12.301 -4.952 31.753 1.00 97.88 357 TRP A C 1
ATOM 2602 O O . TRP A 1 357 ? -12.422 -5.060 30.530 1.00 97.88 357 TRP A O 1
ATOM 2612 N N . ALA A 1 358 ? -11.247 -5.465 32.394 1.00 95.44 358 ALA A N 1
ATOM 2613 C CA . ALA A 1 358 ? -10.115 -6.136 31.735 1.00 95.44 358 ALA A CA 1
ATOM 2614 C C . ALA A 1 358 ? -10.513 -7.335 30.848 1.00 95.44 358 ALA A C 1
ATOM 2616 O O . ALA A 1 358 ? -9.789 -7.708 29.924 1.00 95.44 358 ALA A O 1
ATOM 2617 N N . SER A 1 359 ? -11.654 -7.968 31.139 1.00 93.88 359 SER A N 1
ATOM 2618 C CA . SER A 1 359 ? -12.155 -9.129 30.399 1.00 93.88 359 SER A CA 1
ATOM 2619 C C . SER A 1 359 ? -12.808 -8.774 29.062 1.00 93.88 359 SER A C 1
ATOM 2621 O O . SER A 1 359 ? -12.882 -9.646 28.196 1.00 93.88 359 SER A O 1
ATOM 2623 N N . GLN A 1 360 ? -13.254 -7.526 28.879 1.00 96.12 360 GLN A N 1
ATOM 2624 C CA . GLN A 1 360 ? -13.977 -7.086 27.685 1.00 96.12 360 GLN A CA 1
ATOM 2625 C C . GLN A 1 360 ? -13.040 -6.989 26.475 1.00 96.12 360 GLN A C 1
ATOM 2627 O O . GLN A 1 360 ? -11.934 -6.461 26.571 1.00 96.12 360 GLN A O 1
ATOM 2632 N N . GLU A 1 361 ? -13.476 -7.456 25.306 1.00 95.00 361 GLU A N 1
ATOM 2633 C CA . GLU A 1 361 ? -12.641 -7.425 24.095 1.00 95.00 361 GLU A CA 1
ATOM 2634 C C . GLU A 1 361 ? -12.291 -5.992 23.670 1.00 95.00 361 GLU A C 1
ATOM 2636 O O . GLU A 1 361 ? -11.166 -5.731 23.245 1.00 95.00 361 GLU A O 1
ATOM 2641 N N . LEU A 1 362 ? -13.197 -5.031 23.877 1.00 95.69 362 LEU A N 1
ATOM 2642 C CA . LEU A 1 362 ? -12.941 -3.617 23.595 1.00 95.69 362 LEU A CA 1
ATOM 2643 C C . LEU A 1 362 ? -11.770 -3.050 24.406 1.00 95.69 362 LEU A C 1
ATOM 2645 O O . LEU A 1 362 ? -10.984 -2.279 23.863 1.00 95.69 362 LEU A O 1
ATOM 2649 N N . THR A 1 363 ? -11.629 -3.412 25.689 1.00 95.44 363 THR A N 1
ATOM 2650 C CA . THR A 1 363 ? -10.528 -2.899 26.524 1.00 95.44 363 THR A CA 1
ATOM 2651 C C . THR A 1 363 ? -9.190 -3.505 26.110 1.00 95.44 363 THR A C 1
ATOM 2653 O O . THR A 1 363 ? -8.178 -2.799 26.113 1.00 95.44 363 THR A O 1
ATOM 2656 N N . LYS A 1 364 ? -9.180 -4.780 25.695 1.00 93.75 364 LYS A N 1
ATOM 2657 C CA . LYS A 1 364 ? -7.997 -5.461 25.142 1.00 93.75 364 LYS A CA 1
ATOM 2658 C C . LYS A 1 364 ? -7.566 -4.834 23.819 1.00 93.75 364 LYS A C 1
ATOM 2660 O O . LYS A 1 364 ? -6.408 -4.441 23.690 1.00 93.75 364 LYS A O 1
ATOM 2665 N N . TYR A 1 365 ? -8.504 -4.677 22.884 1.00 93.50 365 TYR A N 1
ATOM 2666 C CA . TYR A 1 365 ? -8.273 -4.022 21.598 1.00 93.50 365 TYR A CA 1
ATOM 2667 C C . TYR A 1 365 ? -7.754 -2.593 21.784 1.00 93.50 365 TYR A C 1
ATOM 2669 O O . TYR A 1 365 ? -6.691 -2.254 21.265 1.00 93.50 365 TYR A O 1
ATOM 2677 N N . PHE A 1 366 ? -8.443 -1.780 22.594 1.00 93.25 366 PHE A N 1
ATOM 2678 C CA . PHE A 1 366 ? -8.027 -0.404 22.856 1.00 93.25 366 PHE A CA 1
ATOM 2679 C C . PHE A 1 366 ? -6.629 -0.354 23.472 1.00 93.25 366 PHE A C 1
ATOM 2681 O O . PHE A 1 366 ? -5.782 0.401 23.009 1.00 93.25 366 PHE A O 1
ATOM 2688 N N . GLY A 1 367 ? -6.359 -1.181 24.485 1.00 90.31 367 GLY A N 1
ATOM 2689 C CA . GLY A 1 367 ? -5.055 -1.228 25.142 1.00 90.31 367 GLY A CA 1
ATOM 2690 C C . GLY A 1 367 ? -3.910 -1.604 24.197 1.00 90.31 367 GLY A C 1
ATOM 2691 O O . GLY A 1 367 ? -2.840 -1.003 24.288 1.00 90.31 367 GLY A O 1
ATOM 2692 N N . ALA A 1 368 ? -4.138 -2.558 23.290 1.00 89.06 368 ALA A N 1
ATOM 2693 C CA . ALA A 1 368 ? -3.135 -3.019 22.332 1.00 89.06 368 ALA A CA 1
ATOM 2694 C C . ALA A 1 368 ? -2.777 -1.947 21.292 1.00 89.06 368 ALA A C 1
ATOM 2696 O O . ALA A 1 368 ? -1.599 -1.738 21.003 1.00 89.06 368 ALA A O 1
ATOM 2697 N N . VAL A 1 369 ? -3.777 -1.239 20.762 1.00 89.25 369 VAL A N 1
ATOM 2698 C CA . VAL A 1 369 ? -3.560 -0.159 19.789 1.00 89.25 369 VAL A CA 1
ATOM 2699 C C . VAL A 1 369 ? -2.999 1.087 20.482 1.00 89.25 369 VAL A C 1
ATOM 2701 O O . VAL A 1 369 ? -1.969 1.621 20.069 1.00 89.25 369 VAL A O 1
ATOM 2704 N N . TYR A 1 370 ? -3.637 1.539 21.568 1.00 89.31 370 TYR A N 1
ATOM 2705 C CA . TYR A 1 370 ? -3.285 2.779 22.268 1.00 89.31 370 TYR A CA 1
ATOM 2706 C C . TYR A 1 370 ? -1.834 2.788 22.744 1.00 89.31 370 TYR A C 1
ATOM 2708 O O . TYR A 1 370 ? -1.137 3.783 22.560 1.00 89.31 370 TYR A O 1
ATOM 2716 N N . GLY A 1 371 ? -1.349 1.665 23.287 1.00 83.00 371 GLY A N 1
ATOM 2717 C CA . GLY A 1 371 ? 0.042 1.541 23.728 1.00 83.00 371 GLY A CA 1
ATOM 2718 C C . GLY A 1 371 ? 1.074 1.726 22.608 1.00 83.00 371 GLY A C 1
ATOM 2719 O O . GLY A 1 371 ? 2.240 1.968 22.904 1.00 83.00 371 GLY A O 1
ATOM 2720 N N . ARG A 1 372 ? 0.661 1.630 21.336 1.00 81.88 372 ARG A N 1
ATOM 2721 C CA . ARG A 1 372 ? 1.529 1.806 20.169 1.00 81.88 372 ARG A CA 1
ATOM 2722 C C . ARG A 1 372 ? 1.424 3.193 19.539 1.00 81.88 372 ARG A C 1
ATOM 2724 O O . ARG A 1 372 ? 2.450 3.749 19.163 1.00 81.88 372 ARG A O 1
ATOM 2731 N N . VAL A 1 373 ? 0.210 3.719 19.368 1.00 83.31 373 VAL A N 1
ATOM 2732 C CA . VAL A 1 373 ? -0.030 4.931 18.553 1.00 83.31 373 VAL A CA 1
ATOM 2733 C C . VAL A 1 373 ? -0.582 6.122 19.340 1.00 83.31 373 VAL A C 1
ATOM 2735 O O . VAL A 1 373 ? -0.704 7.217 18.791 1.00 83.31 373 VAL A O 1
ATOM 2738 N N . GLY A 1 374 ? -0.904 5.939 20.622 1.00 89.56 374 GLY A N 1
ATOM 2739 C CA . GLY A 1 374 ? -1.587 6.949 21.427 1.00 89.56 374 GLY A CA 1
ATOM 2740 C C . GLY A 1 374 ? -3.006 7.253 20.929 1.00 89.56 374 GLY A C 1
ATOM 2741 O O . GLY A 1 374 ? -3.531 6.602 20.026 1.00 89.56 374 GLY A O 1
ATOM 2742 N N . LEU A 1 375 ? -3.653 8.252 21.534 1.00 89.00 375 LEU A N 1
ATOM 2743 C CA . LEU A 1 375 ? -5.052 8.591 21.235 1.00 89.00 375 LEU A CA 1
ATOM 2744 C C . LEU A 1 375 ? -5.205 9.215 19.842 1.00 89.00 375 LEU A C 1
ATOM 2746 O O . LEU A 1 375 ? -6.017 8.756 19.045 1.00 89.00 375 LEU A O 1
ATOM 2750 N N . ALA A 1 376 ? -4.379 10.216 19.527 1.00 86.75 376 ALA A N 1
ATOM 2751 C CA . ALA A 1 376 ? -4.436 10.915 18.244 1.00 86.75 376 ALA A CA 1
ATOM 2752 C C . ALA A 1 376 ? -4.110 9.990 17.057 1.00 86.75 376 ALA A C 1
ATOM 2754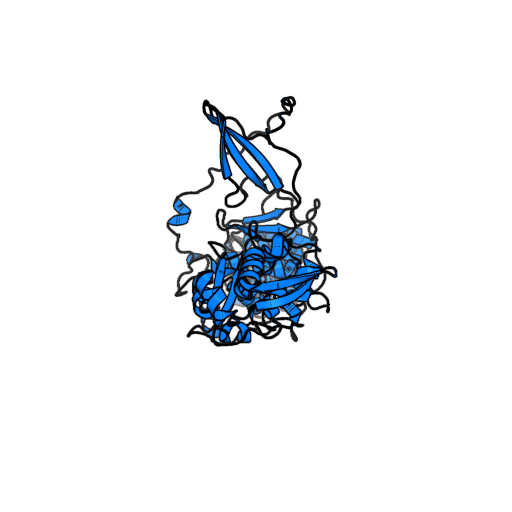 O O . ALA A 1 376 ? -4.704 10.118 15.990 1.00 86.75 376 ALA A O 1
ATOM 2755 N N . GLY A 1 377 ? -3.203 9.026 17.253 1.00 84.25 377 GLY A N 1
ATOM 2756 C CA . GLY A 1 377 ? -2.819 8.058 16.227 1.00 84.25 377 GLY A CA 1
ATOM 2757 C C . GLY A 1 377 ? -3.785 6.882 16.078 1.00 84.25 377 GLY A C 1
ATOM 2758 O O . GLY A 1 377 ? -3.626 6.095 15.148 1.00 84.25 377 GLY A O 1
ATOM 2759 N N . PHE A 1 378 ? -4.791 6.739 16.951 1.00 86.06 378 PHE A N 1
ATOM 2760 C CA . PHE A 1 378 ? -5.707 5.592 16.922 1.00 86.06 378 PHE A CA 1
ATOM 2761 C C . PHE A 1 378 ? -6.475 5.516 15.601 1.00 86.06 378 PHE A C 1
ATOM 2763 O O . PHE A 1 378 ? -6.619 4.438 15.025 1.00 86.06 378 PHE A O 1
ATOM 2770 N N . LYS A 1 379 ? -6.898 6.673 15.078 1.00 79.75 379 LYS A N 1
ATOM 2771 C CA . LYS A 1 379 ? -7.602 6.758 13.798 1.00 79.75 379 LYS A CA 1
ATOM 2772 C C . LYS A 1 379 ? -6.792 6.089 12.686 1.00 79.75 379 LYS A C 1
ATOM 2774 O O . LYS A 1 379 ? -7.335 5.258 11.966 1.00 79.75 379 LYS A O 1
ATOM 2779 N N . ASP A 1 380 ? -5.494 6.364 12.605 1.00 80.19 380 ASP A N 1
ATOM 2780 C CA . ASP A 1 380 ? -4.615 5.851 11.548 1.00 80.19 380 ASP A CA 1
ATOM 2781 C C . ASP A 1 380 ? -4.004 4.480 11.871 1.00 80.19 380 ASP A C 1
ATOM 2783 O O . ASP A 1 380 ? -3.587 3.769 10.962 1.00 80.19 380 ASP A O 1
ATOM 2787 N N . GLY A 1 381 ? -3.960 4.092 13.147 1.00 83.75 381 GLY A N 1
ATOM 2788 C CA . GLY A 1 381 ? -3.320 2.869 13.639 1.00 83.75 381 GLY A CA 1
ATOM 2789 C C . GLY A 1 381 ? -4.273 1.773 14.121 1.00 83.75 381 GLY A C 1
ATOM 2790 O O . GLY A 1 381 ? -3.799 0.733 14.567 1.00 83.75 381 GLY A O 1
ATOM 2791 N N . GLY A 1 382 ? -5.592 1.970 14.030 1.00 84.19 382 GLY A N 1
ATOM 2792 C CA . GLY A 1 382 ? -6.626 1.083 14.590 1.00 84.19 382 GLY A CA 1
ATOM 2793 C C . GLY A 1 382 ? -6.587 -0.377 14.123 1.00 84.19 382 GLY A C 1
ATOM 2794 O O . GLY A 1 382 ? -7.166 -1.250 14.767 1.00 84.19 382 GLY A O 1
ATOM 2795 N N . TYR A 1 383 ? -5.874 -0.678 13.043 1.00 85.19 383 TYR A N 1
ATOM 2796 C CA . TYR A 1 383 ? -5.669 -2.042 12.553 1.00 85.19 383 TYR A CA 1
ATOM 2797 C C . TYR A 1 383 ? -4.507 -2.783 13.235 1.00 85.19 383 TYR A C 1
ATOM 2799 O O . TYR A 1 383 ? -4.334 -3.983 13.027 1.00 85.19 383 TYR A O 1
ATOM 2807 N N . GLN A 1 384 ? -3.691 -2.087 14.030 1.00 84.06 384 GLN A N 1
ATOM 2808 C CA . GLN A 1 384 ? -2.494 -2.627 14.663 1.00 84.06 384 GLN A CA 1
ATOM 2809 C C . GLN A 1 384 ? -2.754 -2.914 16.138 1.00 84.06 384 GLN A C 1
ATOM 2811 O O . GLN A 1 384 ? -2.724 -2.009 16.965 1.00 84.06 384 GLN A O 1
ATOM 2816 N N . PHE A 1 385 ? -2.922 -4.176 16.507 1.00 81.94 385 PHE A N 1
ATOM 2817 C CA . PHE A 1 385 ? -3.114 -4.553 17.910 1.00 81.94 385 PHE A CA 1
ATOM 2818 C C . PHE A 1 385 ? -2.095 -5.625 18.323 1.00 81.94 385 PHE A C 1
ATOM 2820 O O . PHE A 1 385 ? -2.439 -6.792 18.513 1.00 81.94 385 PHE A O 1
ATOM 2827 N N . PRO A 1 386 ? -0.806 -5.247 18.441 1.00 77.19 386 PRO A N 1
ATOM 2828 C CA . PRO A 1 386 ? 0.256 -6.174 18.816 1.00 77.19 386 PRO A CA 1
ATOM 2829 C C . PRO A 1 386 ? 0.012 -6.769 20.208 1.00 77.19 386 PRO A C 1
ATOM 2831 O O . PRO A 1 386 ? -0.456 -6.090 21.118 1.00 77.19 386 PRO A O 1
ATOM 2834 N N . GLY A 1 387 ? 0.343 -8.051 20.379 1.00 76.31 387 GLY A N 1
ATOM 2835 C CA . GLY A 1 387 ? 0.136 -8.755 21.651 1.00 76.31 387 GLY A CA 1
ATOM 2836 C C . GLY A 1 387 ? -1.331 -9.069 21.968 1.00 76.31 387 GLY A C 1
ATOM 2837 O O . GLY A 1 387 ? -1.616 -9.610 23.033 1.00 76.31 387 GLY A O 1
ATOM 2838 N N . TYR A 1 388 ? -2.251 -8.778 21.047 1.00 81.19 388 TYR A N 1
ATOM 2839 C CA . TYR A 1 388 ? -3.656 -9.147 21.126 1.00 81.19 388 TYR A CA 1
ATOM 2840 C C . TYR A 1 388 ? -4.030 -10.010 19.921 1.00 81.19 388 TYR A C 1
ATOM 2842 O O . TYR A 1 388 ? -3.700 -9.706 18.777 1.00 81.19 388 TYR A O 1
ATOM 2850 N N . THR A 1 389 ? -4.714 -11.118 20.190 1.00 85.81 389 THR A N 1
ATOM 2851 C CA . THR A 1 389 ? -5.318 -11.963 19.160 1.00 85.81 389 THR A CA 1
ATOM 2852 C C . THR A 1 389 ? -6.830 -11.828 19.297 1.00 85.81 389 THR A C 1
ATOM 2854 O O . THR A 1 389 ? -7.347 -12.190 20.356 1.00 85.81 389 THR A O 1
ATOM 2857 N N . PRO A 1 390 ? -7.541 -11.324 18.273 1.00 86.94 390 PRO A N 1
ATOM 2858 C CA . PRO A 1 390 ? -8.992 -11.207 18.306 1.00 86.94 390 PRO A CA 1
ATOM 2859 C C . PRO A 1 390 ? -9.658 -12.547 18.611 1.00 86.94 390 PRO A C 1
ATOM 2861 O O . PRO A 1 390 ? -9.250 -13.580 18.080 1.00 86.94 390 PRO A O 1
ATOM 2864 N N . GLY A 1 391 ? -10.679 -12.539 19.465 1.00 83.12 391 GLY A N 1
ATOM 2865 C CA . GLY A 1 391 ? -11.535 -13.705 19.678 1.00 83.12 391 GLY A CA 1
ATOM 2866 C C . GLY A 1 391 ? -12.562 -13.895 18.554 1.00 83.12 391 GLY A C 1
ATOM 2867 O O . GLY A 1 391 ? -12.740 -13.031 17.701 1.00 83.12 391 GLY A O 1
ATOM 2868 N N . GLY A 1 392 ? -13.284 -15.020 18.585 1.00 89.88 392 GLY A N 1
ATOM 2869 C CA . GLY A 1 392 ? -14.434 -15.268 17.705 1.00 89.88 392 GLY A CA 1
ATOM 2870 C C . GLY A 1 392 ? -14.091 -15.622 16.252 1.00 89.88 392 GLY A C 1
ATOM 2871 O O . GLY A 1 392 ? -12.954 -15.942 15.916 1.00 89.88 392 GLY A O 1
ATOM 2872 N N . ALA A 1 393 ? -15.114 -15.612 15.389 1.00 94.12 393 ALA A N 1
ATOM 2873 C CA . ALA A 1 393 ? -14.986 -15.947 13.964 1.00 94.12 393 ALA A CA 1
ATOM 2874 C C . ALA A 1 393 ? -14.616 -14.740 13.079 1.00 94.12 393 ALA A C 1
ATOM 2876 O O . ALA A 1 393 ? -14.124 -14.914 11.965 1.00 94.12 393 ALA A O 1
ATOM 2877 N N . LYS A 1 394 ? -14.838 -13.517 13.573 1.00 96.12 394 LYS A N 1
ATOM 2878 C CA . LYS A 1 394 ? -14.559 -12.262 12.872 1.00 96.12 394 LYS A CA 1
ATOM 2879 C C . LYS A 1 394 ? -13.628 -11.395 13.708 1.00 96.12 394 LYS A C 1
ATOM 2881 O O . LYS A 1 394 ? -13.743 -11.341 14.928 1.00 96.12 394 LYS A O 1
ATOM 2886 N N . VAL A 1 395 ? -12.738 -10.683 13.033 1.00 95.31 395 VAL A N 1
ATOM 2887 C CA . VAL A 1 395 ? -12.000 -9.566 13.616 1.00 95.31 395 VAL A CA 1
ATOM 2888 C C . VAL A 1 395 ? -12.854 -8.314 13.495 1.00 95.31 395 VAL A C 1
ATOM 2890 O O . VAL A 1 395 ? -13.393 -8.043 12.426 1.00 95.31 395 VAL A O 1
ATOM 2893 N N . HIS A 1 396 ? -12.946 -7.546 14.576 1.00 94.81 396 HIS A N 1
ATOM 2894 C CA . HIS A 1 396 ? -13.636 -6.262 14.626 1.00 94.81 396 HIS A CA 1
ATOM 2895 C C . HIS A 1 396 ? -12.610 -5.158 14.884 1.00 94.81 396 HIS A C 1
ATOM 2897 O O . HIS A 1 396 ? -11.845 -5.243 15.844 1.00 94.81 396 HIS A O 1
ATOM 2903 N N . LEU A 1 397 ? -12.590 -4.117 14.051 1.00 93.94 397 LEU A N 1
ATOM 2904 C CA . LEU A 1 397 ? -11.654 -2.999 14.199 1.00 93.94 397 LEU A CA 1
ATOM 2905 C C . LEU A 1 397 ? -12.216 -1.686 13.655 1.00 93.94 397 LEU A C 1
ATOM 2907 O O . LEU A 1 397 ? -13.236 -1.653 12.965 1.00 93.94 397 LEU A O 1
ATOM 2911 N N . TRP A 1 398 ? -11.476 -0.613 13.906 1.00 91.69 398 TRP A N 1
ATOM 2912 C CA . TRP A 1 398 ? -11.552 0.628 13.151 1.00 91.69 398 TRP A CA 1
ATOM 2913 C C . TRP A 1 398 ? -10.530 0.635 12.009 1.00 91.69 398 TRP A C 1
ATOM 2915 O O . TRP A 1 398 ? -9.326 0.526 12.253 1.00 91.69 398 TRP A O 1
ATOM 2925 N N . ALA A 1 399 ? -11.005 0.786 10.772 1.00 88.75 399 ALA A N 1
ATOM 2926 C CA . ALA A 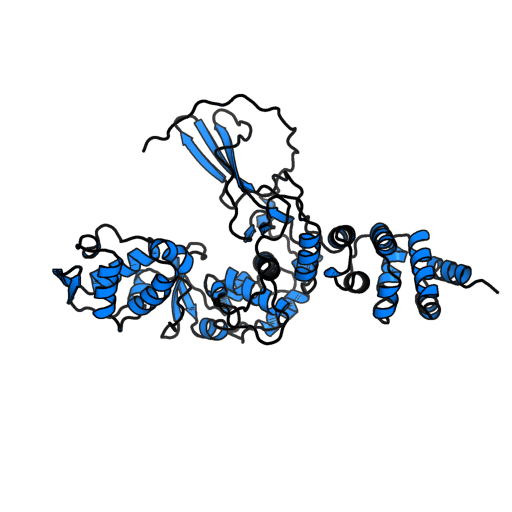1 399 ? -10.170 0.845 9.578 1.00 88.75 399 ALA A CA 1
ATOM 2927 C C . ALA A 1 399 ? -10.242 2.242 8.941 1.00 88.75 399 ALA A C 1
ATOM 2929 O O . ALA A 1 399 ? -11.224 2.594 8.287 1.00 88.75 399 ALA A O 1
ATOM 2930 N N . SER A 1 400 ? -9.185 3.040 9.103 1.00 76.31 400 SER A N 1
ATOM 2931 C CA . SER A 1 400 ? -9.047 4.368 8.473 1.00 76.31 400 SER A CA 1
ATOM 2932 C C . SER A 1 400 ? -8.824 4.328 6.970 1.00 76.31 400 SER A C 1
ATOM 2934 O O . SER A 1 400 ? -9.057 5.326 6.298 1.00 76.31 400 SER A O 1
ATOM 2936 N N . ARG A 1 401 ? -8.351 3.193 6.455 1.00 76.12 401 ARG A N 1
ATOM 2937 C CA . ARG A 1 401 ? -7.975 3.005 5.048 1.00 76.12 401 ARG A CA 1
ATOM 2938 C C . ARG A 1 401 ? -9.034 2.257 4.242 1.00 76.12 401 ARG A C 1
ATOM 2940 O O . ARG A 1 401 ? -8.796 1.884 3.099 1.00 76.12 401 ARG A O 1
ATOM 2947 N N . MET A 1 402 ? -10.205 2.038 4.833 1.00 81.00 402 MET A N 1
ATOM 2948 C CA . MET A 1 402 ? -11.399 1.667 4.081 1.00 81.00 402 MET A CA 1
ATOM 2949 C C . MET A 1 402 ? -11.968 2.902 3.382 1.00 81.00 402 MET A C 1
ATOM 2951 O O . MET A 1 402 ? -11.776 4.027 3.841 1.00 81.00 402 MET A O 1
ATOM 2955 N N . ASN A 1 403 ? -12.680 2.695 2.277 1.00 76.81 403 ASN A N 1
ATOM 2956 C CA . ASN A 1 403 ? -13.435 3.751 1.614 1.00 76.81 403 ASN A CA 1
ATOM 2957 C C . ASN A 1 403 ? -14.944 3.441 1.699 1.00 76.81 403 ASN A C 1
ATOM 2959 O O . ASN A 1 403 ? -15.403 2.557 0.972 1.00 76.81 403 ASN A O 1
ATOM 2963 N N . PRO A 1 404 ? -15.716 4.128 2.566 1.00 82.62 404 PRO A N 1
ATOM 2964 C CA . PRO A 1 404 ? -15.276 5.121 3.552 1.00 82.62 404 PRO A CA 1
ATOM 2965 C C . PRO A 1 404 ? -14.590 4.485 4.773 1.00 82.62 404 PRO A C 1
ATOM 2967 O O . PRO A 1 404 ? -14.785 3.307 5.076 1.00 82.62 404 PRO A O 1
ATOM 2970 N N . ALA A 1 405 ? -13.807 5.287 5.498 1.00 86.75 405 ALA A N 1
ATOM 2971 C CA . ALA A 1 405 ? -13.198 4.880 6.759 1.00 86.75 405 ALA A CA 1
ATOM 2972 C C . ALA A 1 405 ? -14.280 4.563 7.800 1.00 86.75 405 ALA A C 1
ATOM 2974 O O . ALA A 1 405 ? -15.286 5.273 7.885 1.00 86.75 405 ALA A O 1
ATOM 2975 N N . GLY A 1 406 ? -14.068 3.540 8.629 1.00 92.06 406 GLY A N 1
ATOM 2976 C CA . GLY A 1 406 ? -15.047 3.201 9.656 1.00 92.06 406 GLY A CA 1
ATOM 2977 C C . GLY A 1 406 ? -14.826 1.875 10.367 1.00 92.06 406 GLY A C 1
ATOM 2978 O O . GLY A 1 406 ? -13.836 1.166 10.156 1.00 92.06 406 GLY A O 1
ATOM 2979 N N . PHE A 1 407 ? -15.796 1.527 11.213 1.00 93.56 407 PHE A N 1
ATOM 2980 C CA . PHE A 1 407 ? -15.858 0.207 11.826 1.00 93.56 407 PHE A CA 1
ATOM 2981 C C . PHE A 1 407 ? -15.989 -0.856 10.741 1.00 93.56 407 PHE A C 1
ATOM 2983 O O . PHE A 1 407 ? -16.819 -0.762 9.840 1.00 93.56 407 PHE A O 1
ATOM 2990 N N . THR A 1 408 ? -15.143 -1.870 10.827 1.00 95.25 408 THR A N 1
ATOM 2991 C CA . THR A 1 408 ? -14.969 -2.871 9.780 1.00 95.25 408 THR A CA 1
ATOM 2992 C C . THR A 1 408 ? -14.783 -4.237 10.416 1.00 95.25 408 THR A C 1
ATOM 2994 O O . THR A 1 408 ? -14.281 -4.359 11.539 1.00 95.25 408 THR A O 1
ATOM 2997 N N . THR A 1 409 ? -15.197 -5.268 9.687 1.00 96.00 409 THR A N 1
ATOM 2998 C CA . THR A 1 409 ? -14.924 -6.659 10.032 1.00 96.00 409 THR A CA 1
ATOM 2999 C C . THR A 1 409 ? -14.240 -7.394 8.898 1.00 96.00 409 THR A C 1
ATOM 3001 O O . THR A 1 409 ? -14.401 -7.034 7.732 1.00 96.00 409 THR A O 1
ATOM 3004 N N . TYR A 1 410 ? -13.500 -8.438 9.250 1.00 96.06 410 TYR A N 1
ATOM 3005 C CA . TYR A 1 410 ? -12.983 -9.429 8.313 1.00 96.06 410 TYR A CA 1
ATOM 3006 C C . TYR A 1 410 ? -12.839 -10.786 9.010 1.00 96.06 410 TYR A C 1
ATOM 3008 O O . TYR A 1 410 ? -12.994 -10.889 10.230 1.00 96.06 410 TYR A O 1
ATOM 3016 N N . ASP A 1 411 ? -12.603 -11.851 8.250 1.00 96.81 411 ASP A N 1
ATOM 3017 C CA . ASP A 1 411 ? -12.532 -13.207 8.786 1.00 96.81 411 ASP A CA 1
ATOM 3018 C C . ASP A 1 411 ? -11.297 -13.450 9.643 1.00 96.81 411 ASP A C 1
ATOM 3020 O O . ASP A 1 411 ? -10.162 -13.146 9.266 1.00 96.81 411 ASP A O 1
ATOM 3024 N N . LYS A 1 412 ? -11.513 -14.097 10.792 1.00 94.44 412 LYS A N 1
ATOM 3025 C CA . LYS A 1 412 ? -10.427 -14.492 11.692 1.00 94.44 412 LYS A CA 1
ATOM 3026 C C . LYS A 1 412 ? -9.445 -15.454 11.020 1.00 94.44 412 LYS A C 1
ATOM 3028 O O . LYS A 1 412 ? -8.249 -15.384 11.272 1.00 94.44 412 LYS A O 1
ATOM 3033 N N . THR A 1 413 ? -9.910 -16.297 10.104 1.00 94.94 413 THR A N 1
ATOM 3034 C CA . THR A 1 413 ? -9.021 -17.163 9.320 1.00 94.94 413 THR A CA 1
ATOM 3035 C C . THR A 1 413 ? -8.071 -16.355 8.431 1.00 94.94 413 THR A C 1
ATOM 3037 O O . THR A 1 413 ? -6.903 -16.717 8.313 1.00 94.94 413 THR A O 1
ATOM 3040 N N . ALA A 1 414 ? -8.520 -15.230 7.860 1.00 94.44 414 ALA A N 1
ATOM 3041 C CA . ALA A 1 414 ? -7.652 -14.343 7.086 1.00 94.44 414 ALA A CA 1
ATOM 3042 C C . ALA A 1 414 ? -6.636 -13.621 7.983 1.00 94.44 414 ALA A C 1
ATOM 3044 O O . ALA A 1 414 ? -5.469 -13.507 7.611 1.00 94.44 414 ALA A O 1
ATOM 3045 N N . PHE A 1 415 ? -7.045 -13.199 9.187 1.00 93.00 415 PHE A N 1
ATOM 3046 C CA . PHE A 1 415 ? -6.119 -12.694 10.209 1.00 93.00 415 PHE A CA 1
ATOM 3047 C C . PHE A 1 415 ? -4.999 -13.702 10.485 1.00 93.00 415 PHE A C 1
ATOM 3049 O O . PHE A 1 415 ? -3.825 -13.373 10.333 1.00 93.00 415 PHE A O 1
ATOM 3056 N N . ASP A 1 416 ? -5.359 -14.941 10.826 1.00 90.94 416 ASP A N 1
ATOM 3057 C CA . ASP A 1 416 ? -4.401 -15.994 11.182 1.00 90.94 416 ASP A CA 1
ATOM 3058 C C . ASP A 1 416 ? -3.491 -16.383 10.010 1.00 90.94 416 ASP A C 1
ATOM 3060 O O . ASP A 1 416 ? -2.320 -16.711 10.203 1.00 90.94 416 ASP A O 1
ATOM 3064 N N . ALA A 1 417 ? -4.009 -16.317 8.783 1.00 90.50 417 ALA A N 1
ATOM 3065 C CA . ALA A 1 417 ? -3.236 -16.566 7.575 1.00 90.50 417 ALA A CA 1
ATOM 3066 C C . ALA A 1 417 ? -2.205 -15.459 7.286 1.00 90.50 417 ALA A C 1
ATOM 3068 O O . ALA A 1 417 ? -1.156 -15.745 6.709 1.00 90.50 417 ALA A O 1
ATOM 3069 N N . CYS A 1 418 ? -2.486 -14.210 7.667 1.00 86.44 418 CYS A N 1
ATOM 3070 C CA . CYS A 1 418 ? -1.677 -13.046 7.298 1.00 86.44 418 CYS A CA 1
ATOM 3071 C C . CYS A 1 418 ? -0.721 -12.579 8.408 1.00 86.44 418 CYS A C 1
ATOM 3073 O O . CYS A 1 418 ? 0.418 -12.189 8.115 1.00 86.44 418 CYS A O 1
ATOM 3075 N N . VAL A 1 419 ? -1.145 -12.622 9.677 1.00 81.75 419 VAL A N 1
ATOM 3076 C CA . VAL A 1 419 ? -0.317 -12.198 10.816 1.00 81.75 419 VAL A CA 1
ATOM 3077 C C . VAL A 1 419 ? 0.938 -13.059 10.907 1.00 81.75 419 VAL A C 1
ATOM 3079 O O . VAL A 1 419 ? 0.888 -14.283 10.892 1.00 81.75 419 VAL A O 1
ATOM 3082 N N . GLY A 1 420 ? 2.094 -12.397 10.983 1.00 74.44 420 GLY A N 1
ATOM 3083 C CA . GLY A 1 420 ? 3.401 -13.055 11.013 1.00 74.44 420 GLY A CA 1
ATOM 3084 C C . GLY A 1 420 ? 3.928 -13.509 9.647 1.00 74.44 420 GLY A C 1
ATOM 3085 O O . GLY A 1 420 ? 5.083 -13.917 9.579 1.00 74.44 420 GLY A O 1
ATOM 3086 N N . ARG A 1 421 ? 3.137 -13.403 8.567 1.00 78.88 421 ARG A N 1
ATOM 3087 C CA . ARG A 1 421 ? 3.574 -13.732 7.197 1.00 78.88 421 ARG A CA 1
ATOM 3088 C C . ARG A 1 421 ? 3.766 -12.504 6.321 1.00 78.88 421 ARG A C 1
ATOM 3090 O O . ARG A 1 421 ? 4.838 -12.325 5.758 1.00 78.88 421 ARG A O 1
ATOM 3097 N N . ILE A 1 422 ? 2.729 -11.674 6.211 1.00 76.00 422 ILE A N 1
ATOM 3098 C CA . ILE A 1 422 ? 2.716 -10.523 5.293 1.00 76.00 422 ILE A CA 1
ATOM 3099 C C . ILE A 1 422 ? 2.696 -9.168 6.020 1.00 76.00 422 ILE A C 1
ATOM 3101 O O . ILE A 1 422 ? 2.852 -8.136 5.393 1.00 76.00 422 ILE A O 1
ATOM 3105 N N . GLY A 1 423 ? 2.585 -9.168 7.354 1.00 77.00 423 GLY A N 1
ATOM 3106 C CA . GLY A 1 423 ? 2.674 -7.965 8.191 1.00 77.00 423 GLY A CA 1
ATOM 3107 C C . GLY A 1 423 ? 1.318 -7.386 8.608 1.00 77.00 423 GLY A C 1
ATOM 3108 O O . GLY A 1 423 ? 0.267 -7.763 8.099 1.00 77.00 423 GLY A O 1
ATOM 3109 N N . TRP A 1 424 ? 1.342 -6.469 9.582 1.00 82.12 424 TRP A N 1
ATOM 3110 C CA . TRP A 1 424 ? 0.132 -5.815 10.108 1.00 82.12 424 TRP A CA 1
ATOM 3111 C C . TRP A 1 424 ? -0.526 -4.874 9.106 1.00 82.12 424 TRP A C 1
ATOM 3113 O O . TRP A 1 424 ? -1.733 -4.671 9.158 1.00 82.12 424 TRP A O 1
ATOM 3123 N N . TYR A 1 425 ? 0.268 -4.281 8.220 1.00 81.69 425 TYR A N 1
ATOM 3124 C CA . TYR A 1 425 ? -0.217 -3.290 7.271 1.00 81.69 425 TYR A CA 1
ATOM 3125 C C . TYR A 1 425 ? -1.231 -3.886 6.284 1.00 81.69 425 TYR A C 1
ATOM 3127 O O . TYR A 1 425 ? -2.252 -3.260 6.008 1.00 81.69 425 TYR A O 1
ATOM 3135 N N . ALA A 1 426 ? -1.061 -5.166 5.936 1.00 85.06 426 ALA A N 1
ATOM 3136 C CA . ALA A 1 426 ? -2.021 -5.963 5.173 1.00 85.06 426 ALA A CA 1
ATOM 3137 C C . ALA A 1 426 ? -3.426 -6.013 5.796 1.00 85.06 426 ALA A C 1
ATOM 3139 O O . ALA A 1 426 ? -4.403 -6.319 5.125 1.00 85.06 426 ALA A O 1
ATOM 3140 N N . LEU A 1 427 ? -3.538 -5.762 7.099 1.00 88.94 427 LEU A N 1
ATOM 3141 C CA . LEU A 1 427 ? -4.788 -5.837 7.852 1.00 88.94 427 LEU A CA 1
ATOM 3142 C C . LEU A 1 427 ? -5.446 -4.469 8.030 1.00 88.94 427 LEU A C 1
ATOM 3144 O O . LEU A 1 427 ? -6.377 -4.338 8.821 1.00 88.94 427 LEU A O 1
ATOM 3148 N N . SER A 1 428 ? -4.960 -3.446 7.326 1.00 87.31 428 SER A N 1
ATOM 3149 C CA . SER A 1 428 ? -5.526 -2.100 7.383 1.00 87.31 428 SER A CA 1
ATOM 3150 C C . SER A 1 428 ? -6.661 -1.874 6.380 1.00 87.31 428 SER A C 1
ATOM 3152 O O . SER A 1 428 ? -7.519 -1.026 6.628 1.00 87.31 428 SER A O 1
ATOM 3154 N N . SER A 1 429 ? -6.701 -2.640 5.283 1.00 92.06 429 SER A N 1
ATOM 3155 C CA . SER A 1 429 ? -7.787 -2.661 4.292 1.00 92.06 429 SER A CA 1
ATOM 3156 C C . SER A 1 429 ? -7.594 -3.811 3.279 1.00 92.06 429 SER A C 1
ATOM 3158 O O . SER A 1 429 ? -6.506 -4.392 3.219 1.00 92.06 429 SER A O 1
ATOM 3160 N N . PRO A 1 430 ? -8.588 -4.116 2.419 1.00 93.69 430 PRO A N 1
ATOM 3161 C CA . PRO A 1 430 ? -8.408 -5.041 1.300 1.00 93.69 430 PRO A CA 1
ATOM 3162 C C . PRO A 1 430 ? -7.294 -4.638 0.326 1.00 93.69 430 PRO A C 1
ATOM 3164 O O . PRO A 1 430 ? -6.575 -5.502 -0.171 1.00 93.69 430 PRO A O 1
ATOM 3167 N N . VAL A 1 431 ? -7.138 -3.339 0.045 1.00 93.31 431 VAL A N 1
ATOM 3168 C CA . VAL A 1 431 ? -6.151 -2.868 -0.946 1.00 93.31 431 VAL A CA 1
ATOM 3169 C C . VAL A 1 431 ? -4.725 -3.045 -0.427 1.00 93.31 431 VAL A C 1
ATOM 3171 O O . VAL A 1 431 ? -3.821 -3.418 -1.171 1.00 93.31 431 VAL A O 1
ATOM 3174 N N . GLU A 1 432 ? -4.555 -2.853 0.878 1.00 91.62 432 GLU A N 1
ATOM 3175 C CA . GLU A 1 432 ? -3.298 -3.034 1.605 1.00 91.62 432 GLU A CA 1
ATOM 3176 C C . GLU A 1 432 ? -2.985 -4.530 1.753 1.00 91.62 432 GLU A C 1
ATOM 3178 O O . GLU A 1 432 ? -1.847 -4.959 1.573 1.00 91.62 432 GLU A O 1
ATOM 3183 N N . MET A 1 433 ? -4.011 -5.364 1.975 1.00 94.62 433 MET A N 1
ATOM 3184 C CA . MET A 1 433 ? -3.876 -6.823 1.971 1.00 94.62 433 MET A CA 1
ATOM 3185 C C . MET A 1 433 ? -3.325 -7.343 0.642 1.00 94.62 433 MET A C 1
ATOM 3187 O O . MET A 1 433 ? -2.395 -8.151 0.640 1.00 94.62 433 MET A O 1
ATOM 3191 N N . PHE A 1 434 ? -3.878 -6.880 -0.484 1.00 96.19 434 PHE A N 1
ATOM 3192 C CA . PHE A 1 434 ? -3.388 -7.277 -1.801 1.00 96.19 434 PHE A CA 1
ATOM 3193 C C . PHE A 1 434 ? -1.949 -6.808 -2.038 1.00 96.19 434 PHE A C 1
ATOM 3195 O O . PHE A 1 434 ? -1.109 -7.609 -2.448 1.00 96.19 434 PHE A O 1
ATOM 3202 N N . ALA A 1 435 ? -1.651 -5.535 -1.761 1.00 93.88 435 ALA A N 1
ATOM 3203 C CA . ALA A 1 435 ? -0.322 -4.966 -1.971 1.00 93.88 435 ALA A CA 1
ATOM 3204 C C . ALA A 1 435 ? 0.762 -5.672 -1.140 1.00 93.88 435 ALA A C 1
ATOM 3206 O O . ALA A 1 435 ? 1.856 -5.934 -1.646 1.00 93.88 435 ALA A O 1
ATOM 3207 N N . GLU A 1 436 ? 0.452 -6.080 0.091 1.00 92.19 436 GLU A N 1
ATOM 3208 C CA . GLU A 1 436 ? 1.368 -6.871 0.919 1.00 92.19 436 GLU A CA 1
ATOM 3209 C C . GLU A 1 436 ? 1.544 -8.307 0.411 1.00 92.19 436 GLU A C 1
ATOM 3211 O O . GLU A 1 436 ? 2.674 -8.796 0.331 1.00 92.19 436 GLU A O 1
ATOM 3216 N N . MET A 1 437 ? 0.468 -8.990 -0.007 1.00 94.50 437 MET A N 1
ATOM 3217 C CA . MET A 1 437 ? 0.589 -10.308 -0.652 1.00 94.50 437 MET A CA 1
ATOM 3218 C C . MET A 1 437 ? 1.437 -10.233 -1.924 1.00 94.50 437 MET A C 1
ATOM 3220 O O . MET A 1 437 ? 2.304 -11.080 -2.141 1.00 94.50 437 MET A O 1
ATOM 3224 N N . TYR A 1 438 ? 1.214 -9.202 -2.741 1.00 94.38 438 TYR A N 1
ATOM 3225 C CA . TYR A 1 438 ? 1.973 -8.932 -3.957 1.00 94.38 438 TYR A CA 1
ATOM 3226 C C . TYR A 1 438 ? 3.450 -8.714 -3.637 1.00 94.38 438 TYR A C 1
ATOM 3228 O O . TYR A 1 438 ? 4.334 -9.348 -4.216 1.00 94.38 438 TYR A O 1
ATOM 3236 N N . THR A 1 439 ? 3.726 -7.866 -2.654 1.00 91.25 439 THR A N 1
ATOM 3237 C CA . THR A 1 439 ? 5.090 -7.583 -2.222 1.00 91.25 439 THR A CA 1
ATOM 3238 C C . THR A 1 439 ? 5.785 -8.845 -1.733 1.00 91.25 439 THR A C 1
ATOM 3240 O O . THR A 1 439 ? 6.922 -9.100 -2.130 1.00 91.25 439 THR A O 1
ATOM 3243 N N . GLN A 1 440 ? 5.115 -9.680 -0.941 1.00 88.88 440 GLN A N 1
ATOM 3244 C CA . GLN A 1 440 ? 5.687 -10.925 -0.432 1.00 88.88 440 GLN A CA 1
ATOM 3245 C C . GLN A 1 440 ? 5.934 -11.957 -1.530 1.00 88.88 440 GLN A C 1
ATOM 3247 O O . GLN A 1 440 ? 7.041 -12.502 -1.603 1.00 88.88 440 GLN A O 1
ATOM 3252 N N . LYS A 1 441 ? 4.985 -12.134 -2.457 1.00 91.44 441 LYS A N 1
ATOM 3253 C CA . LYS A 1 441 ? 5.148 -12.993 -3.638 1.00 91.44 441 LYS A CA 1
ATOM 3254 C C . LYS A 1 441 ? 6.442 -12.683 -4.383 1.00 91.44 441 LYS A C 1
ATOM 3256 O O . LYS A 1 441 ? 7.217 -13.593 -4.661 1.00 91.44 441 LYS A O 1
ATOM 3261 N N . TYR A 1 442 ? 6.706 -11.411 -4.665 1.00 89.50 442 TYR A N 1
ATOM 3262 C CA . TYR A 1 442 ? 7.873 -11.017 -5.459 1.00 89.50 442 TYR A CA 1
ATOM 3263 C C . TYR A 1 442 ? 9.142 -10.752 -4.642 1.00 89.50 442 TYR A C 1
ATOM 3265 O O . TYR A 1 442 ? 10.190 -10.439 -5.211 1.00 89.50 442 TYR A O 1
ATOM 3273 N N . SER A 1 443 ? 9.078 -10.885 -3.315 1.00 84.25 443 SER A N 1
ATOM 3274 C CA . SER A 1 443 ? 10.234 -10.711 -2.423 1.00 84.25 443 SER A CA 1
ATOM 3275 C C . SER A 1 443 ? 10.777 -12.020 -1.880 1.00 84.25 443 SER A C 1
ATOM 3277 O O . SER A 1 443 ? 11.990 -12.205 -1.868 1.00 84.25 443 SER A O 1
ATOM 3279 N N . SER A 1 444 ? 9.901 -12.929 -1.463 1.00 82.31 444 SER A N 1
ATOM 3280 C CA . SER A 1 444 ? 10.276 -14.214 -0.866 1.00 82.31 444 SER A CA 1
ATOM 3281 C C . SER A 1 444 ? 9.641 -15.414 -1.570 1.00 82.31 444 SER A C 1
ATOM 3283 O O . SER A 1 444 ? 10.003 -16.550 -1.278 1.00 82.31 444 SER A O 1
ATOM 3285 N N . GLY A 1 445 ? 8.682 -15.190 -2.476 1.00 84.19 445 GLY A N 1
ATOM 3286 C CA . GLY A 1 445 ? 7.849 -16.255 -3.036 1.00 84.19 445 GLY A CA 1
ATOM 3287 C C . GLY A 1 445 ? 6.760 -16.744 -2.079 1.00 84.19 445 GLY A C 1
ATOM 3288 O O . GLY A 1 445 ? 5.940 -17.571 -2.476 1.00 84.19 445 GLY A O 1
ATOM 3289 N N . ALA A 1 446 ? 6.725 -16.244 -0.839 1.00 84.44 446 ALA A N 1
ATOM 3290 C CA . ALA A 1 446 ? 5.753 -16.662 0.155 1.00 84.44 446 ALA A CA 1
ATOM 3291 C C . ALA A 1 446 ? 4.375 -16.061 -0.139 1.00 84.44 446 ALA A C 1
ATOM 3293 O O . ALA A 1 446 ? 4.230 -14.860 -0.370 1.00 84.44 446 ALA A O 1
ATOM 3294 N N . LEU A 1 447 ? 3.357 -16.912 -0.067 1.00 90.31 447 LEU A N 1
ATOM 3295 C CA . LEU A 1 447 ? 1.953 -16.537 -0.144 1.00 90.31 447 LEU A CA 1
ATOM 3296 C C . LEU A 1 447 ? 1.203 -17.130 1.055 1.00 90.31 447 LEU A C 1
ATOM 3298 O O . LEU A 1 447 ? 1.563 -18.213 1.538 1.00 90.31 447 LEU A O 1
ATOM 3302 N N . PRO A 1 448 ? 0.183 -16.435 1.580 1.00 92.06 448 PRO A N 1
ATOM 3303 C CA . PRO A 1 448 ? -0.661 -17.007 2.613 1.00 92.06 448 PRO A CA 1
ATOM 3304 C C . PRO A 1 448 ? -1.547 -18.133 2.029 1.00 92.06 448 PRO A C 1
ATOM 3306 O O . PRO A 1 448 ? -1.753 -18.189 0.814 1.00 92.06 448 PRO A O 1
ATOM 3309 N N . PRO A 1 449 ? -2.025 -19.071 2.870 1.00 95.56 449 PRO A N 1
ATOM 3310 C CA . PRO A 1 449 ? -2.887 -20.174 2.433 1.00 95.56 449 PRO A CA 1
ATOM 3311 C C . PRO A 1 449 ? -4.247 -19.685 1.917 1.00 95.56 449 PRO A C 1
ATOM 3313 O O . PRO A 1 449 ? -4.629 -18.546 2.151 1.00 95.56 449 PRO A O 1
ATOM 3316 N N . ALA A 1 450 ? -5.008 -20.561 1.259 1.00 97.50 450 ALA A N 1
ATOM 3317 C CA . ALA A 1 450 ? -6.344 -20.232 0.770 1.00 97.50 450 ALA A CA 1
ATOM 3318 C C . ALA A 1 450 ? -7.336 -19.924 1.910 1.00 97.50 450 ALA A C 1
ATOM 3320 O O . ALA A 1 450 ? -7.408 -20.657 2.899 1.00 97.50 450 ALA A O 1
ATOM 3321 N N . VAL A 1 451 ? -8.140 -18.872 1.738 1.00 97.38 451 VAL A N 1
ATOM 3322 C CA . VAL A 1 451 ? -9.184 -18.431 2.680 1.00 97.38 451 VAL A CA 1
ATOM 3323 C C . VAL A 1 451 ? -10.412 -17.988 1.889 1.00 97.38 451 VAL A C 1
ATOM 3325 O O . VAL A 1 451 ? -10.283 -17.430 0.803 1.00 97.38 451 VAL A O 1
ATOM 3328 N N . ASN A 1 452 ? -11.617 -18.259 2.403 1.00 97.38 452 ASN A N 1
ATOM 3329 C CA . ASN A 1 452 ? -12.884 -17.821 1.797 1.00 97.38 452 ASN A CA 1
ATOM 3330 C C . ASN A 1 452 ? -13.039 -18.188 0.307 1.00 97.38 452 ASN A C 1
ATOM 3332 O O . ASN A 1 452 ? -13.560 -17.416 -0.495 1.00 97.38 452 ASN A O 1
ATOM 3336 N N . GLY A 1 453 ? -12.554 -19.373 -0.078 1.00 96.75 453 GLY A N 1
ATOM 3337 C CA . GLY A 1 453 ? -12.598 -19.849 -1.465 1.00 96.75 453 GLY A CA 1
ATOM 3338 C C . GLY A 1 453 ? -11.637 -19.126 -2.418 1.00 96.75 453 GLY A C 1
ATOM 3339 O O . GLY A 1 453 ? -11.713 -19.335 -3.626 1.00 96.75 453 GLY A O 1
ATOM 3340 N N . LYS A 1 454 ? -10.735 -18.289 -1.897 1.00 98.00 454 LYS A N 1
ATOM 3341 C CA . LYS A 1 454 ? -9.697 -17.588 -2.654 1.00 98.00 454 LYS A CA 1
ATOM 3342 C C . LYS A 1 454 ? -8.329 -18.161 -2.310 1.00 98.00 454 LYS A C 1
ATOM 3344 O O . LYS A 1 454 ? -7.950 -18.225 -1.144 1.00 98.00 454 LYS A O 1
ATOM 3349 N N . ASP A 1 455 ? -7.581 -18.556 -3.334 1.00 97.50 455 ASP A N 1
ATOM 3350 C CA . ASP A 1 455 ? -6.226 -19.087 -3.199 1.00 97.50 455 ASP A CA 1
ATOM 3351 C C . ASP A 1 455 ? -5.222 -18.178 -3.924 1.00 97.50 455 ASP A C 1
ATOM 3353 O O . ASP A 1 455 ? -5.220 -18.135 -5.161 1.00 97.50 455 ASP A O 1
ATOM 3357 N N . PRO A 1 456 ? -4.342 -17.472 -3.187 1.00 96.56 456 PRO A N 1
ATOM 3358 C CA . PRO A 1 456 ? -3.295 -16.661 -3.796 1.00 96.56 456 PRO A CA 1
ATOM 3359 C C . PRO A 1 456 ? -2.386 -17.479 -4.724 1.00 96.56 456 PRO A C 1
ATOM 3361 O O . PRO A 1 456 ? -1.945 -16.972 -5.755 1.00 96.56 456 PRO A O 1
ATOM 3364 N N . SER A 1 457 ? -2.140 -18.755 -4.412 1.00 95.94 457 SER A N 1
ATOM 3365 C CA . SER A 1 457 ? -1.266 -19.624 -5.214 1.00 95.94 457 SER A CA 1
ATOM 3366 C C . SER A 1 457 ? -1.852 -19.934 -6.591 1.00 95.94 457 SER A C 1
ATOM 3368 O O . SER A 1 457 ? -1.100 -20.214 -7.518 1.00 95.94 457 SER A O 1
ATOM 3370 N N . THR A 1 458 ? -3.175 -19.834 -6.734 1.00 96.25 458 THR A N 1
ATOM 3371 C CA . THR A 1 458 ? -3.884 -19.949 -8.014 1.00 96.25 458 THR A CA 1
ATOM 3372 C C . THR A 1 458 ? -4.040 -18.586 -8.699 1.00 96.25 458 THR A C 1
ATOM 3374 O O . THR A 1 458 ? -3.916 -18.490 -9.918 1.00 96.25 458 THR A O 1
ATOM 3377 N N . PHE A 1 459 ? -4.268 -17.514 -7.934 1.00 96.50 459 PHE A N 1
ATOM 3378 C CA . PHE A 1 459 ? -4.486 -16.169 -8.475 1.00 96.50 459 PHE A CA 1
ATOM 3379 C C . PHE A 1 459 ? -3.223 -15.547 -9.092 1.00 96.50 459 PHE A C 1
ATOM 3381 O O . PHE A 1 459 ? -3.272 -15.024 -10.204 1.00 96.50 459 PHE A O 1
ATOM 3388 N N . PHE A 1 460 ? -2.079 -15.610 -8.402 1.00 95.75 460 PHE A N 1
ATOM 3389 C CA . PHE A 1 460 ? -0.848 -14.960 -8.867 1.00 95.75 460 PHE A CA 1
ATOM 3390 C C . PHE A 1 460 ? -0.308 -15.514 -10.198 1.00 95.75 460 PHE A C 1
ATOM 3392 O O . PHE A 1 460 ? 0.106 -14.702 -11.018 1.00 95.75 460 PHE A O 1
ATOM 3399 N N . PRO A 1 461 ? -0.346 -16.829 -10.489 1.00 94.25 461 PRO A N 1
ATOM 3400 C CA . PRO A 1 461 ? 0.014 -17.329 -11.818 1.00 94.25 461 PRO A CA 1
ATOM 3401 C C . PRO A 1 461 ? -0.862 -16.776 -12.952 1.00 94.25 461 PRO A C 1
ATOM 3403 O O . PRO A 1 461 ? -0.353 -16.483 -14.032 1.00 94.25 461 PRO A O 1
ATOM 3406 N N . LEU A 1 462 ? -2.168 -16.589 -12.715 1.00 92.25 462 LEU A N 1
ATOM 3407 C CA . LEU A 1 462 ? -3.058 -15.949 -13.693 1.00 92.25 462 LEU A CA 1
ATOM 3408 C C . LEU A 1 462 ? -2.655 -14.489 -13.904 1.00 92.25 462 LEU A C 1
ATOM 3410 O O . LEU A 1 462 ? -2.539 -14.037 -15.042 1.00 92.25 462 LEU A O 1
ATOM 3414 N N . LEU A 1 463 ? -2.371 -13.783 -12.808 1.00 91.56 463 LEU A N 1
ATOM 3415 C CA . LEU A 1 463 ? -1.889 -12.408 -12.829 1.00 91.56 463 LEU A CA 1
ATOM 3416 C C . LEU A 1 463 ? -0.574 -12.278 -13.621 1.00 91.56 463 LEU A C 1
ATOM 3418 O O . LEU A 1 463 ? -0.474 -11.439 -14.509 1.00 91.56 463 LEU A O 1
ATOM 3422 N N . GLU A 1 464 ? 0.395 -13.160 -13.376 1.00 90.00 464 GLU A N 1
ATOM 3423 C CA . GLU A 1 464 ? 1.698 -13.200 -14.061 1.00 90.00 464 GLU A CA 1
ATOM 3424 C C . GLU A 1 464 ? 1.586 -13.484 -15.563 1.00 90.00 464 GLU A C 1
ATOM 3426 O O . GLU A 1 464 ? 2.441 -13.053 -16.336 1.00 90.00 464 GLU A O 1
ATOM 3431 N N . SER A 1 465 ? 0.535 -14.193 -15.983 1.00 84.44 465 SER A N 1
ATOM 3432 C CA . SER A 1 465 ? 0.265 -14.470 -17.397 1.00 84.44 465 SER A CA 1
ATOM 3433 C C . SER A 1 465 ? -0.373 -13.292 -18.146 1.00 84.44 465 SER A C 1
ATOM 3435 O O . SER A 1 465 ? -0.456 -13.320 -19.377 1.00 84.44 465 SER A O 1
ATOM 3437 N N . SER A 1 466 ? -0.803 -12.247 -17.429 1.00 78.75 466 SER A N 1
ATOM 3438 C CA . SER A 1 466 ? -1.362 -11.039 -18.036 1.00 78.75 466 SER A CA 1
ATOM 3439 C C . SER A 1 466 ? -0.265 -10.219 -18.736 1.00 78.75 466 SER A C 1
ATOM 3441 O O . SER A 1 466 ? 0.841 -10.036 -18.227 1.00 78.75 466 SER A O 1
ATOM 3443 N N . THR A 1 467 ? -0.543 -9.753 -19.955 1.00 68.69 467 THR A N 1
ATOM 3444 C CA . THR A 1 467 ? 0.427 -9.032 -20.803 1.00 68.69 467 THR A CA 1
ATOM 3445 C C . THR A 1 467 ? 0.092 -7.548 -20.922 1.00 68.69 467 THR A C 1
ATOM 3447 O O . THR A 1 467 ? -0.992 -7.110 -20.566 1.00 68.69 467 THR A O 1
ATOM 3450 N N . ASP A 1 468 ? 0.986 -6.741 -21.480 1.00 57.56 468 ASP A N 1
ATOM 3451 C CA . ASP A 1 468 ? 0.771 -5.302 -21.690 1.00 57.56 468 ASP A CA 1
ATOM 3452 C C . ASP A 1 468 ? -0.502 -4.986 -22.504 1.00 57.56 468 ASP A C 1
ATOM 3454 O O . ASP A 1 468 ? -1.184 -3.999 -22.240 1.00 57.56 468 ASP A O 1
ATOM 3458 N N . ALA A 1 469 ? -0.864 -5.859 -23.451 1.00 55.41 469 ALA A N 1
ATOM 3459 C CA . ALA A 1 469 ? -2.087 -5.757 -24.254 1.00 55.41 469 ALA A CA 1
ATOM 3460 C C . ALA A 1 469 ? -3.365 -6.160 -23.488 1.00 55.41 469 ALA A C 1
ATOM 3462 O O . ALA A 1 469 ? -4.465 -6.059 -24.024 1.00 55.41 469 ALA A O 1
ATOM 3463 N N . SER A 1 470 ? -3.222 -6.644 -22.252 1.00 54.06 470 SER A N 1
ATOM 3464 C CA . SER A 1 470 ? -4.318 -7.139 -21.415 1.00 54.06 470 SER A CA 1
ATOM 3465 C C . SER A 1 470 ? -4.950 -6.065 -20.529 1.00 54.06 470 SER A C 1
ATOM 3467 O O . SER A 1 470 ? -5.916 -6.364 -19.829 1.00 54.06 470 SER A O 1
ATOM 3469 N N . VAL A 1 471 ? -4.448 -4.823 -20.553 1.00 56.19 471 VAL A N 1
ATOM 3470 C CA . VAL A 1 471 ? -5.110 -3.708 -19.868 1.00 56.19 471 VAL A CA 1
ATOM 3471 C C . VAL A 1 471 ? -6.406 -3.407 -20.613 1.00 56.19 471 VAL A C 1
ATOM 3473 O O . VAL A 1 471 ? -6.398 -2.791 -21.678 1.00 56.19 471 VAL A O 1
ATOM 3476 N N . VAL A 1 472 ? -7.527 -3.866 -20.060 1.00 51.81 472 VAL A N 1
ATOM 3477 C CA . VAL A 1 472 ? -8.849 -3.472 -20.545 1.00 51.81 472 VAL A CA 1
ATOM 3478 C C . VAL A 1 472 ? -9.007 -1.993 -20.195 1.00 51.81 472 VAL A C 1
ATOM 3480 O O . VAL A 1 472 ? -8.873 -1.661 -19.013 1.00 51.81 472 VAL A O 1
ATOM 3483 N N . PRO A 1 473 ? -9.254 -1.092 -21.165 1.00 49.44 473 PRO A N 1
ATOM 3484 C CA . PRO A 1 473 ? -9.578 0.290 -20.850 1.00 49.44 473 PRO A CA 1
ATOM 3485 C C . PRO A 1 473 ? -10.783 0.277 -19.912 1.00 49.44 473 PRO A C 1
ATOM 3487 O O . PRO A 1 473 ? -11.871 -0.143 -20.298 1.00 49.44 473 PRO A O 1
ATOM 3490 N N . THR A 1 474 ? -10.589 0.660 -18.655 1.00 44.44 474 THR A N 1
ATOM 3491 C CA . THR A 1 474 ? -11.723 0.917 -17.780 1.00 44.44 474 THR A CA 1
ATOM 3492 C C . THR A 1 474 ? -12.353 2.212 -18.275 1.00 44.44 474 THR A C 1
ATOM 3494 O O . THR A 1 474 ? -11.674 3.235 -18.380 1.00 44.44 474 THR A O 1
ATOM 3497 N N . ASP A 1 475 ? -13.644 2.179 -18.611 1.00 37.88 475 ASP A N 1
ATOM 3498 C CA . ASP A 1 475 ? -14.372 3.356 -19.105 1.00 37.88 475 ASP A CA 1
ATOM 3499 C C . ASP A 1 475 ? -14.276 4.554 -18.134 1.00 37.88 475 ASP A C 1
ATOM 3501 O O . ASP A 1 475 ? -14.378 5.704 -18.560 1.00 37.88 475 ASP A O 1
ATOM 3505 N N . GLU A 1 476 ? -13.958 4.325 -16.854 1.00 39.66 476 GLU A N 1
ATOM 3506 C CA . GLU A 1 476 ? -13.697 5.376 -15.861 1.00 39.66 476 GLU A CA 1
ATOM 3507 C C . GLU A 1 476 ? -12.434 6.219 -16.135 1.00 39.66 476 GLU A C 1
ATOM 3509 O O . GLU A 1 476 ? -12.391 7.390 -15.752 1.00 39.66 476 GLU A O 1
ATOM 3514 N N . ALA A 1 477 ? -11.429 5.697 -16.850 1.00 34.91 477 ALA A N 1
ATOM 3515 C CA . ALA A 1 477 ? -10.225 6.460 -17.208 1.00 34.91 477 ALA A CA 1
ATOM 3516 C C . ALA A 1 477 ? -10.458 7.460 -18.361 1.00 34.91 477 ALA A C 1
ATOM 3518 O O . ALA A 1 477 ? -9.699 8.418 -18.524 1.00 34.91 477 ALA A O 1
ATOM 3519 N N . SER A 1 478 ? -11.526 7.282 -19.147 1.00 29.70 478 SER A N 1
ATOM 3520 C CA . SER A 1 478 ? -11.825 8.117 -20.320 1.00 29.70 478 SER A CA 1
ATOM 3521 C C . SER A 1 478 ? -12.354 9.519 -19.967 1.00 29.70 478 SER A C 1
ATOM 3523 O O . SER A 1 478 ? -12.334 10.418 -20.805 1.00 29.70 478 SER A O 1
ATOM 3525 N N . GLY A 1 479 ? -12.762 9.746 -18.711 1.00 27.88 479 GLY A N 1
ATOM 3526 C CA . GLY A 1 479 ? -13.297 11.030 -18.239 1.00 27.88 479 GLY A CA 1
ATOM 3527 C C . GLY A 1 479 ? -12.268 12.030 -17.687 1.00 27.88 479 GLY A C 1
ATOM 3528 O O . GLY A 1 479 ? -12.631 13.171 -17.398 1.00 27.88 479 GLY A O 1
ATOM 3529 N N . ARG A 1 480 ? -10.997 11.640 -17.503 1.00 34.28 480 ARG A N 1
ATOM 3530 C CA . ARG A 1 480 ? -9.955 12.491 -16.886 1.00 34.28 480 ARG A CA 1
ATOM 3531 C C . ARG A 1 480 ? -8.576 12.328 -17.530 1.00 34.28 480 ARG A C 1
ATOM 3533 O O . ARG A 1 480 ? -7.571 12.219 -16.834 1.00 34.28 480 ARG A O 1
ATOM 3540 N N . ALA A 1 481 ? -8.491 12.3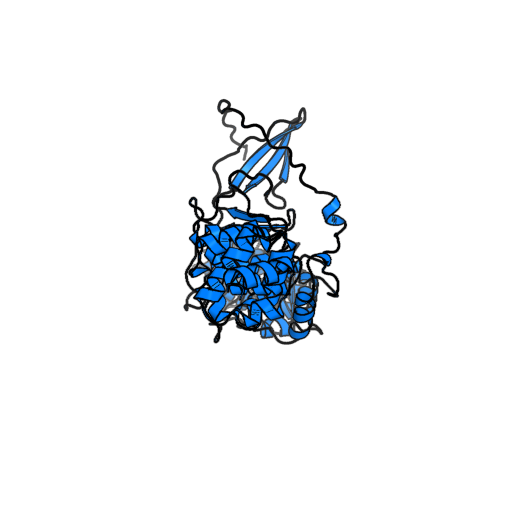69 -18.857 1.00 26.25 481 ALA A N 1
ATOM 3541 C CA . ALA A 1 481 ? -7.198 12.625 -19.488 1.00 26.25 481 ALA A CA 1
ATOM 3542 C C . ALA A 1 481 ? -6.694 14.017 -19.038 1.00 26.25 481 ALA A C 1
ATOM 3544 O O . ALA A 1 481 ? -7.393 15.011 -19.268 1.00 26.25 481 ALA A O 1
ATOM 3545 N N . PRO A 1 482 ? -5.521 14.143 -18.387 1.00 31.50 482 PRO A N 1
ATOM 3546 C CA . PRO A 1 482 ? -4.941 15.447 -18.125 1.00 31.50 482 PRO A CA 1
ATOM 3547 C C . PRO A 1 482 ? -4.602 16.087 -19.472 1.00 31.50 482 PRO A C 1
ATOM 3549 O O . PRO A 1 482 ? -3.781 15.581 -20.235 1.00 31.50 482 PRO A O 1
ATOM 3552 N N . SER A 1 483 ? -5.247 17.210 -19.774 1.00 26.64 483 SER A N 1
ATOM 3553 C CA . SER A 1 483 ? -4.821 18.089 -20.858 1.00 26.64 483 SER A CA 1
ATOM 3554 C C . SER A 1 483 ? -3.407 18.589 -20.545 1.00 26.64 483 SER A C 1
ATOM 3556 O O . SER A 1 483 ? -3.203 19.413 -19.651 1.00 26.64 483 SER A O 1
ATOM 3558 N N . HIS A 1 484 ? -2.413 18.043 -21.244 1.00 26.19 484 HIS A N 1
ATOM 3559 C CA . HIS A 1 484 ? -1.033 18.502 -21.181 1.00 26.19 484 HIS A CA 1
ATOM 3560 C C . HIS A 1 484 ? -0.872 19.750 -22.054 1.00 26.19 484 HIS A C 1
ATOM 3562 O O . HIS A 1 484 ? -0.409 19.666 -23.189 1.00 26.19 484 HIS A O 1
ATOM 3568 N N . THR A 1 485 ? -1.221 20.919 -21.520 1.00 23.62 485 THR A N 1
ATOM 3569 C CA . THR A 1 485 ? -0.703 22.185 -22.054 1.00 23.62 485 THR A CA 1
ATOM 3570 C C . THR A 1 485 ? 0.536 22.566 -21.240 1.00 23.62 485 THR A C 1
ATOM 3572 O O . THR A 1 485 ? 0.405 22.821 -20.040 1.00 23.62 485 THR A O 1
ATOM 3575 N N . PRO A 1 486 ? 1.744 22.600 -21.832 1.00 23.62 486 PRO A N 1
ATOM 3576 C CA . PRO A 1 486 ? 2.937 23.092 -21.150 1.00 23.62 486 PRO A CA 1
ATOM 3577 C C . PRO A 1 486 ? 2.719 24.546 -20.715 1.00 23.62 486 PRO A C 1
ATOM 3579 O O . PRO A 1 486 ? 2.393 25.398 -21.540 1.00 23.62 486 PRO A O 1
ATOM 3582 N N . ALA A 1 487 ? 2.877 24.840 -19.424 1.00 26.33 487 ALA A N 1
ATOM 3583 C CA . ALA A 1 487 ? 2.819 26.212 -18.936 1.00 26.33 487 ALA A CA 1
ATOM 3584 C C . ALA A 1 487 ? 4.138 26.930 -19.256 1.00 26.33 487 ALA A C 1
ATOM 3586 O O . ALA A 1 487 ? 5.213 26.488 -18.851 1.00 26.33 487 ALA A O 1
ATOM 3587 N N . THR A 1 488 ? 4.047 28.048 -19.974 1.00 23.59 488 THR A N 1
ATOM 3588 C CA . THR A 1 488 ? 5.148 28.994 -20.177 1.00 23.59 488 THR A CA 1
ATOM 3589 C C . THR A 1 488 ? 5.627 29.518 -18.813 1.00 23.59 488 THR A C 1
ATOM 3591 O O . THR A 1 488 ? 4.782 29.913 -18.006 1.00 23.59 488 THR A O 1
ATOM 3594 N N . PRO A 1 489 ? 6.940 29.553 -18.516 1.00 25.00 489 PRO A N 1
ATOM 3595 C CA . PRO A 1 489 ? 7.423 30.117 -17.261 1.00 25.00 489 PRO A CA 1
ATOM 3596 C C . PRO A 1 489 ? 7.109 31.618 -17.202 1.00 25.00 489 PRO A C 1
ATOM 3598 O O . PRO A 1 489 ? 7.505 32.372 -18.090 1.00 25.00 489 PRO A O 1
ATOM 3601 N N . VAL A 1 490 ? 6.391 32.050 -16.162 1.00 30.34 490 VAL A N 1
ATOM 3602 C CA . VAL A 1 490 ? 6.090 33.466 -15.900 1.00 30.34 490 VAL A CA 1
ATOM 3603 C C . VAL A 1 490 ? 7.001 33.973 -14.783 1.00 30.34 490 VAL A C 1
ATOM 3605 O O . VAL A 1 490 ? 7.201 33.297 -13.774 1.00 30.34 490 VAL A O 1
ATOM 3608 N N . ALA A 1 491 ? 7.567 35.162 -14.993 1.00 24.36 491 ALA A N 1
ATOM 3609 C CA . ALA A 1 491 ? 8.405 35.885 -14.041 1.00 24.36 491 ALA A CA 1
ATOM 3610 C C . ALA A 1 491 ? 7.695 36.102 -12.684 1.00 24.36 491 ALA A C 1
ATOM 3612 O O . ALA A 1 491 ? 6.466 36.194 -12.648 1.00 24.36 491 ALA A O 1
ATOM 3613 N N . PRO A 1 492 ? 8.439 36.210 -11.566 1.00 27.41 492 PRO A N 1
ATOM 3614 C CA . PRO A 1 492 ? 7.847 36.378 -10.241 1.00 27.41 492 PRO A CA 1
ATOM 3615 C C . PRO A 1 492 ? 7.021 37.670 -10.163 1.00 27.41 492 PRO A C 1
ATOM 3617 O O . PRO A 1 492 ? 7.549 38.770 -10.328 1.00 27.41 492 PRO A O 1
ATOM 3620 N N . ALA A 1 493 ? 5.719 37.525 -9.913 1.00 34.06 493 ALA A N 1
ATOM 3621 C CA . ALA A 1 493 ? 4.817 38.633 -9.625 1.00 34.06 493 ALA A CA 1
ATOM 3622 C C . ALA A 1 493 ? 4.860 38.997 -8.132 1.00 34.06 493 ALA A C 1
ATOM 3624 O O . ALA A 1 493 ? 5.116 38.152 -7.274 1.00 34.06 493 ALA A O 1
ATOM 3625 N N . ALA A 1 494 ? 4.616 40.277 -7.851 1.00 28.30 494 ALA A N 1
ATOM 3626 C CA . ALA A 1 494 ? 4.676 40.881 -6.527 1.00 28.30 494 ALA A CA 1
ATOM 3627 C C . ALA A 1 494 ? 3.752 40.202 -5.497 1.00 28.30 494 ALA A C 1
ATOM 3629 O O . ALA A 1 494 ? 2.647 39.761 -5.812 1.00 28.30 494 ALA A O 1
ATOM 3630 N N . THR A 1 495 ? 4.221 40.168 -4.249 1.00 27.75 495 THR A N 1
ATOM 3631 C CA . THR A 1 495 ? 3.548 39.602 -3.074 1.00 27.75 495 THR A CA 1
ATOM 3632 C C . THR A 1 495 ? 2.154 40.218 -2.856 1.00 27.75 495 THR A C 1
ATOM 3634 O O . THR A 1 495 ? 2.064 41.439 -2.710 1.00 27.75 495 THR A O 1
ATOM 3637 N N . PRO A 1 496 ? 1.068 39.423 -2.784 1.00 33.06 496 PRO A N 1
ATOM 3638 C CA . PRO A 1 496 ? -0.249 39.908 -2.375 1.00 33.06 496 PRO A CA 1
ATOM 3639 C C . PRO A 1 496 ? -0.344 40.077 -0.844 1.00 33.06 496 PRO A C 1
ATOM 3641 O O . PRO A 1 496 ? 0.453 39.488 -0.108 1.00 33.06 496 PRO A O 1
ATOM 3644 N N . PRO A 1 497 ? -1.315 40.864 -0.346 1.00 26.55 497 PRO A N 1
ATOM 3645 C CA . PRO A 1 497 ? -1.465 41.162 1.075 1.00 26.55 497 PRO A CA 1
ATOM 3646 C C . PRO A 1 497 ? -1.845 39.926 1.904 1.00 26.55 497 PRO A C 1
ATOM 3648 O O . PRO A 1 497 ? -2.596 39.056 1.464 1.00 26.55 497 PRO A O 1
ATOM 3651 N N . SER A 1 498 ? -1.333 39.868 3.135 1.00 28.66 498 SER A N 1
ATOM 3652 C CA . SER A 1 498 ? -1.660 38.838 4.119 1.00 28.66 498 SER A CA 1
ATOM 3653 C C . SER A 1 498 ? -3.120 38.952 4.567 1.00 28.66 498 SER A C 1
ATOM 3655 O O . SER A 1 498 ? -3.491 39.961 5.168 1.00 28.66 498 SER A O 1
ATOM 3657 N N . HIS A 1 499 ? -3.925 37.914 4.342 1.00 34.38 499 HIS A N 1
ATOM 3658 C CA . HIS A 1 499 ? -5.247 37.779 4.951 1.00 34.38 499 HIS A CA 1
ATOM 3659 C C . HIS A 1 499 ? -5.214 36.691 6.026 1.00 34.38 499 HIS A C 1
ATOM 3661 O O . HIS A 1 499 ? -4.946 35.523 5.749 1.00 34.38 499 HIS A O 1
ATOM 3667 N N . THR A 1 500 ? -5.475 37.094 7.267 1.00 28.72 500 THR A N 1
ATOM 3668 C CA . THR A 1 500 ? -5.861 36.217 8.372 1.00 28.72 500 THR A CA 1
ATOM 3669 C C . THR A 1 500 ? -7.282 35.710 8.126 1.00 28.72 500 THR A C 1
ATOM 3671 O O . THR A 1 500 ? -8.198 36.509 7.938 1.00 28.72 500 THR A O 1
ATOM 3674 N N . LEU A 1 501 ? -7.469 34.388 8.121 1.00 25.92 501 LEU A N 1
ATOM 3675 C CA . LEU A 1 501 ? -8.797 33.769 8.139 1.00 25.92 501 LEU A CA 1
ATOM 3676 C C . LEU A 1 501 ? -9.481 34.064 9.489 1.00 25.92 501 LEU A C 1
ATOM 3678 O O . LEU A 1 501 ? -8.802 33.993 10.520 1.00 25.92 501 LEU A O 1
ATOM 3682 N N . PRO A 1 502 ? -10.784 34.398 9.519 1.00 23.98 502 PRO A N 1
ATOM 3683 C CA . PRO A 1 502 ? -11.526 34.494 10.767 1.00 23.98 502 PRO A CA 1
ATOM 3684 C C . PRO A 1 502 ? -11.720 33.096 11.374 1.00 23.98 502 PRO A C 1
ATOM 3686 O O . PRO A 1 502 ? -11.931 32.120 10.655 1.00 23.98 502 PRO A O 1
ATOM 3689 N N . SER A 1 503 ? -11.597 33.045 12.700 1.00 27.41 503 SER A N 1
ATOM 3690 C CA . SER A 1 503 ? -11.825 31.891 13.582 1.00 27.41 503 SER A CA 1
ATOM 3691 C C . SER A 1 503 ? -13.228 31.312 13.499 1.00 27.41 503 SER A C 1
ATOM 3693 O O . SER A 1 503 ? -14.164 32.144 13.416 1.00 27.41 503 SER A O 1
#

Sequence (503 aa):
MPTIEETIAAAVAQHDTLAILRLATDDTARGKIIDAVNTAASPATCGFFLGSISSTAGSWVAAMTDARFERFMGNAANIADAIQYNAVWTLYNDPGTRSAAIARAVWAKLFTAQILSPGATSVTWPGGTSTSTDGSTSWEWRTLYMPVAPADLTMQRLMVGIRPLPRGHINMANIAFVNQTQQQYRQTVPSVGAWTNHGATGTIGTSYYLDNCQTVVIVSDAAGGTTNDFAMGTSGSGVGGVTGGPALTWFLNHARHEVGHAVGARSLAGVPETGNAFATTYGGWAASSESAFKAAMWTATDTQKLNIAGVETDVAATAARDWLTGAISGGAEPSGNAITALAGTFDQKLAAIRLAWASQELTKYFGAVYGRVGLAGFKDGGYQFPGYTPGGAKVHLWASRMNPAGFTTYDKTAFDACVGRIGWYALSSPVEMFAEMYTQKYSSGALPPAVNGKDPSTFFPLLESSTDASVVPTDEASGRAPSHTPATPVAPAATPPSHTLPS

Secondary structure (DSSP, 8-state):
---HHHHHHHHHHTT-HHHHHHH--SHHHHHHHHHHHHHH--HHHHHHHHHHGGGSHHHHHHH--HHHHHHHHHH-----SHHHHHHHHHHH--GGGS-HHHHHHHHHHH-SPEEPPTT----B-TT---EEEETTEEEEEEEEEEE-PPPHHHHHHHHHHHTTS-GGGG--SEEEEEEEEEEEEEEEESS----EEEEEEEEP-S-EEEGGGTEEEEEB-TTS-BS--SBTTSTTS-S---TTS---BHHHHHHHHHHHHHHHTS-BTT-SS-HHHHHHHHHT-EE--HHHHHHHH-----EEEEEETTEEEEEEHHHHHHHHHHHHHHSSPPTT-TTTTSSS-HHHHHHHHHHHTTTSHHHHHHHHHHHHHTTTTHHHHTT--TT----SSEEEEEETTSSS-EEEEEEHHHHHHHTTTT-SGGGS-HHHHHHHHHHHHHHH---PPPBTTB-HHHHHHHHHT--GGGB---GGGGG------PPPPPPPPPPPPP-PPP-

Foldseek 3Di:
DDDLLRQLLVCLVVLPLVSLVVQPPALVSLLSNLVSCLVPDALVSLLSVLLNCVPPLPSNLVSQDQVSLLSSLVRHDAPADPSSLVSNCSNCDQLVVHWLVSLVSNPVRLAQAAEDAFPDQLAWADVQWDWDDDPQWIKTKTKGFGAYDADSVRSSLLCVLCVLPFSLLRHFHYEGAGFWIWMWMFIPPPHTGDIDTDDDIGGDDAWAADPLRRYTYAYAHNNNHHPWFDFPQDPPPQAQRPPDFGGGTPRSLRSLLRSLLSQQPFDFALFPHGLLVLLCLQFVKDADDLVRLLVQQDDDQDWDFFQFPNDTDTDGSVLLSCQLSCLLQVLDGDPPRPLVPDDHDPVRSLVRSCVVPVVTNSNLLSVQQCVPQNSNCSQVRFLGRPPDQDDDQKDWTFAVPDVNTGIMITGSLSVVQCVNQQGSQLRNGSSSVSSSQSSSCSGRVDHGQGGSNRGPVVNVVSSSPGDNVRRDPDVVSVVDDPPDDDDDDDDDDDDDDDDDDDD

pLDDT: mean 79.53, std 18.18, range [23.59, 98.31]